Protein AF-A0A417QDW0-F1 (afdb_monomer)

Radius of gyration: 20.15 Å; Cα contacts (8 Å, |Δi|>4): 825; chains: 1; bounding box: 79×40×55 Å

pLDDT: mean 94.18, std 9.41, range [34.94, 98.81]

Secondary structure (DSSP, 8-state):
-----------S--HHHHHHHHHHHHHHHHHHHHH--B-TTT-HHHHHTTGGG-HHHHHHHHHHHTTTTTT---HHHHHHHHHHHHHHHHHHHTT-TT--SPTTTT-GGGHHHHHHHHHHHHHIIIIIS-GGGGGGSTT-----TTHHHHSHHHHHHHHH-S-HHHHHHHHHHHHHHHHHHHHHHIIIIITTTT--THHHHHHHHHHHHHHHHHHHHH-TT----PPPPS-SSPPPPP-TTSHHHHHHHHHHHTTTTTT---HHHHHHHHHHHHHHHHHBTTTSGGGTS-HHHHHHHHHHHHHHHHHHHGGGGGGG----TTGGGGTHHHHHHHHH-SSHHHHHHHHHHHHHHHHHHHHHHHTTPPTT--THHHHHHHHHHHHHHHHHHHHHSTT-

Structure (mmCIF, N/CA/C/O backbone):
data_AF-A0A417QDW0-F1
#
_entry.id   AF-A0A417QDW0-F1
#
loop_
_atom_site.group_PDB
_atom_site.id
_atom_site.type_symbol
_atom_site.label_atom_id
_atom_site.label_alt_id
_atom_site.label_comp_id
_atom_site.label_asym_id
_atom_site.label_entity_id
_atom_site.label_seq_id
_atom_site.pdbx_PDB_ins_code
_atom_site.Cartn_x
_atom_site.Cartn_y
_atom_site.Cartn_z
_atom_site.occupancy
_atom_site.B_iso_or_equiv
_atom_site.auth_seq_id
_atom_site.auth_comp_id
_atom_site.auth_asym_id
_atom_site.auth_atom_id
_atom_site.pdbx_PDB_model_num
ATOM 1 N N . MET A 1 1 ? -54.319 -11.169 7.983 1.00 38.19 1 MET A N 1
ATOM 2 C CA . MET A 1 1 ? -53.697 -10.613 6.762 1.00 38.19 1 MET A CA 1
ATOM 3 C C . MET A 1 1 ? -52.684 -9.578 7.186 1.00 38.19 1 MET A C 1
ATOM 5 O O . MET A 1 1 ? -53.057 -8.610 7.830 1.00 38.19 1 MET A O 1
ATOM 9 N N . GLY A 1 2 ? -51.420 -9.839 6.896 1.00 38.47 2 GLY A N 1
ATOM 10 C CA . GLY A 1 2 ? -50.292 -9.003 7.285 1.00 38.47 2 GLY A CA 1
ATOM 11 C C . GLY A 1 2 ? -49.016 -9.806 7.104 1.00 38.47 2 GLY A C 1
ATOM 12 O O . GLY A 1 2 ? -48.275 -9.998 8.059 1.00 38.47 2 GLY A O 1
ATOM 13 N N . GLU A 1 3 ? -48.839 -10.384 5.912 1.00 34.94 3 GLU A N 1
ATOM 14 C CA . GLU A 1 3 ? -47.559 -10.966 5.521 1.00 34.94 3 GLU A CA 1
ATOM 15 C C . GLU A 1 3 ? -46.519 -9.851 5.582 1.00 34.94 3 GLU A C 1
ATOM 17 O O . GLU A 1 3 ? -46.544 -8.899 4.801 1.00 34.94 3 GLU A O 1
ATOM 22 N N . THR A 1 4 ? -45.617 -9.955 6.552 1.00 37.03 4 THR A N 1
ATOM 23 C CA . THR A 1 4 ? -44.342 -9.258 6.536 1.00 37.03 4 THR A CA 1
ATOM 24 C C . THR A 1 4 ? -43.617 -9.699 5.276 1.00 37.03 4 THR A C 1
ATOM 26 O O . THR A 1 4 ? -43.066 -10.797 5.194 1.00 37.03 4 THR A O 1
ATOM 29 N N . VAL A 1 5 ? -43.661 -8.838 4.263 1.00 36.22 5 VAL A N 1
ATOM 30 C CA . VAL A 1 5 ? -42.836 -8.950 3.068 1.00 36.22 5 VAL A CA 1
ATOM 31 C C . VAL A 1 5 ? -41.387 -8.995 3.547 1.00 36.22 5 VAL A C 1
ATOM 33 O O . VAL A 1 5 ? -40.828 -7.977 3.944 1.00 36.22 5 VAL A O 1
ATOM 36 N N . LYS A 1 6 ? -40.786 -10.192 3.555 1.00 37.75 6 LYS A N 1
ATOM 37 C CA . LYS A 1 6 ? -39.333 -10.352 3.608 1.00 37.75 6 LYS A CA 1
ATOM 38 C C . LYS A 1 6 ? -38.791 -9.672 2.359 1.00 37.75 6 LYS A C 1
ATOM 40 O O . LYS A 1 6 ? -38.773 -10.259 1.277 1.00 37.75 6 LYS A O 1
ATOM 45 N N . THR A 1 7 ? -38.417 -8.406 2.491 1.00 42.12 7 THR A N 1
ATOM 46 C CA . THR A 1 7 ? -37.630 -7.690 1.495 1.00 42.12 7 THR A CA 1
ATOM 47 C C . THR A 1 7 ? -36.427 -8.575 1.195 1.00 42.12 7 THR A C 1
ATOM 49 O O . THR A 1 7 ? -35.714 -8.951 2.121 1.00 42.12 7 THR A O 1
ATOM 52 N N . LYS A 1 8 ? -36.248 -8.985 -0.068 1.00 45.78 8 LYS A N 1
ATOM 53 C CA . LYS A 1 8 ? -35.046 -9.703 -0.518 1.00 45.78 8 LYS A CA 1
ATOM 54 C C . LYS A 1 8 ? -33.832 -9.004 0.093 1.00 45.78 8 LYS A C 1
ATOM 56 O O . LYS A 1 8 ? -33.602 -7.843 -0.246 1.00 45.78 8 LYS A O 1
ATOM 61 N N . GLU A 1 9 ? -33.098 -9.686 0.973 1.00 57.00 9 GLU A N 1
ATOM 62 C CA . GLU A 1 9 ? -31.782 -9.232 1.418 1.00 57.00 9 GLU A CA 1
ATOM 63 C C . GLU A 1 9 ? -30.967 -8.993 0.149 1.00 57.00 9 GLU A C 1
ATOM 65 O O . GLU A 1 9 ? -30.643 -9.925 -0.593 1.00 57.00 9 GLU A O 1
ATOM 70 N N . LYS A 1 10 ? -30.733 -7.722 -0.186 1.00 61.16 10 LYS A N 1
ATOM 71 C CA . LYS A 1 10 ? -29.781 -7.393 -1.237 1.00 61.16 10 LYS A CA 1
ATOM 72 C C . LYS A 1 10 ? -28.448 -7.892 -0.709 1.00 61.16 10 LYS A C 1
ATOM 74 O O . LYS A 1 10 ? -27.982 -7.392 0.290 1.00 61.16 10 LYS A O 1
ATOM 79 N N . MET A 1 11 ? -27.866 -8.907 -1.331 1.00 74.00 11 MET A N 1
ATOM 80 C CA . MET A 1 11 ? -26.540 -9.383 -0.922 1.00 74.00 11 MET A CA 1
ATOM 81 C C . MET A 1 11 ? -25.423 -8.630 -1.654 1.00 74.00 11 MET A C 1
ATOM 83 O O . MET A 1 11 ? -24.296 -8.555 -1.173 1.00 74.00 11 MET A O 1
ATOM 87 N N . THR A 1 12 ? -25.743 -8.061 -2.819 1.00 88.81 12 THR A N 1
ATOM 88 C CA . THR A 1 12 ? -24.793 -7.431 -3.738 1.00 88.81 12 THR A CA 1
ATOM 89 C C . THR A 1 12 ? -24.912 -5.910 -3.727 1.00 88.81 12 THR A C 1
ATOM 91 O O . THR A 1 12 ? -26.004 -5.362 -3.550 1.00 88.81 12 THR A O 1
ATOM 94 N N . GLY A 1 13 ? -23.799 -5.230 -3.988 1.00 92.31 13 GLY A N 1
ATOM 95 C CA . GLY A 1 13 ? -23.718 -3.774 -4.063 1.00 92.31 13 GLY A CA 1
ATOM 96 C C . GLY A 1 13 ? -24.503 -3.161 -5.229 1.00 92.31 13 GLY A C 1
ATOM 97 O O . GLY A 1 13 ? -25.039 -3.844 -6.104 1.00 92.31 13 GLY A O 1
ATOM 98 N N . ALA A 1 14 ? -24.568 -1.830 -5.250 1.00 95.25 14 ALA A N 1
ATOM 99 C CA . ALA A 1 14 ? -25.299 -1.077 -6.263 1.00 95.25 14 ALA A CA 1
ATOM 100 C C . ALA A 1 14 ? -24.682 -1.233 -7.666 1.00 95.25 14 ALA A C 1
ATOM 102 O O . ALA A 1 14 ? -23.583 -0.737 -7.918 1.00 95.25 14 ALA A O 1
ATOM 103 N N . LEU A 1 15 ? -25.423 -1.814 -8.620 1.00 96.75 15 LEU A N 1
ATOM 104 C CA . LEU A 1 15 ? -24.979 -1.926 -10.019 1.00 96.75 15 LEU A CA 1
ATOM 105 C C . LEU A 1 15 ? -24.590 -0.570 -10.651 1.00 96.75 15 LEU A C 1
ATOM 107 O O . LEU A 1 15 ? -23.549 -0.515 -11.304 1.00 96.75 15 LEU A O 1
ATOM 111 N N . PRO A 1 16 ? -25.331 0.542 -10.444 1.00 97.88 16 PRO A N 1
ATOM 112 C CA . PRO A 1 16 ? -24.885 1.841 -10.946 1.00 97.88 16 PRO A CA 1
ATOM 113 C C . PRO A 1 16 ? -23.539 2.279 -10.354 1.00 97.88 16 PRO A C 1
ATOM 115 O O . PRO A 1 16 ? -22.729 2.863 -11.063 1.00 97.88 16 PRO A O 1
ATOM 118 N N . GLY A 1 17 ? -23.277 1.962 -9.079 1.00 98.06 17 GLY A N 1
ATOM 119 C CA . GLY A 1 17 ? -21.997 2.258 -8.429 1.00 98.06 17 GLY A CA 1
ATOM 120 C C . GLY A 1 17 ? -20.854 1.480 -9.070 1.00 98.06 17 GLY A C 1
ATOM 121 O O . GLY A 1 17 ? -19.834 2.071 -9.412 1.00 98.06 17 GLY A O 1
ATOM 122 N N . PHE A 1 18 ? -21.076 0.189 -9.332 1.00 98.38 18 PHE A N 1
ATOM 123 C CA . PHE A 1 18 ? -20.130 -0.654 -10.061 1.00 98.38 18 PHE A CA 1
ATOM 124 C C . PHE A 1 18 ? -19.787 -0.054 -11.430 1.00 98.38 18 PHE A C 1
ATOM 126 O O . PHE A 1 18 ? -18.616 0.186 -11.715 1.00 98.38 18 PHE A O 1
ATOM 133 N N . ILE A 1 19 ? -20.795 0.271 -12.248 1.00 98.56 19 ILE A N 1
ATOM 134 C CA . ILE A 1 19 ? -20.586 0.851 -13.586 1.00 98.56 19 ILE A CA 1
ATOM 135 C C . ILE A 1 19 ? -19.801 2.167 -13.505 1.00 98.56 19 ILE A C 1
ATOM 137 O O . ILE A 1 19 ? -18.845 2.349 -14.258 1.00 98.56 19 ILE A O 1
ATOM 141 N N . ILE A 1 20 ? -20.158 3.064 -12.577 1.00 98.69 20 ILE A N 1
ATOM 142 C CA . ILE A 1 20 ? -19.458 4.343 -12.385 1.00 98.69 20 ILE A CA 1
ATOM 143 C C . ILE A 1 20 ? -17.982 4.110 -12.044 1.00 98.69 20 ILE A C 1
ATOM 145 O O . ILE A 1 20 ? -17.112 4.716 -12.669 1.00 98.69 20 ILE A O 1
ATOM 149 N N . SER A 1 21 ? -17.679 3.212 -11.105 1.00 98.62 21 SER A N 1
ATOM 150 C CA . SER A 1 21 ? -16.300 2.899 -10.720 1.00 98.62 21 SER A CA 1
ATOM 151 C C . SER A 1 21 ? -15.477 2.328 -11.879 1.00 98.62 21 SER A C 1
ATOM 153 O O . SER A 1 21 ? -14.318 2.710 -12.047 1.00 98.62 21 SER A O 1
ATOM 155 N N . ILE A 1 22 ? -16.072 1.475 -12.721 1.00 98.69 22 ILE A N 1
ATOM 156 C CA . ILE A 1 22 ? -15.408 0.955 -13.925 1.00 98.69 22 ILE A CA 1
ATOM 157 C C . ILE A 1 22 ? -15.126 2.081 -14.928 1.00 98.69 22 ILE A C 1
ATOM 159 O O . ILE A 1 22 ? -14.006 2.187 -15.430 1.00 98.69 22 ILE A O 1
ATOM 163 N N . VAL A 1 23 ? -16.104 2.955 -15.187 1.00 98.69 23 VAL A N 1
ATOM 164 C CA . VAL A 1 23 ? -15.933 4.111 -16.085 1.00 98.69 23 VAL A CA 1
ATOM 165 C C . VAL A 1 23 ? -14.819 5.035 -15.590 1.00 98.69 23 VAL A C 1
ATOM 167 O O . VAL A 1 23 ? -13.990 5.462 -16.392 1.00 98.69 23 VAL A O 1
ATOM 170 N N . ILE A 1 24 ? -14.744 5.295 -14.281 1.00 98.75 24 ILE A N 1
ATOM 171 C CA . ILE A 1 24 ? -13.658 6.080 -13.677 1.00 98.75 24 ILE A CA 1
ATOM 172 C C . ILE A 1 24 ? -12.300 5.407 -13.924 1.00 98.75 24 ILE A C 1
ATOM 174 O O . ILE A 1 24 ? -11.365 6.075 -14.364 1.00 98.75 24 ILE A O 1
ATOM 178 N N . GLY A 1 25 ? -12.189 4.092 -13.711 1.00 98.62 25 GLY A N 1
ATOM 179 C CA . GLY A 1 25 ? -10.959 3.342 -13.987 1.00 98.62 25 GLY A CA 1
ATOM 180 C C . GLY A 1 25 ? -10.489 3.477 -15.440 1.00 98.62 25 GLY A C 1
ATOM 181 O O . GLY A 1 25 ? -9.313 3.748 -15.691 1.00 98.62 25 GLY A O 1
ATOM 182 N N . PHE A 1 26 ? -11.406 3.368 -16.407 1.00 98.75 26 PHE A N 1
ATOM 183 C CA . PHE A 1 26 ? -11.089 3.590 -17.823 1.00 98.75 26 PHE A CA 1
ATOM 184 C C . PHE A 1 26 ? -10.740 5.051 -18.133 1.00 98.75 26 PHE A C 1
ATOM 186 O O . PHE A 1 26 ? -9.834 5.303 -18.929 1.00 98.75 26 PHE A O 1
ATOM 193 N N . ALA A 1 27 ? -11.402 6.015 -17.490 1.00 98.62 27 ALA A N 1
ATOM 194 C CA . ALA A 1 27 ? -11.071 7.428 -17.640 1.00 98.62 27 ALA A CA 1
ATOM 195 C C . ALA A 1 27 ? -9.633 7.720 -17.178 1.00 98.62 27 ALA A C 1
ATOM 197 O O . ALA A 1 27 ? -8.894 8.393 -17.896 1.00 98.62 27 ALA A O 1
ATOM 198 N N . PHE A 1 28 ? -9.195 7.150 -16.047 1.00 98.31 28 PHE A N 1
ATOM 199 C CA . PHE A 1 28 ? -7.791 7.214 -15.628 1.00 98.31 28 PHE A CA 1
ATOM 200 C C . PHE A 1 28 ? -6.864 6.528 -16.634 1.00 98.31 28 PHE A C 1
ATOM 202 O O . PHE A 1 28 ? -5.848 7.109 -17.010 1.00 98.31 28 PHE A O 1
ATOM 209 N N . TYR A 1 29 ? -7.212 5.331 -17.112 1.00 98.50 29 TYR A N 1
ATOM 210 C CA . TYR A 1 29 ? -6.388 4.599 -18.076 1.00 98.50 29 TYR A CA 1
ATOM 211 C C . TYR A 1 29 ? -6.079 5.424 -19.333 1.00 98.50 29 TYR A C 1
ATOM 213 O O . TYR A 1 29 ? -4.917 5.584 -19.710 1.00 98.50 29 TYR A O 1
ATOM 221 N N . PHE A 1 30 ? -7.115 5.959 -19.983 1.00 98.31 30 PHE A N 1
ATOM 222 C CA . PHE A 1 30 ? -6.948 6.733 -21.213 1.00 98.31 30 PHE A CA 1
ATOM 223 C C . PHE A 1 30 ? -6.401 8.135 -20.942 1.00 98.31 30 PHE A C 1
ATOM 225 O O . PHE A 1 30 ? -5.519 8.591 -21.669 1.00 98.31 30 PHE A O 1
ATOM 232 N N . GLY A 1 31 ? -6.871 8.797 -19.881 1.00 97.75 31 GLY A N 1
ATOM 233 C CA . GLY A 1 31 ? -6.433 10.142 -19.515 1.00 97.75 31 GLY A CA 1
ATOM 234 C C . GLY A 1 31 ? -4.947 10.197 -19.177 1.00 97.75 31 GLY A C 1
ATOM 235 O O . GLY A 1 31 ? -4.224 11.019 -19.730 1.00 97.75 31 GLY A O 1
ATOM 236 N N . LEU A 1 32 ? -4.454 9.282 -18.338 1.00 96.69 32 LEU A N 1
ATOM 237 C CA . LEU A 1 32 ? -3.037 9.253 -17.962 1.00 96.69 32 LEU A CA 1
ATOM 238 C C . LEU A 1 32 ? -2.130 8.906 -19.147 1.00 96.69 32 LEU A C 1
ATOM 240 O O . LEU A 1 32 ? -1.050 9.477 -19.268 1.00 96.69 32 LEU A O 1
ATOM 244 N N . LYS A 1 33 ? -2.575 8.026 -20.055 1.00 94.94 33 LYS A N 1
ATOM 245 C CA . LYS A 1 33 ? -1.844 7.755 -21.302 1.00 94.94 33 LYS A CA 1
ATOM 246 C C . LYS A 1 33 ? -1.768 8.983 -22.208 1.00 94.94 33 LYS A C 1
ATOM 248 O O . LYS A 1 33 ? -0.722 9.229 -22.796 1.00 94.94 33 LYS A O 1
ATOM 253 N N . ALA A 1 34 ? -2.854 9.748 -22.314 1.00 95.81 34 ALA A N 1
ATOM 254 C CA . ALA A 1 34 ? -2.905 10.943 -23.154 1.00 95.81 34 ALA A CA 1
ATOM 255 C C . ALA A 1 34 ? -2.093 12.117 -22.581 1.00 95.81 34 ALA A C 1
ATOM 257 O O . ALA A 1 34 ? -1.576 12.932 -23.338 1.00 95.81 34 ALA A O 1
ATOM 258 N N . LEU A 1 35 ? -1.989 12.206 -21.253 1.00 93.31 35 LEU A N 1
ATOM 259 C CA . LEU A 1 35 ? -1.350 13.319 -20.547 1.00 93.31 35 LEU A CA 1
ATOM 260 C C . LEU A 1 35 ? 0.126 13.073 -20.193 1.00 93.31 35 LEU A C 1
ATOM 262 O O . LEU A 1 35 ? 0.743 13.936 -19.578 1.00 93.31 35 LEU A O 1
ATOM 266 N N . SER A 1 36 ? 0.682 11.912 -20.542 1.00 93.25 36 SER A N 1
ATOM 267 C CA . SER A 1 36 ? 2.007 11.464 -20.102 1.00 93.25 36 SER A CA 1
ATOM 268 C C . SER A 1 36 ? 3.138 12.420 -20.509 1.00 93.25 36 SER A C 1
ATOM 270 O O . SER A 1 36 ? 3.449 12.556 -21.693 1.00 93.25 36 SER A O 1
ATOM 272 N N . GLY A 1 37 ? 3.798 13.032 -19.524 1.00 94.88 37 GLY A N 1
ATOM 273 C CA . GLY A 1 37 ? 4.999 13.846 -19.726 1.00 94.88 37 GLY A CA 1
ATOM 274 C C . GLY A 1 37 ? 6.289 13.027 -19.759 1.00 94.88 37 GLY A C 1
ATOM 275 O O . GLY A 1 37 ? 6.295 11.847 -19.417 1.00 94.88 37 GLY A O 1
ATOM 276 N N . ASN A 1 38 ? 7.401 13.680 -20.114 1.00 95.19 38 ASN A N 1
ATOM 277 C CA . ASN A 1 38 ? 8.726 13.060 -20.283 1.00 95.19 38 ASN A CA 1
ATOM 278 C C . ASN A 1 38 ? 9.839 13.828 -19.538 1.00 95.19 38 ASN A C 1
ATOM 280 O O . ASN A 1 38 ? 10.947 13.993 -20.051 1.00 95.19 38 ASN A O 1
ATOM 284 N N . ASN A 1 39 ? 9.556 14.371 -18.348 1.00 95.50 39 ASN A N 1
ATOM 285 C CA . ASN A 1 39 ? 10.569 15.096 -17.583 1.00 95.50 39 ASN A CA 1
ATOM 286 C C . ASN A 1 39 ? 11.697 14.157 -17.109 1.00 95.50 39 ASN A C 1
ATOM 288 O O . ASN A 1 39 ? 11.490 13.307 -16.245 1.00 95.50 39 ASN A O 1
ATOM 292 N N . ALA A 1 40 ? 12.909 14.374 -17.626 1.00 92.56 40 ALA A N 1
ATOM 293 C CA . ALA A 1 40 ? 14.082 13.549 -17.334 1.00 92.56 40 ALA A CA 1
ATOM 294 C C . ALA A 1 40 ? 14.548 13.608 -15.867 1.00 92.56 40 ALA A C 1
ATOM 296 O O . ALA A 1 40 ? 15.159 12.659 -15.384 1.00 92.56 40 ALA A O 1
ATOM 297 N N . VAL A 1 41 ? 14.258 14.693 -15.135 1.00 92.25 41 VAL A N 1
ATOM 298 C CA . VAL A 1 41 ? 14.636 14.813 -13.717 1.00 92.25 41 VAL A CA 1
ATOM 299 C C . VAL A 1 41 ? 13.865 13.801 -12.876 1.00 92.25 41 VAL A C 1
ATOM 301 O O . VAL A 1 41 ? 14.456 13.157 -12.012 1.00 92.25 41 VAL A O 1
ATOM 304 N N . PHE A 1 42 ? 12.573 13.638 -13.161 1.00 93.50 42 PHE A N 1
ATOM 305 C CA . PHE A 1 42 ? 11.684 12.731 -12.437 1.00 93.50 42 PHE A CA 1
ATOM 306 C C . PHE A 1 42 ? 11.618 11.321 -13.036 1.00 93.50 42 PHE A C 1
ATOM 308 O O . PHE A 1 42 ? 10.935 10.471 -12.471 1.00 93.50 42 PHE A O 1
ATOM 315 N N . ASP A 1 43 ? 12.312 11.044 -14.141 1.00 95.00 43 ASP A N 1
ATOM 316 C CA . ASP A 1 43 ? 12.425 9.678 -14.662 1.00 95.00 43 ASP A CA 1
ATOM 317 C C . ASP A 1 43 ? 12.952 8.724 -13.578 1.00 95.00 43 ASP A C 1
ATOM 319 O O . ASP A 1 43 ? 13.898 9.055 -12.855 1.00 95.00 43 ASP A O 1
ATOM 323 N N . TYR A 1 44 ? 12.333 7.547 -13.443 1.00 94.81 44 TYR A N 1
ATOM 324 C CA . TYR A 1 44 ? 12.664 6.603 -12.375 1.00 94.81 44 TYR A CA 1
ATOM 325 C C . TYR A 1 44 ? 14.149 6.209 -12.373 1.00 94.81 44 TYR A C 1
ATOM 327 O O . TYR A 1 44 ? 14.772 6.155 -11.311 1.00 94.81 44 TYR A O 1
ATOM 335 N N . ASN A 1 45 ? 14.754 6.009 -13.548 1.00 93.75 45 ASN A N 1
ATOM 336 C CA . ASN A 1 45 ? 16.164 5.627 -13.633 1.00 93.75 45 ASN A CA 1
ATOM 337 C C . ASN A 1 45 ? 17.076 6.768 -13.179 1.00 93.75 45 ASN A C 1
ATOM 339 O O . ASN A 1 45 ? 18.077 6.540 -12.496 1.00 93.75 45 ASN A O 1
ATOM 343 N N . ASN A 1 46 ? 16.711 8.014 -13.494 1.00 94.38 46 ASN A N 1
ATOM 344 C CA . ASN A 1 46 ? 17.427 9.170 -12.971 1.00 94.38 46 ASN A CA 1
ATOM 345 C C . ASN A 1 46 ? 17.234 9.321 -11.453 1.00 94.38 46 ASN A C 1
ATOM 347 O O . ASN A 1 46 ? 18.170 9.723 -10.761 1.00 94.38 46 ASN A O 1
ATOM 351 N N . MET A 1 47 ? 16.062 8.971 -10.916 1.00 92.56 47 MET A N 1
ATOM 352 C CA . MET A 1 47 ? 15.792 9.008 -9.475 1.00 92.56 47 MET A CA 1
ATOM 353 C C . MET A 1 47 ? 16.676 8.048 -8.672 1.00 92.56 47 MET A C 1
ATOM 355 O O . MET A 1 47 ? 17.135 8.423 -7.592 1.00 92.56 47 MET A O 1
ATOM 359 N N . ILE A 1 48 ? 16.947 6.848 -9.191 1.00 94.06 48 ILE A N 1
ATOM 360 C CA . ILE A 1 48 ? 17.806 5.863 -8.509 1.00 94.06 48 ILE A CA 1
ATOM 361 C C . ILE A 1 48 ? 19.299 6.049 -8.823 1.00 94.06 48 ILE A C 1
ATOM 363 O O . ILE A 1 48 ? 20.153 5.735 -7.994 1.00 94.06 48 ILE A O 1
ATOM 367 N N . SER A 1 49 ? 19.643 6.609 -9.985 1.00 92.94 49 SER A N 1
ATOM 368 C CA . SER A 1 49 ? 21.038 6.847 -10.366 1.00 92.94 49 SER A CA 1
ATOM 369 C C . SER A 1 49 ? 21.724 7.837 -9.414 1.00 92.94 49 SER A C 1
ATOM 371 O O . SER A 1 49 ? 21.230 8.943 -9.182 1.00 92.94 49 SER A O 1
ATOM 373 N N . GLY A 1 50 ? 22.866 7.452 -8.834 1.00 91.44 50 GLY A N 1
ATOM 374 C CA . GLY A 1 50 ? 23.617 8.290 -7.887 1.00 91.44 50 GLY A CA 1
ATOM 375 C C . GLY A 1 50 ? 22.848 8.635 -6.604 1.00 91.44 50 GLY A C 1
ATOM 376 O O . GLY A 1 50 ? 23.155 9.630 -5.947 1.00 91.44 50 GLY A O 1
ATOM 377 N N . ILE A 1 51 ? 21.820 7.855 -6.244 1.00 95.44 51 ILE A N 1
ATOM 378 C CA . ILE A 1 51 ? 20.991 8.113 -5.058 1.00 95.44 51 ILE A CA 1
ATOM 379 C C . ILE A 1 51 ? 21.799 8.093 -3.752 1.00 95.44 51 ILE A C 1
ATOM 381 O O . ILE A 1 51 ? 21.485 8.834 -2.819 1.00 95.44 51 ILE A O 1
ATOM 385 N N . LEU A 1 52 ? 22.875 7.303 -3.687 1.00 96.44 52 LEU A N 1
ATOM 386 C CA . LEU A 1 52 ? 23.741 7.208 -2.507 1.00 96.44 52 LEU A CA 1
ATOM 387 C C . LEU A 1 52 ? 24.425 8.536 -2.166 1.00 96.44 52 LEU A C 1
ATOM 389 O O . LEU A 1 52 ? 24.562 8.855 -0.985 1.00 96.44 52 LEU A O 1
ATOM 393 N N . ASP A 1 53 ? 24.735 9.335 -3.187 1.00 95.19 53 ASP A N 1
ATOM 394 C CA . ASP A 1 53 ? 25.448 10.609 -3.065 1.00 95.19 53 ASP A CA 1
ATOM 395 C C . ASP A 1 53 ? 24.503 11.824 -3.076 1.00 95.19 53 ASP A C 1
ATOM 397 O O . ASP A 1 53 ? 24.941 12.973 -3.022 1.00 95.19 53 ASP A O 1
ATOM 401 N N . SER A 1 54 ? 23.185 11.598 -3.146 1.00 96.50 54 SER A N 1
ATOM 402 C CA . SER A 1 54 ? 22.193 12.662 -3.313 1.00 96.50 54 SER A CA 1
ATOM 403 C C . SER A 1 54 ? 21.100 12.614 -2.250 1.00 96.50 54 SER A C 1
ATOM 405 O O . SER A 1 54 ? 20.085 11.934 -2.398 1.00 96.50 54 SER A O 1
ATOM 407 N N . VAL A 1 55 ? 21.256 13.421 -1.195 1.00 96.00 55 VAL A N 1
ATOM 408 C CA . VAL A 1 55 ? 20.232 13.595 -0.147 1.00 96.00 55 VAL A CA 1
ATOM 409 C C . VAL A 1 55 ? 18.847 13.946 -0.724 1.00 96.00 55 VAL A C 1
ATOM 411 O O . VAL A 1 55 ? 17.875 13.318 -0.302 1.00 96.00 55 VAL A O 1
ATOM 414 N N . PRO A 1 56 ? 18.703 14.849 -1.721 1.00 96.44 56 PRO A N 1
ATOM 415 C CA . PRO A 1 56 ? 17.403 15.108 -2.344 1.00 96.44 56 PRO A CA 1
ATOM 416 C C . PRO A 1 56 ? 16.749 13.863 -2.959 1.00 96.44 56 PRO A C 1
ATOM 418 O O . PRO A 1 56 ? 15.544 13.674 -2.799 1.00 96.44 56 PRO A O 1
ATOM 421 N N . LYS A 1 57 ? 17.522 12.981 -3.610 1.00 96.62 57 LYS A N 1
ATOM 422 C CA . LYS A 1 57 ? 16.992 11.727 -4.171 1.00 96.62 57 LYS A CA 1
ATOM 423 C C . LYS A 1 57 ? 16.596 10.735 -3.076 1.00 96.62 57 LYS A C 1
ATOM 425 O O . LYS A 1 57 ? 15.570 10.077 -3.207 1.00 96.62 57 LYS A O 1
ATOM 430 N N . GLN A 1 58 ? 17.336 10.679 -1.966 1.00 97.44 58 GLN A N 1
ATOM 431 C CA . GLN A 1 58 ? 16.969 9.853 -0.803 1.00 97.44 58 GLN A CA 1
ATOM 432 C C . GLN A 1 58 ? 15.671 10.346 -0.140 1.00 97.44 58 GLN A C 1
ATOM 434 O O . GLN A 1 58 ? 14.826 9.540 0.246 1.00 97.44 58 GLN A O 1
ATOM 439 N N . ILE A 1 59 ? 15.471 11.666 -0.056 1.00 97.56 59 ILE A N 1
ATOM 440 C CA . ILE A 1 59 ? 14.213 12.265 0.421 1.00 97.56 59 ILE A CA 1
ATOM 441 C C . ILE A 1 59 ? 13.066 11.966 -0.552 1.00 97.56 59 ILE A C 1
ATOM 443 O O . ILE A 1 59 ? 11.970 11.608 -0.131 1.00 97.56 59 ILE A O 1
ATOM 447 N N . ALA A 1 60 ? 13.300 12.069 -1.858 1.00 96.81 60 ALA A 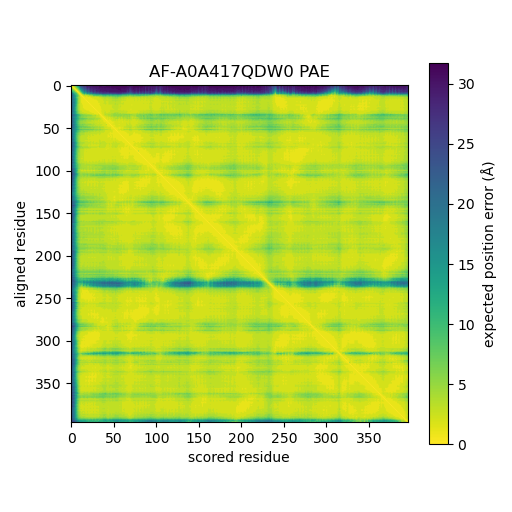N 1
ATOM 448 C CA . ALA A 1 60 ? 12.298 11.706 -2.851 1.00 96.81 60 ALA A CA 1
ATOM 449 C C . ALA A 1 60 ? 11.921 10.215 -2.765 1.00 96.81 60 ALA A C 1
ATOM 451 O O . ALA A 1 60 ? 10.733 9.895 -2.761 1.00 96.81 60 ALA A O 1
ATOM 452 N N . TRP A 1 61 ? 12.901 9.321 -2.589 1.00 97.12 61 TRP A N 1
ATOM 453 C CA . TRP A 1 61 ? 12.667 7.896 -2.336 1.00 97.12 61 TRP A CA 1
ATOM 454 C C . TRP A 1 61 ? 11.790 7.685 -1.100 1.00 97.12 61 TRP A C 1
ATOM 456 O O . TRP A 1 61 ? 10.801 6.958 -1.169 1.00 97.12 61 TRP A O 1
ATOM 466 N N . PHE A 1 62 ? 12.073 8.389 0.002 1.00 98.19 62 PHE A N 1
ATOM 467 C CA . PHE A 1 62 ? 11.231 8.360 1.201 1.00 98.19 62 PHE A CA 1
ATOM 468 C C . PHE A 1 62 ? 9.759 8.681 0.888 1.00 98.19 62 PHE A C 1
ATOM 470 O O . PHE A 1 62 ? 8.869 7.961 1.334 1.00 98.19 62 PHE A O 1
ATOM 477 N N . PHE A 1 63 ? 9.474 9.701 0.073 1.00 98.12 63 PHE A N 1
ATOM 478 C CA . PHE A 1 63 ? 8.092 9.993 -0.328 1.00 98.12 63 PHE A CA 1
ATOM 479 C C . PHE A 1 63 ? 7.510 8.941 -1.278 1.00 98.12 63 PHE A C 1
ATOM 481 O O . PHE A 1 63 ? 6.359 8.547 -1.101 1.00 98.12 63 PHE A O 1
ATOM 488 N N . MET A 1 64 ? 8.285 8.434 -2.242 1.00 97.50 64 MET A N 1
ATOM 489 C CA . MET A 1 64 ? 7.833 7.373 -3.158 1.00 97.50 64 MET A CA 1
ATOM 490 C C . MET A 1 64 ? 7.337 6.137 -2.397 1.00 97.50 64 MET A C 1
ATOM 492 O O . MET A 1 64 ? 6.292 5.583 -2.749 1.00 97.50 64 MET A O 1
ATOM 496 N N . ASN A 1 65 ? 8.018 5.777 -1.302 1.00 97.75 65 ASN A N 1
ATOM 497 C CA . ASN A 1 65 ? 7.686 4.628 -0.455 1.00 97.75 65 ASN A CA 1
ATOM 498 C C . ASN A 1 65 ? 6.254 4.681 0.103 1.00 97.75 65 ASN A C 1
ATOM 500 O O . ASN A 1 65 ? 5.634 3.639 0.295 1.00 97.75 65 ASN A O 1
ATOM 504 N N . PHE A 1 66 ? 5.660 5.863 0.291 1.00 98.19 66 PHE A N 1
ATOM 505 C CA . PHE A 1 66 ? 4.276 5.960 0.769 1.00 98.19 66 PHE A CA 1
ATOM 506 C C . PHE A 1 66 ? 3.234 5.402 -0.210 1.00 98.19 66 PHE A C 1
ATOM 508 O O . PHE A 1 66 ? 2.107 5.135 0.205 1.00 98.19 66 PHE A O 1
ATOM 515 N N . THR A 1 67 ? 3.593 5.197 -1.481 1.00 97.19 67 THR A N 1
ATOM 516 C CA . THR A 1 67 ? 2.673 4.713 -2.531 1.00 97.19 67 THR A CA 1
ATOM 517 C C . THR A 1 67 ? 3.168 3.484 -3.277 1.00 97.19 67 THR A C 1
ATOM 519 O O . THR A 1 67 ? 2.627 3.103 -4.316 1.00 97.19 67 THR A O 1
ATOM 522 N N . GLU A 1 68 ? 4.193 2.825 -2.748 1.00 95.31 68 GLU A N 1
ATOM 523 C CA . GLU A 1 68 ? 4.701 1.584 -3.325 1.00 95.31 68 GLU A CA 1
ATOM 524 C C . GLU A 1 68 ? 3.762 0.397 -3.121 1.00 95.31 68 GLU A C 1
ATOM 526 O O . GLU A 1 68 ? 3.680 -0.460 -3.993 1.00 95.31 68 GLU A O 1
ATOM 531 N N . ALA A 1 69 ? 2.965 0.383 -2.049 1.00 94.12 69 ALA A N 1
ATOM 532 C CA . ALA A 1 69 ? 1.922 -0.630 -1.874 1.00 94.12 69 ALA A CA 1
ATOM 533 C C . ALA A 1 69 ? 0.857 -0.573 -2.988 1.00 94.12 69 ALA A C 1
ATOM 535 O O . ALA A 1 69 ? 0.287 -1.590 -3.367 1.00 94.12 69 ALA A O 1
ATOM 536 N N . GLN A 1 70 ? 0.621 0.612 -3.554 1.00 95.44 70 GLN A N 1
ATOM 537 C CA . GLN A 1 70 ? -0.233 0.830 -4.723 1.00 95.44 70 GLN A CA 1
ATOM 538 C C . GLN A 1 70 ? 0.515 0.637 -6.046 1.00 95.44 70 GLN A C 1
ATOM 540 O O . GLN A 1 70 ? -0.089 0.810 -7.101 1.00 95.44 70 GLN A O 1
ATOM 545 N N . PHE A 1 71 ? 1.803 0.276 -6.002 1.00 95.75 71 PHE A N 1
ATOM 546 C CA . PHE A 1 71 ? 2.696 0.134 -7.153 1.00 95.75 71 PHE A CA 1
ATOM 547 C C . PHE A 1 71 ? 2.917 1.437 -7.928 1.00 95.75 71 PHE A C 1
ATOM 549 O O . PHE A 1 71 ? 3.324 1.422 -9.090 1.00 95.75 71 PHE A O 1
ATOM 556 N N . TYR A 1 72 ? 2.662 2.587 -7.300 1.00 95.38 72 TYR A N 1
ATOM 557 C CA . TYR A 1 72 ? 2.894 3.874 -7.945 1.00 95.38 72 TYR A CA 1
ATOM 558 C C . TYR A 1 72 ? 4.341 4.306 -7.810 1.00 95.38 72 TYR A C 1
ATOM 560 O O . TYR A 1 72 ? 4.863 4.845 -8.775 1.00 95.38 72 TYR A O 1
ATOM 568 N N . ALA A 1 73 ? 4.976 4.086 -6.652 1.00 93.94 73 ALA A N 1
ATOM 569 C CA . ALA A 1 73 ? 6.345 4.533 -6.375 1.00 93.94 73 ALA A CA 1
ATOM 570 C C . ALA A 1 73 ? 6.577 5.992 -6.825 1.00 93.94 73 ALA A C 1
ATOM 572 O O . ALA A 1 73 ? 7.531 6.291 -7.533 1.00 93.94 73 ALA A O 1
ATOM 573 N N . SER A 1 74 ? 5.656 6.897 -6.478 1.00 95.50 74 SER A N 1
ATOM 574 C CA . SER A 1 74 ? 5.641 8.270 -6.993 1.00 95.50 74 SER A CA 1
ATOM 575 C C . SER A 1 74 ? 5.803 9.280 -5.866 1.00 95.50 74 SER A C 1
ATOM 577 O O . SER A 1 74 ? 5.089 9.216 -4.867 1.00 95.50 74 SER A O 1
ATOM 579 N N . VAL A 1 75 ? 6.698 10.257 -6.044 1.00 97.12 75 VAL A N 1
ATOM 580 C CA . VAL A 1 75 ? 6.899 11.365 -5.095 1.00 97.12 75 VAL A CA 1
ATOM 581 C C . VAL A 1 75 ? 5.603 12.157 -4.925 1.00 97.12 75 VAL A C 1
ATOM 583 O O . VAL A 1 75 ? 5.186 12.438 -3.805 1.00 97.12 75 VAL A O 1
ATOM 586 N N . PHE A 1 76 ? 4.935 12.484 -6.033 1.00 97.69 76 PHE A N 1
ATOM 587 C CA . PHE A 1 76 ? 3.711 13.286 -6.031 1.00 97.69 76 PHE A CA 1
ATOM 588 C C . PHE A 1 76 ? 2.548 12.551 -5.368 1.00 97.69 76 PHE A C 1
ATOM 590 O O . PHE A 1 76 ? 1.849 13.131 -4.539 1.00 97.69 76 PHE A O 1
ATOM 597 N N . ALA A 1 77 ? 2.366 11.266 -5.683 1.00 98.00 77 ALA A N 1
ATOM 598 C CA . ALA A 1 77 ? 1.353 10.443 -5.029 1.00 98.00 77 ALA A CA 1
ATOM 599 C C . ALA A 1 77 ? 1.676 10.235 -3.535 1.00 98.00 77 ALA A C 1
ATOM 601 O O . ALA A 1 77 ? 0.773 10.298 -2.704 1.00 98.00 77 ALA A O 1
ATOM 602 N N . GLY A 1 78 ? 2.956 10.058 -3.188 1.00 98.19 78 GLY A N 1
ATOM 603 C CA . GLY A 1 78 ? 3.470 9.953 -1.818 1.00 98.19 78 GLY A CA 1
ATOM 604 C C . GLY A 1 78 ? 3.195 11.177 -0.956 1.00 98.19 78 GLY A C 1
ATOM 605 O O . GLY A 1 78 ? 2.670 11.066 0.150 1.00 98.19 78 GLY A O 1
ATOM 606 N N . ILE A 1 79 ? 3.480 12.366 -1.480 1.00 98.56 79 ILE A N 1
ATOM 607 C CA . ILE A 1 79 ? 3.114 13.624 -0.822 1.00 98.56 79 ILE A CA 1
ATOM 608 C C . ILE A 1 79 ? 1.586 13.743 -0.741 1.00 98.56 79 ILE A C 1
ATOM 610 O O . ILE A 1 79 ? 1.049 14.091 0.312 1.00 98.56 79 ILE A O 1
ATOM 614 N N . GLY A 1 80 ? 0.888 13.408 -1.829 1.00 98.50 80 GLY A N 1
ATOM 615 C CA . GLY A 1 80 ? -0.569 13.433 -1.914 1.00 98.50 80 GLY A CA 1
ATOM 616 C C . GLY A 1 80 ? -1.234 12.621 -0.806 1.00 98.50 80 GLY A C 1
ATOM 617 O O . GLY A 1 80 ? -2.064 13.161 -0.082 1.00 98.50 80 GLY A O 1
ATOM 618 N N . ILE A 1 81 ? -0.846 11.362 -0.604 1.00 98.44 81 ILE A N 1
ATOM 619 C CA . ILE A 1 81 ? -1.473 10.507 0.414 1.00 98.44 81 ILE A CA 1
ATOM 620 C C . ILE A 1 81 ? -1.203 10.982 1.846 1.00 98.44 81 ILE A C 1
ATOM 622 O O . ILE A 1 81 ? -2.107 10.917 2.678 1.00 98.44 81 ILE A O 1
ATOM 626 N N . ILE A 1 82 ? -0.014 11.524 2.135 1.00 98.62 82 ILE A N 1
ATOM 627 C CA . ILE A 1 82 ? 0.292 12.098 3.456 1.00 98.62 82 ILE A CA 1
ATOM 628 C C . ILE A 1 82 ? -0.595 13.322 3.710 1.00 98.62 82 ILE A C 1
ATOM 630 O O . ILE A 1 82 ? -1.268 13.400 4.740 1.00 98.62 82 ILE A O 1
ATOM 634 N N . LEU A 1 83 ? -0.634 14.265 2.762 1.00 98.62 83 LEU A N 1
ATOM 635 C CA . LEU A 1 83 ? -1.468 15.465 2.873 1.00 98.62 83 LEU A CA 1
ATOM 636 C C . LEU A 1 83 ? -2.954 15.107 2.949 1.00 98.62 83 LEU A C 1
ATOM 638 O O . LEU A 1 83 ? -3.673 15.644 3.787 1.00 98.62 83 LEU A O 1
ATOM 642 N N . GLY A 1 84 ? -3.401 14.169 2.119 1.00 98.38 84 GLY A N 1
ATOM 643 C CA . GLY A 1 84 ? -4.771 13.675 2.095 1.00 98.38 84 GLY A CA 1
ATOM 644 C C . GLY A 1 84 ? -5.182 13.023 3.410 1.00 98.38 84 GLY A C 1
ATOM 645 O O . GLY A 1 84 ? -6.263 13.314 3.914 1.00 98.38 84 GLY A O 1
ATOM 646 N N . GLY A 1 85 ? -4.306 12.211 4.009 1.00 98.19 85 GLY A N 1
ATOM 647 C CA . GLY A 1 85 ? -4.523 11.639 5.337 1.00 98.19 85 GLY A CA 1
ATOM 648 C C . GLY A 1 85 ? -4.649 12.715 6.420 1.00 98.19 85 GLY A C 1
ATOM 649 O O . GLY A 1 85 ? -5.583 12.674 7.220 1.00 98.19 85 GLY A O 1
ATOM 650 N N . ILE A 1 86 ? -3.770 13.727 6.407 1.00 98.62 86 ILE A N 1
ATOM 651 C CA . ILE A 1 86 ? -3.833 14.859 7.349 1.00 98.62 86 ILE A CA 1
ATOM 652 C C . ILE A 1 86 ? -5.144 15.638 7.178 1.00 98.62 86 ILE A C 1
ATOM 654 O O . ILE A 1 86 ? -5.798 15.970 8.167 1.00 98.62 86 ILE A O 1
ATOM 658 N N . VAL A 1 87 ? -5.550 15.917 5.937 1.00 98.56 87 VAL A N 1
ATOM 659 C CA . VAL A 1 87 ? -6.810 16.610 5.637 1.00 98.56 87 VAL A CA 1
ATOM 660 C C . VAL A 1 87 ? -8.005 15.789 6.122 1.00 98.56 87 VAL A C 1
ATOM 662 O O . VAL A 1 87 ? -8.855 16.329 6.831 1.00 98.56 87 VAL A O 1
ATOM 665 N N . ALA A 1 88 ? -8.050 14.492 5.810 1.00 97.81 88 ALA A N 1
ATOM 666 C CA . ALA A 1 88 ? -9.103 13.584 6.259 1.00 97.81 88 ALA A CA 1
ATOM 667 C C . ALA A 1 88 ? -9.199 13.537 7.792 1.00 97.81 88 ALA A C 1
ATOM 669 O O . ALA A 1 88 ? -10.285 13.688 8.352 1.00 97.81 88 ALA A O 1
ATOM 670 N N . TRP A 1 89 ? -8.059 13.433 8.478 1.00 97.69 89 TRP A N 1
ATOM 671 C CA . TRP A 1 89 ? -7.985 13.476 9.936 1.00 97.69 89 TRP A CA 1
ATOM 672 C C . TRP A 1 89 ? -8.528 14.788 10.513 1.00 97.69 89 TRP A C 1
ATOM 674 O O . TRP A 1 89 ? -9.387 14.761 11.395 1.00 97.69 89 TRP A O 1
ATOM 684 N N . ILE A 1 90 ? -8.091 15.943 10.001 1.00 97.50 90 ILE A N 1
ATOM 685 C CA . ILE A 1 90 ? -8.575 17.251 10.470 1.00 97.50 90 ILE A CA 1
ATOM 686 C C . ILE A 1 90 ? -10.089 17.373 10.270 1.00 97.50 90 ILE A C 1
ATOM 688 O O . ILE A 1 90 ? -10.790 17.862 11.158 1.00 97.50 90 ILE A O 1
ATOM 692 N N . LEU A 1 91 ? -10.601 16.936 9.117 1.00 96.56 91 LEU A N 1
ATOM 693 C CA . LEU A 1 91 ? -12.034 16.947 8.831 1.00 96.56 91 LEU A CA 1
ATOM 694 C C . LEU A 1 91 ? -12.803 16.028 9.787 1.00 96.56 91 LEU A C 1
ATOM 696 O O . LEU A 1 91 ? -13.856 16.434 10.283 1.00 96.56 91 LEU A O 1
ATOM 700 N N . ALA A 1 92 ? -12.267 14.844 10.089 1.00 94.38 92 ALA A N 1
ATOM 701 C CA . ALA A 1 92 ? -12.870 13.894 11.016 1.00 94.38 92 ALA A CA 1
ATOM 702 C C . ALA A 1 92 ? -12.927 14.446 12.448 1.00 94.38 92 ALA A C 1
ATOM 704 O O . ALA A 1 92 ? -14.004 14.475 13.040 1.00 94.38 92 ALA A O 1
ATOM 705 N N . ILE A 1 93 ? -11.815 14.972 12.979 1.00 94.19 93 ILE A N 1
ATOM 706 C CA . ILE A 1 93 ? -11.764 15.561 14.332 1.00 94.19 93 ILE A CA 1
ATOM 707 C C . ILE A 1 93 ? -12.690 16.779 14.463 1.00 94.19 93 ILE A C 1
ATOM 709 O O . ILE A 1 93 ? -13.239 17.030 15.533 1.00 94.19 93 ILE A O 1
ATOM 713 N N . LYS A 1 94 ? -12.912 17.522 13.373 1.00 93.81 94 LYS A N 1
ATOM 714 C CA . LYS A 1 94 ? -13.861 18.646 13.327 1.00 93.81 94 LYS A CA 1
ATOM 715 C C . LYS A 1 94 ? -15.315 18.229 13.080 1.00 93.81 94 LYS A C 1
ATOM 717 O O . LYS A 1 94 ? -16.157 19.108 12.920 1.00 93.81 94 LYS A O 1
ATOM 722 N N . ASN A 1 95 ? -15.617 16.929 13.015 1.00 91.19 95 ASN A N 1
ATOM 723 C CA . ASN A 1 95 ? -16.946 16.401 12.688 1.00 91.19 95 ASN A CA 1
ATOM 724 C C . ASN A 1 95 ? -17.523 16.984 11.385 1.00 91.19 95 ASN A C 1
ATOM 726 O O . ASN A 1 95 ? -18.718 17.253 11.266 1.00 91.19 95 ASN A O 1
ATOM 730 N N . SER A 1 96 ? -16.659 17.206 10.393 1.00 92.94 96 SER A N 1
ATOM 731 C CA . SER A 1 96 ? -17.065 17.734 9.096 1.00 92.94 96 SER A CA 1
ATOM 732 C C . SER A 1 96 ? -17.824 16.684 8.288 1.00 92.94 96 SER A C 1
ATOM 734 O O . SER A 1 96 ? -17.378 15.546 8.159 1.00 92.94 96 SER A O 1
ATOM 736 N N . LYS A 1 97 ? -18.903 17.100 7.616 1.00 90.81 97 LYS A N 1
ATOM 737 C CA . LYS A 1 97 ? -19.634 16.264 6.646 1.00 90.81 97 LYS A CA 1
ATOM 738 C C . LYS A 1 97 ? -18.799 15.840 5.427 1.00 90.81 97 LYS A C 1
ATOM 740 O O . LYS A 1 97 ? -19.225 14.982 4.666 1.00 90.81 97 LYS A O 1
ATOM 745 N N . TYR A 1 98 ? -17.634 16.460 5.228 1.00 93.69 98 TYR A N 1
ATOM 746 C CA . TYR A 1 98 ? -16.700 16.145 4.143 1.00 93.69 98 TYR A CA 1
ATOM 747 C C . TYR A 1 98 ? -15.558 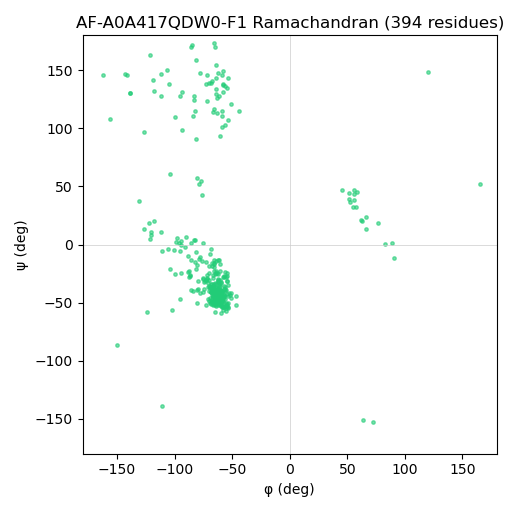15.220 4.578 1.00 93.69 98 TYR A C 1
ATOM 749 O O . TYR A 1 98 ? -14.639 15.009 3.797 1.00 93.69 98 TYR A O 1
ATOM 757 N N . ALA A 1 99 ? -15.571 14.700 5.811 1.00 91.44 99 ALA A N 1
ATOM 758 C CA . ALA A 1 99 ? -14.498 13.840 6.316 1.00 91.44 99 ALA A CA 1
ATOM 759 C C . ALA A 1 99 ? -14.365 12.515 5.549 1.00 91.44 99 ALA A C 1
ATOM 761 O O . ALA A 1 99 ? -13.286 11.932 5.538 1.00 91.44 99 ALA A O 1
ATOM 762 N N . GLY A 1 100 ? -15.436 12.073 4.887 1.00 93.50 100 GLY A N 1
ATOM 763 C CA . GLY A 1 100 ? -15.511 10.747 4.292 1.00 93.50 100 GLY A CA 1
ATOM 764 C C . GLY A 1 100 ? -15.658 9.657 5.354 1.00 93.50 100 GLY A C 1
ATOM 765 O O . GLY A 1 100 ? -16.201 9.921 6.431 1.00 93.50 100 GLY A O 1
ATOM 766 N N . PHE A 1 101 ? -15.197 8.441 5.059 1.00 94.25 101 PHE A N 1
ATOM 767 C CA . PHE A 1 101 ? -15.065 7.391 6.074 1.00 94.25 101 PHE A CA 1
ATOM 768 C C . PHE A 1 101 ? -14.036 7.785 7.138 1.00 94.25 101 PHE A C 1
ATOM 770 O O . PHE A 1 101 ? -13.028 8.410 6.837 1.00 94.25 101 PHE A O 1
ATOM 777 N N . ASP A 1 102 ? -14.261 7.436 8.399 1.00 92.75 102 ASP A N 1
ATOM 778 C CA . ASP A 1 102 ? -13.299 7.768 9.451 1.00 92.75 102 ASP A CA 1
ATOM 779 C C . ASP A 1 102 ? -11.960 7.045 9.226 1.00 92.75 102 ASP A C 1
ATOM 781 O O . ASP A 1 102 ? -11.917 5.826 9.040 1.00 92.75 102 ASP A O 1
ATOM 785 N N . VAL A 1 103 ? -10.861 7.806 9.275 1.00 94.25 103 VAL A N 1
ATOM 786 C CA . VAL A 1 103 ? -9.513 7.248 9.124 1.00 94.25 103 VAL A CA 1
ATOM 787 C C . VAL A 1 103 ? -9.186 6.283 10.262 1.00 94.25 103 VAL A C 1
ATOM 789 O O . VAL A 1 103 ? -9.715 6.406 11.369 1.00 94.25 103 VAL A O 1
ATOM 792 N N . CYS A 1 104 ? -8.283 5.332 10.008 1.00 94.62 104 CYS A N 1
ATOM 793 C CA . CYS A 1 104 ? -7.874 4.334 11.001 1.00 94.62 104 CYS A CA 1
ATOM 794 C C . CYS A 1 104 ? -9.057 3.495 11.513 1.00 94.62 104 CYS A C 1
ATOM 796 O O . CYS A 1 104 ? -9.207 3.286 12.717 1.00 94.62 104 CYS A O 1
ATOM 798 N N . TYR A 1 105 ? -9.902 3.033 10.584 1.00 87.38 105 TYR A N 1
ATOM 799 C CA . TYR A 1 105 ? -11.016 2.108 10.835 1.00 87.38 105 TYR A CA 1
ATOM 800 C C . TYR A 1 105 ? -12.002 2.614 11.898 1.00 87.38 105 TYR A C 1
ATOM 802 O O . TYR A 1 105 ? -12.350 1.900 12.837 1.00 87.38 105 TYR A O 1
ATOM 810 N N . GLY A 1 106 ? -12.416 3.880 11.792 1.00 87.94 106 GLY A N 1
ATOM 811 C CA . GLY A 1 106 ? -13.324 4.496 12.769 1.00 87.94 106 GLY A CA 1
ATOM 812 C C . GLY A 1 106 ? -12.629 5.203 13.934 1.00 87.94 106 GLY A C 1
ATOM 813 O O . GLY A 1 106 ? -13.272 5.962 14.658 1.00 87.94 106 GLY A O 1
ATOM 814 N N . SER A 1 107 ? -11.319 5.013 14.107 1.00 91.31 107 SER A N 1
ATOM 815 C CA . SER A 1 107 ? -10.544 5.572 15.221 1.00 91.31 107 SER A CA 1
ATOM 816 C C . SER A 1 107 ? -9.690 6.764 14.790 1.00 91.31 107 SER A C 1
ATOM 818 O O . SER A 1 107 ? -8.466 6.752 14.937 1.00 91.31 107 SER A O 1
ATOM 820 N N . SER A 1 108 ? -10.327 7.830 14.296 1.00 93.75 108 SER A N 1
ATOM 821 C CA . SER A 1 108 ? -9.640 8.981 13.688 1.00 93.75 108 SER A CA 1
ATOM 822 C C . SER A 1 108 ? -8.568 9.630 14.581 1.00 93.75 108 SER A C 1
ATOM 824 O O . SER A 1 108 ? -7.584 10.172 14.082 1.00 93.75 108 SER A O 1
ATOM 826 N N . THR A 1 109 ? -8.679 9.538 15.910 1.00 94.94 109 THR A N 1
ATOM 827 C CA . THR A 1 109 ? -7.651 10.026 16.853 1.00 94.94 109 THR A CA 1
ATOM 828 C C . THR A 1 109 ? -6.317 9.276 16.782 1.00 94.94 109 THR A C 1
ATOM 830 O O . THR A 1 109 ? -5.318 9.776 17.298 1.00 94.94 109 THR A O 1
ATOM 833 N N . LEU A 1 110 ? -6.280 8.084 16.179 1.00 96.88 110 LEU A N 1
ATOM 834 C CA . LEU A 1 110 ? -5.058 7.298 15.992 1.00 96.88 110 LEU A CA 1
ATOM 835 C C . LEU A 1 110 ? -4.237 7.731 14.785 1.00 96.88 110 LEU A C 1
ATOM 837 O O . LEU A 1 110 ? -3.060 7.380 14.723 1.00 96.88 110 LEU A O 1
ATOM 841 N N . PHE A 1 111 ? -4.804 8.513 13.863 1.00 97.88 111 PHE A N 1
ATOM 842 C CA . PHE A 1 111 ? -4.108 8.903 12.640 1.00 97.88 111 PHE A CA 1
ATOM 843 C C . PHE A 1 111 ? -2.706 9.494 12.885 1.00 97.88 111 PHE A C 1
ATOM 845 O O . PHE A 1 111 ? -1.764 9.026 12.245 1.00 97.88 111 PHE A O 1
ATOM 852 N N . PRO A 1 112 ? -2.491 10.421 13.845 1.00 98.06 112 PRO A N 1
ATOM 853 C CA . PRO A 1 112 ? -1.147 10.928 14.128 1.00 98.06 112 PRO A CA 1
ATOM 854 C C . PRO A 1 112 ? -0.152 9.845 14.563 1.00 98.06 112 PRO A C 1
ATOM 856 O O . PRO A 1 112 ? 1.027 9.942 14.243 1.00 98.06 112 PRO A O 1
ATOM 859 N N . TRP A 1 113 ? -0.610 8.806 15.267 1.00 98.38 113 TRP A N 1
ATOM 860 C CA . TRP A 1 113 ? 0.228 7.702 15.748 1.00 98.38 113 TRP A CA 1
ATOM 861 C C . TRP A 1 113 ? 0.549 6.708 14.639 1.00 98.38 113 TRP A C 1
ATOM 863 O O . TRP A 1 113 ? 1.700 6.292 14.498 1.00 98.38 113 TRP A O 1
ATOM 873 N N . VAL A 1 114 ? -0.446 6.392 13.807 1.00 98.56 114 VAL A N 1
ATOM 874 C CA . VAL A 1 114 ? -0.260 5.618 12.575 1.00 98.56 114 VAL A CA 1
ATOM 875 C C . VAL A 1 114 ? 0.762 6.323 11.683 1.00 98.56 114 VAL A C 1
ATOM 877 O O . VAL A 1 114 ? 1.797 5.731 11.377 1.00 98.56 114 VAL A O 1
ATOM 880 N N . LEU A 1 115 ? 0.559 7.607 11.370 1.00 98.75 115 LEU A N 1
ATOM 881 C CA . LEU A 1 115 ? 1.488 8.385 10.548 1.00 98.75 115 LEU A CA 1
ATOM 882 C C . LEU A 1 115 ? 2.881 8.493 11.186 1.00 98.75 115 LEU A C 1
ATOM 884 O O . LEU A 1 115 ? 3.882 8.305 10.497 1.00 98.75 115 LEU A O 1
ATOM 888 N N . ALA A 1 116 ? 2.975 8.736 12.497 1.00 98.75 116 ALA A N 1
ATOM 889 C CA . ALA A 1 116 ? 4.261 8.778 13.192 1.00 98.75 116 ALA A CA 1
ATOM 890 C C . ALA A 1 116 ? 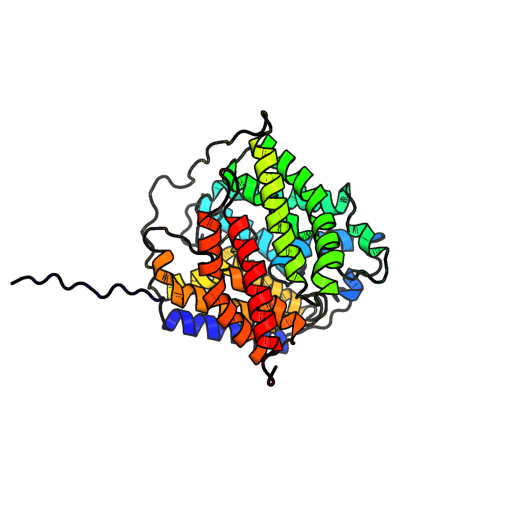5.020 7.448 13.068 1.00 98.75 116 ALA A C 1
ATOM 892 O O . ALA A 1 116 ? 6.213 7.458 12.774 1.00 98.75 116 ALA A O 1
ATOM 893 N N . SER A 1 117 ? 4.344 6.305 13.228 1.00 98.75 117 SER A N 1
ATOM 894 C CA . SER A 1 117 ? 4.982 4.989 13.081 1.00 98.75 117 SER A CA 1
ATOM 895 C C . SER A 1 117 ? 5.485 4.742 11.656 1.00 98.75 117 SER A C 1
ATOM 897 O O . SER A 1 117 ? 6.581 4.211 11.471 1.00 98.75 117 SER A O 1
ATOM 899 N N . GLN A 1 118 ? 4.737 5.193 10.644 1.00 98.62 118 GLN A N 1
ATOM 900 C CA . GLN A 1 118 ?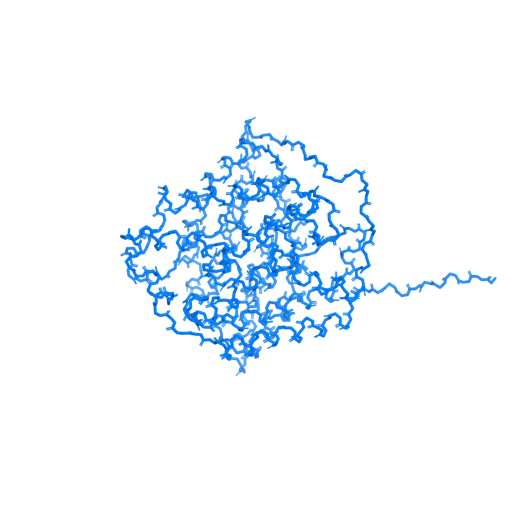 5.121 5.104 9.235 1.00 98.62 118 GLN A CA 1
ATOM 901 C C . GLN A 1 118 ? 6.374 5.943 8.961 1.00 98.62 118 GLN A C 1
ATOM 903 O O . GLN A 1 118 ? 7.354 5.429 8.424 1.00 98.62 118 GLN A O 1
ATOM 908 N N . LEU A 1 119 ? 6.374 7.208 9.396 1.00 98.69 119 LEU A N 1
ATOM 909 C CA . LEU A 1 119 ? 7.492 8.135 9.206 1.00 98.69 119 LEU A CA 1
ATOM 910 C C . LEU A 1 119 ? 8.757 7.680 9.948 1.00 98.69 119 LEU A C 1
ATOM 912 O O . LEU A 1 119 ? 9.839 7.679 9.362 1.00 98.69 119 LEU A O 1
ATOM 916 N N . ILE A 1 120 ? 8.634 7.277 11.219 1.00 98.81 120 ILE A N 1
ATOM 917 C CA . ILE A 1 120 ? 9.775 6.846 12.040 1.00 98.81 120 ILE A CA 1
ATOM 918 C C . ILE A 1 120 ? 10.355 5.547 11.486 1.00 98.81 120 ILE A C 1
ATOM 920 O O . ILE A 1 120 ? 11.556 5.479 11.244 1.00 98.81 120 ILE A O 1
ATOM 924 N N . SER A 1 121 ? 9.530 4.523 11.259 1.00 98.62 121 SER A N 1
ATOM 925 C CA . SER A 1 121 ? 10.021 3.219 10.794 1.00 98.62 121 SER A CA 1
ATOM 926 C C . SER A 1 121 ? 10.690 3.299 9.421 1.00 98.62 121 SER A C 1
ATOM 928 O O . SER A 1 121 ? 11.773 2.742 9.236 1.00 98.62 121 SER A O 1
ATOM 930 N N . LEU A 1 122 ? 10.099 4.046 8.483 1.00 98.69 122 LEU A N 1
ATOM 931 C CA . LEU A 1 122 ? 10.684 4.271 7.164 1.00 98.69 122 LEU A CA 1
ATOM 932 C C . LEU A 1 122 ? 11.962 5.115 7.255 1.00 98.69 122 LEU A C 1
ATOM 934 O O . LEU A 1 122 ? 12.957 4.814 6.595 1.00 98.69 122 LEU A O 1
ATOM 938 N N . GLY A 1 123 ? 11.958 6.150 8.100 1.00 98.56 123 GLY A N 1
ATOM 939 C CA . GLY A 1 123 ? 13.126 6.995 8.331 1.00 98.56 123 GLY A CA 1
ATOM 940 C C . GLY A 1 123 ? 14.299 6.201 8.903 1.00 98.56 123 GLY A C 1
ATOM 941 O O . GLY A 1 123 ? 15.427 6.345 8.433 1.00 98.56 123 GLY A O 1
ATOM 942 N N . LEU A 1 124 ? 14.030 5.300 9.852 1.00 98.62 124 LEU A N 1
ATOM 943 C CA . LEU A 1 124 ? 15.025 4.368 10.378 1.00 98.62 124 LEU A CA 1
ATOM 944 C C . LEU A 1 124 ? 15.553 3.442 9.277 1.00 98.62 124 LEU A C 1
ATOM 946 O O . LEU A 1 124 ? 16.767 3.332 9.118 1.00 98.62 124 LEU A O 1
ATOM 950 N N . ALA A 1 125 ? 14.673 2.833 8.478 1.00 98.25 125 ALA A N 1
ATOM 951 C CA . ALA A 1 125 ? 15.065 1.935 7.390 1.00 98.25 125 ALA A CA 1
ATOM 952 C C . ALA A 1 125 ? 15.985 2.616 6.355 1.00 98.25 125 ALA A C 1
ATOM 954 O O . ALA A 1 125 ? 17.015 2.056 5.967 1.00 98.25 125 ALA A O 1
ATOM 955 N N . ILE A 1 126 ? 15.645 3.835 5.925 1.00 97.94 126 ILE A N 1
ATOM 956 C CA . ILE A 1 126 ? 16.386 4.552 4.878 1.00 97.94 126 ILE A CA 1
ATOM 957 C C . ILE A 1 126 ? 17.645 5.226 5.435 1.00 97.94 126 ILE A C 1
ATOM 959 O O . ILE A 1 126 ? 18.727 5.067 4.868 1.00 97.94 126 ILE A O 1
ATOM 963 N N . PHE A 1 127 ? 17.525 5.985 6.526 1.00 98.00 127 PHE A N 1
ATOM 964 C CA . PHE A 1 127 ? 18.574 6.914 6.957 1.00 98.00 127 PHE A CA 1
ATOM 965 C C . PHE A 1 127 ? 19.461 6.376 8.081 1.00 98.00 127 PHE A C 1
ATOM 967 O O . PHE A 1 127 ? 20.613 6.795 8.169 1.00 98.00 127 PHE A O 1
ATOM 974 N N . VAL A 1 128 ? 18.972 5.439 8.902 1.00 98.00 128 VAL A N 1
ATOM 975 C CA . VAL A 1 128 ? 19.737 4.885 10.036 1.00 98.00 128 VAL A CA 1
ATOM 976 C C . VAL A 1 128 ? 20.309 3.512 9.703 1.00 98.00 128 VAL A C 1
ATOM 978 O O . VAL A 1 128 ? 21.520 3.326 9.743 1.00 98.00 128 VAL A O 1
ATOM 981 N N . PHE A 1 129 ? 19.460 2.563 9.310 1.00 98.00 129 PHE A N 1
ATOM 982 C CA . PHE A 1 129 ? 19.885 1.222 8.894 1.00 98.00 129 PHE A CA 1
ATOM 983 C C . PHE A 1 129 ? 20.450 1.192 7.473 1.00 98.00 129 PHE A C 1
ATOM 985 O O . PHE A 1 129 ? 21.066 0.207 7.077 1.00 98.00 129 PHE A O 1
ATOM 992 N N . ARG A 1 130 ? 20.288 2.293 6.725 1.00 97.06 130 ARG A N 1
ATOM 993 C CA . ARG A 1 130 ? 20.918 2.519 5.420 1.00 97.06 130 ARG A CA 1
ATOM 994 C C . ARG A 1 130 ? 20.609 1.420 4.402 1.00 97.06 130 ARG A C 1
ATOM 996 O O . ARG A 1 130 ? 21.460 1.114 3.571 1.00 97.06 130 ARG A O 1
ATOM 1003 N N . TYR A 1 131 ? 19.382 0.886 4.376 1.00 96.44 131 TYR A N 1
ATOM 1004 C CA . TYR A 1 131 ? 18.999 -0.092 3.342 1.00 96.44 131 TYR A CA 1
ATOM 1005 C C . TYR A 1 131 ? 19.097 0.466 1.928 1.00 96.44 131 TYR A C 1
ATOM 1007 O O . TYR A 1 131 ? 19.316 -0.292 0.992 1.00 96.44 131 TYR A O 1
ATOM 1015 N N . ILE A 1 132 ? 19.041 1.790 1.779 1.00 95.19 132 ILE A N 1
ATOM 1016 C CA . ILE A 1 132 ? 19.304 2.474 0.514 1.00 95.19 132 ILE A CA 1
ATOM 1017 C C . ILE A 1 132 ? 20.687 2.149 -0.075 1.00 95.19 132 ILE A C 1
ATOM 1019 O O . ILE A 1 132 ? 20.848 2.209 -1.287 1.00 95.19 132 ILE A O 1
ATOM 1023 N N . ASN A 1 133 ? 21.662 1.724 0.742 1.00 95.81 133 ASN A N 1
ATOM 1024 C CA . ASN A 1 133 ? 22.968 1.251 0.276 1.00 95.81 133 ASN A CA 1
ATOM 1025 C C . ASN A 1 133 ? 22.875 0.007 -0.628 1.00 95.81 133 ASN A C 1
ATOM 1027 O O . ASN A 1 133 ? 23.851 -0.303 -1.303 1.00 95.81 133 ASN A O 1
ATOM 1031 N N . GLY A 1 134 ? 21.727 -0.679 -0.694 1.00 93.81 134 GLY A N 1
ATOM 1032 C CA . GLY A 1 134 ? 21.498 -1.749 -1.669 1.00 93.81 134 GLY A CA 1
ATOM 1033 C C . GLY A 1 134 ? 21.681 -1.295 -3.123 1.00 93.81 134 GLY A C 1
ATOM 1034 O O . GLY A 1 134 ? 22.124 -2.088 -3.942 1.00 93.81 134 GLY A O 1
ATOM 1035 N N . PHE A 1 135 ? 21.465 -0.008 -3.424 1.00 94.88 135 PHE A N 1
ATOM 1036 C CA . PHE A 1 135 ? 21.736 0.576 -4.746 1.00 94.88 135 PHE A CA 1
ATOM 1037 C C . PHE A 1 135 ? 23.231 0.669 -5.103 1.00 94.88 135 PHE A C 1
ATOM 1039 O O . PHE A 1 135 ? 23.565 1.093 -6.206 1.00 94.88 135 PHE A O 1
ATOM 1046 N N . ALA A 1 136 ? 24.144 0.301 -4.196 1.00 94.06 136 ALA A N 1
ATOM 1047 C CA . ALA A 1 136 ? 25.562 0.161 -4.532 1.00 94.06 136 ALA A CA 1
ATOM 1048 C C . ALA A 1 136 ? 25.801 -1.001 -5.511 1.00 94.06 136 ALA A C 1
ATOM 1050 O O . ALA A 1 136 ? 26.764 -0.975 -6.276 1.00 94.06 136 ALA A O 1
ATOM 1051 N N . ASP A 1 137 ? 24.922 -2.006 -5.502 1.00 92.12 137 ASP A N 1
ATOM 1052 C CA . ASP A 1 137 ? 24.882 -3.028 -6.536 1.00 92.12 137 ASP A CA 1
ATOM 1053 C C . ASP A 1 137 ? 24.094 -2.497 -7.741 1.00 92.12 137 ASP A C 1
ATOM 1055 O O . ASP A 1 137 ? 22.889 -2.266 -7.665 1.00 92.12 137 ASP A O 1
ATOM 1059 N N . SER A 1 138 ? 24.777 -2.331 -8.875 1.00 85.81 138 SER A N 1
ATOM 1060 C CA . SER A 1 138 ? 24.179 -1.827 -10.120 1.00 85.81 138 SER A CA 1
ATOM 1061 C C . SER A 1 138 ? 23.041 -2.692 -10.680 1.00 85.81 138 SER A C 1
ATOM 1063 O O . SER A 1 138 ? 22.288 -2.220 -11.531 1.00 85.81 138 SER A O 1
ATOM 1065 N N . SER A 1 139 ? 22.913 -3.947 -10.235 1.00 87.88 139 SER A N 1
ATOM 1066 C CA . SER A 1 139 ? 21.803 -4.829 -10.614 1.00 87.88 139 SER A CA 1
ATOM 1067 C C . SER A 1 139 ? 20.523 -4.560 -9.812 1.00 87.88 139 SER A C 1
ATOM 1069 O O . SER A 1 139 ? 19.433 -4.951 -10.237 1.00 87.88 139 SER A O 1
ATOM 1071 N N . VAL A 1 140 ? 20.631 -3.866 -8.675 1.00 89.88 140 VAL A N 1
ATOM 1072 C CA . VAL A 1 140 ? 19.499 -3.518 -7.817 1.00 89.88 140 VAL A CA 1
ATOM 1073 C C . VAL A 1 140 ? 18.843 -2.249 -8.341 1.00 89.88 140 VAL A C 1
ATOM 1075 O O . VAL A 1 140 ? 19.370 -1.146 -8.230 1.00 89.88 140 VAL A O 1
ATOM 1078 N N . THR A 1 141 ? 17.638 -2.398 -8.880 1.00 89.50 141 THR A N 1
ATOM 1079 C CA . THR A 1 141 ? 16.822 -1.275 -9.366 1.00 89.50 141 THR A CA 1
ATOM 1080 C C . THR A 1 141 ? 15.734 -0.865 -8.380 1.00 89.50 141 THR A C 1
ATOM 1082 O O . THR A 1 141 ? 15.015 0.108 -8.617 1.00 89.50 141 THR A O 1
ATOM 1085 N N . TRP A 1 142 ? 15.592 -1.599 -7.274 1.00 91.56 142 TRP A N 1
ATOM 1086 C CA . TRP A 1 142 ? 14.485 -1.444 -6.345 1.00 91.56 142 TRP A CA 1
ATOM 1087 C C . TRP A 1 142 ? 14.768 -2.072 -4.969 1.00 91.56 142 TRP A C 1
ATOM 1089 O O . TRP A 1 142 ? 15.429 -3.106 -4.881 1.00 91.56 142 TRP A O 1
ATOM 1099 N N . ILE A 1 143 ? 14.243 -1.468 -3.894 1.00 92.94 143 ILE A N 1
ATOM 1100 C CA . ILE A 1 143 ? 14.410 -1.936 -2.508 1.00 92.94 143 ILE A CA 1
ATOM 1101 C C . ILE A 1 143 ? 13.084 -1.803 -1.751 1.00 92.94 143 ILE A C 1
ATOM 1103 O O . ILE A 1 143 ? 12.487 -0.732 -1.710 1.00 92.94 143 ILE A O 1
ATOM 1107 N N . ALA A 1 144 ? 12.658 -2.871 -1.074 1.00 93.56 144 ALA A N 1
ATOM 1108 C CA . ALA A 1 144 ? 11.360 -2.973 -0.400 1.00 93.56 144 ALA A CA 1
ATOM 1109 C C . ALA A 1 144 ? 11.254 -2.211 0.944 1.00 93.56 144 ALA A C 1
ATOM 1111 O O . ALA A 1 144 ? 10.707 -2.732 1.921 1.00 93.56 144 ALA A O 1
ATOM 1112 N N . THR A 1 145 ? 11.779 -0.986 1.042 1.00 95.06 145 THR A N 1
ATOM 1113 C CA . THR A 1 145 ? 11.734 -0.196 2.290 1.00 95.06 145 THR A CA 1
ATOM 1114 C C . THR A 1 145 ? 10.311 0.204 2.697 1.00 95.06 145 THR A C 1
ATOM 1116 O O . THR A 1 145 ? 10.041 0.395 3.880 1.00 95.06 145 THR A O 1
ATOM 1119 N N . PHE A 1 146 ? 9.375 0.238 1.747 1.00 96.88 146 PHE A N 1
ATOM 1120 C CA . PHE A 1 146 ? 8.009 0.719 1.951 1.00 96.88 146 PHE A CA 1
ATOM 1121 C C . PHE A 1 146 ? 7.174 -0.175 2.867 1.00 96.88 146 PHE A C 1
ATOM 1123 O O . PHE A 1 146 ? 6.150 0.254 3.396 1.00 96.88 146 PHE A O 1
ATOM 1130 N N . ILE A 1 147 ? 7.602 -1.425 3.061 1.00 97.31 147 ILE A N 1
ATOM 1131 C CA . ILE A 1 147 ? 6.893 -2.423 3.863 1.00 97.31 147 ILE A CA 1
ATOM 1132 C C . ILE A 1 147 ? 6.606 -1.901 5.272 1.00 97.31 147 ILE A C 1
ATOM 1134 O O . ILE A 1 147 ? 5.582 -2.236 5.860 1.00 97.31 147 ILE A O 1
ATOM 1138 N N . THR A 1 148 ? 7.466 -1.044 5.820 1.00 95.81 148 THR A N 1
ATOM 1139 C CA . THR A 1 148 ? 7.262 -0.464 7.151 1.00 95.81 148 THR A CA 1
ATOM 1140 C C . THR A 1 148 ? 6.100 0.537 7.196 1.00 95.81 148 THR A C 1
ATOM 1142 O O . THR A 1 148 ? 5.481 0.694 8.246 1.00 95.81 148 THR A O 1
ATOM 1145 N N . VAL A 1 149 ? 5.750 1.154 6.060 1.00 97.56 149 VAL A N 1
ATOM 1146 C CA . VAL A 1 149 ? 4.636 2.109 5.920 1.00 97.56 149 VAL A CA 1
ATOM 1147 C C . VAL A 1 149 ? 3.276 1.409 5.928 1.00 97.56 149 VAL A C 1
ATOM 1149 O O . VAL A 1 149 ? 2.291 1.973 6.396 1.00 97.56 149 VAL A O 1
ATOM 1152 N N . VAL A 1 150 ? 3.204 0.182 5.417 1.00 96.56 150 VAL A N 1
ATOM 1153 C CA . VAL A 1 150 ? 1.939 -0.562 5.239 1.00 96.56 150 VAL A CA 1
ATOM 1154 C C . VAL A 1 150 ? 1.905 -1.893 6.001 1.00 96.56 150 VAL A C 1
ATOM 1156 O O . VAL A 1 150 ? 0.998 -2.703 5.836 1.00 96.56 150 VAL A O 1
ATOM 1159 N N . GLY A 1 151 ? 2.909 -2.130 6.843 1.00 95.38 151 GLY A N 1
ATOM 1160 C CA . GLY A 1 151 ? 3.105 -3.376 7.574 1.00 95.38 151 GLY A CA 1
ATOM 1161 C C . GLY A 1 151 ? 2.872 -3.236 9.075 1.00 95.38 151 GLY A C 1
ATOM 1162 O O . GLY A 1 151 ? 1.934 -2.590 9.538 1.00 95.38 151 GLY A O 1
ATOM 1163 N N . ALA A 1 152 ? 3.741 -3.880 9.852 1.00 95.94 152 ALA A N 1
ATOM 1164 C CA . ALA A 1 152 ? 3.565 -4.019 11.292 1.00 95.94 152 ALA A CA 1
ATOM 1165 C C . ALA A 1 152 ? 3.542 -2.700 12.096 1.00 95.94 152 ALA A C 1
ATOM 1167 O O . ALA A 1 152 ? 2.700 -2.607 12.988 1.00 95.94 152 ALA A O 1
ATOM 1168 N N . PRO A 1 153 ? 4.401 -1.687 11.837 1.00 98.00 153 PRO A N 1
ATOM 1169 C CA . PRO A 1 153 ? 4.451 -0.486 12.680 1.00 98.00 153 PRO A CA 1
ATOM 1170 C C . PRO A 1 153 ? 3.099 0.238 12.848 1.00 98.00 153 PRO A C 1
ATOM 1172 O O . PRO A 1 153 ? 2.637 0.360 13.986 1.00 98.00 153 PRO A O 1
ATOM 1175 N N . PRO A 1 154 ? 2.389 0.636 11.774 1.00 98.06 154 PRO A N 1
ATOM 1176 C CA . PRO A 1 154 ? 1.053 1.225 11.909 1.00 98.06 154 PRO A CA 1
ATOM 1177 C C . PRO A 1 154 ? 0.006 0.246 12.451 1.00 98.06 154 PRO A C 1
ATOM 1179 O O . PRO A 1 154 ? -0.860 0.651 13.225 1.00 98.06 154 PRO A O 1
ATOM 1182 N N . ALA A 1 155 ? 0.097 -1.045 12.122 1.00 97.62 155 ALA A N 1
ATOM 1183 C CA . ALA A 1 155 ? -0.821 -2.059 12.640 1.00 97.62 155 ALA A CA 1
ATOM 1184 C C . ALA A 1 155 ? -0.746 -2.190 14.172 1.00 97.62 155 ALA A C 1
ATOM 1186 O O . ALA A 1 155 ? -1.770 -2.316 14.844 1.00 97.62 155 ALA A O 1
ATOM 1187 N N . VAL A 1 156 ? 0.459 -2.096 14.744 1.00 98.19 156 VAL A N 1
ATOM 1188 C CA . VAL A 1 156 ? 0.660 -2.076 16.199 1.00 98.19 156 VAL A CA 1
ATOM 1189 C C . VAL A 1 156 ? 0.013 -0.838 16.825 1.00 98.19 156 VAL A C 1
ATOM 1191 O O . VAL A 1 156 ? -0.528 -0.938 17.923 1.00 98.19 156 VAL A O 1
ATOM 1194 N N . MET A 1 157 ? -0.016 0.309 16.141 1.00 98.19 157 MET A N 1
ATOM 1195 C CA . MET A 1 157 ? -0.705 1.506 16.650 1.00 98.19 157 MET A CA 1
ATOM 1196 C C . MET A 1 157 ? -2.216 1.351 16.732 1.00 98.19 157 MET A C 1
ATOM 1198 O O . MET A 1 157 ? -2.838 1.913 17.632 1.00 98.19 157 MET A O 1
ATOM 1202 N N . LEU A 1 158 ? -2.799 0.524 15.873 1.00 97.00 158 LEU A N 1
ATOM 1203 C CA . LEU A 1 158 ? -4.214 0.178 15.963 1.00 97.00 158 LEU A CA 1
ATOM 1204 C C . LEU A 1 158 ? -4.514 -0.809 17.099 1.00 97.00 158 LEU A C 1
ATOM 1206 O O . LEU A 1 158 ? -5.594 -0.756 17.675 1.00 97.00 158 LEU A O 1
ATOM 1210 N N . LEU A 1 159 ? -3.558 -1.670 17.465 1.00 96.75 159 LEU A N 1
ATOM 1211 C CA . LEU A 1 159 ? -3.703 -2.605 18.589 1.00 96.75 159 LEU A CA 1
ATOM 1212 C C . LEU A 1 159 ? -3.439 -1.954 19.956 1.00 96.75 159 LEU A C 1
ATOM 1214 O O . LEU A 1 159 ? -4.111 -2.265 20.936 1.00 96.75 159 LEU A O 1
ATOM 1218 N N . TYR A 1 160 ? -2.440 -1.074 20.036 1.00 97.62 160 TYR A N 1
ATOM 1219 C CA . TYR A 1 160 ? -1.946 -0.510 21.297 1.00 97.62 160 TYR A CA 1
ATOM 1220 C C . TYR A 1 160 ? -2.370 0.940 21.527 1.00 97.62 160 TYR A C 1
ATOM 1222 O O . TYR A 1 160 ? -2.069 1.500 22.583 1.00 97.62 160 TYR A O 1
ATOM 1230 N N . GLY A 1 161 ? -3.053 1.558 20.567 1.00 96.69 161 GLY A N 1
ATOM 1231 C CA . GLY A 1 161 ? -3.481 2.945 20.650 1.00 96.69 161 GLY A CA 1
ATOM 1232 C C . GLY A 1 161 ? -2.305 3.934 20.718 1.00 96.69 161 GLY A C 1
ATOM 1233 O O . GLY A 1 161 ? -1.223 3.650 20.194 1.00 96.69 161 GLY A O 1
ATOM 1234 N N . PRO A 1 162 ? -2.479 5.104 21.365 1.00 97.06 162 PRO A N 1
ATOM 1235 C CA . PRO A 1 162 ? -1.473 6.167 21.434 1.00 97.06 162 PRO A CA 1
ATOM 1236 C C . PRO A 1 162 ? -0.338 5.867 22.438 1.00 97.06 162 PRO A C 1
ATOM 1238 O O . PRO A 1 162 ? -0.075 6.626 23.372 1.00 97.06 162 PRO A O 1
ATOM 1241 N N . SER A 1 163 ? 0.316 4.715 22.280 1.00 98.00 163 SER A N 1
ATOM 1242 C CA . SER A 1 163 ? 1.343 4.190 23.183 1.00 98.00 163 SER A CA 1
ATOM 1243 C C . SER A 1 163 ? 2.748 4.465 22.642 1.00 98.00 163 SER A C 1
ATOM 1245 O O . SER A 1 163 ? 3.186 3.846 21.672 1.00 98.00 163 SER A O 1
ATOM 1247 N N . VAL A 1 164 ? 3.495 5.365 23.294 1.00 98.25 164 VAL A N 1
ATOM 1248 C CA . VAL A 1 164 ? 4.893 5.682 22.927 1.00 98.25 164 VAL A CA 1
ATOM 1249 C C . VAL A 1 164 ? 5.804 4.445 22.952 1.00 98.25 164 VAL A C 1
ATOM 1251 O O . VAL A 1 164 ? 6.552 4.253 21.990 1.00 98.25 164 VAL A O 1
ATOM 1254 N N . PRO A 1 165 ? 5.752 3.563 23.975 1.00 98.44 165 PRO A N 1
ATOM 1255 C CA . PRO A 1 165 ? 6.573 2.355 23.968 1.00 98.44 165 PRO A CA 1
ATOM 1256 C C . PRO A 1 165 ? 6.275 1.438 22.777 1.00 98.44 165 PRO A C 1
ATOM 1258 O O . PRO A 1 165 ? 7.205 0.898 22.177 1.00 98.44 165 PRO A O 1
ATOM 1261 N N . ALA A 1 166 ? 5.000 1.295 22.396 1.00 98.44 166 ALA A N 1
ATOM 1262 C CA . ALA A 1 166 ? 4.604 0.512 21.228 1.00 98.44 166 ALA A CA 1
ATOM 1263 C C . ALA A 1 166 ? 5.063 1.170 19.915 1.00 98.44 166 ALA A C 1
ATOM 1265 O O . ALA A 1 166 ? 5.579 0.476 19.038 1.00 98.44 166 ALA A O 1
ATOM 1266 N N . LEU A 1 167 ? 4.952 2.500 19.805 1.00 98.69 167 LEU A N 1
ATOM 1267 C CA . LEU A 1 167 ? 5.385 3.279 18.642 1.00 98.69 167 LEU A CA 1
ATOM 1268 C C . LEU A 1 167 ? 6.874 3.061 18.364 1.00 98.69 167 LEU A C 1
ATOM 1270 O O . LEU A 1 167 ? 7.249 2.684 17.255 1.00 98.69 167 LEU A O 1
ATOM 1274 N N . LEU A 1 168 ? 7.718 3.266 19.378 1.00 98.62 168 LEU A N 1
ATOM 1275 C CA . LEU A 1 168 ? 9.168 3.146 19.231 1.00 98.62 168 LEU A CA 1
ATOM 1276 C C . LEU A 1 168 ? 9.584 1.696 18.976 1.00 98.62 168 LEU A C 1
ATOM 1278 O O . LEU A 1 168 ? 10.339 1.432 18.044 1.00 98.62 168 LEU A O 1
ATOM 1282 N N . THR A 1 169 ? 9.053 0.752 19.757 1.00 98.50 169 THR A N 1
ATOM 1283 C CA . THR A 1 169 ? 9.403 -0.671 19.634 1.00 98.50 169 THR A CA 1
ATOM 1284 C C . THR A 1 169 ? 9.052 -1.210 18.248 1.00 98.50 169 THR A C 1
ATOM 1286 O O . THR A 1 169 ? 9.909 -1.770 17.566 1.00 98.50 169 THR A O 1
ATOM 1289 N N . SER A 1 170 ? 7.810 -1.008 17.800 1.00 98.31 170 SER A N 1
ATOM 1290 C CA . SER A 1 170 ? 7.362 -1.506 16.496 1.00 98.31 170 SER A CA 1
ATOM 1291 C C . SER A 1 170 ? 8.078 -0.820 15.335 1.00 98.31 170 SER A C 1
ATOM 1293 O O . SER A 1 170 ? 8.436 -1.492 14.369 1.00 98.31 170 SER A O 1
ATOM 1295 N N . SER A 1 171 ? 8.360 0.484 15.442 1.00 98.62 171 SER A N 1
ATOM 1296 C CA . SER A 1 171 ? 9.062 1.223 14.390 1.00 98.62 171 SER A CA 1
ATOM 1297 C C . SER A 1 171 ? 10.520 0.798 14.246 1.00 98.62 171 SER A C 1
ATOM 1299 O O . SER A 1 171 ? 10.991 0.655 13.121 1.00 98.62 171 SER A O 1
ATOM 1301 N N . ILE A 1 172 ? 11.223 0.560 15.360 1.00 98.69 172 ILE A N 1
ATOM 1302 C CA . ILE A 1 172 ? 12.616 0.091 15.345 1.00 98.69 172 ILE A CA 1
ATOM 1303 C C . ILE A 1 172 ? 12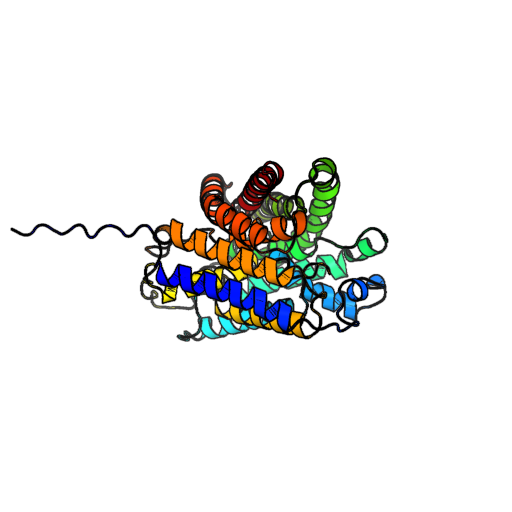.692 -1.320 14.766 1.00 98.69 172 ILE A C 1
ATOM 1305 O O . ILE A 1 172 ? 13.449 -1.549 13.825 1.00 98.69 172 ILE A O 1
ATOM 1309 N N . ILE A 1 173 ? 11.892 -2.255 15.289 1.00 98.38 173 ILE A N 1
ATOM 1310 C CA . ILE A 1 173 ? 11.938 -3.650 14.837 1.00 98.38 173 ILE A CA 1
ATOM 1311 C C . ILE A 1 173 ? 11.476 -3.743 13.382 1.00 98.38 173 ILE A C 1
ATOM 1313 O O . ILE A 1 173 ? 12.173 -4.336 12.565 1.00 98.38 173 ILE A O 1
ATOM 1317 N N . GLY A 1 174 ? 10.343 -3.124 13.035 1.00 97.75 174 GLY A N 1
ATOM 1318 C CA . GLY A 1 174 ? 9.834 -3.107 11.663 1.00 97.75 174 GLY A CA 1
ATOM 1319 C C . GLY A 1 174 ? 10.823 -2.463 10.692 1.00 97.75 174 GLY A C 1
ATOM 1320 O O . GLY A 1 174 ? 11.111 -3.043 9.647 1.00 97.75 174 GLY A O 1
ATOM 1321 N N . GLY A 1 175 ? 11.403 -1.321 11.073 1.00 97.81 175 GLY A N 1
ATOM 1322 C CA . GLY A 1 175 ? 12.481 -0.665 10.333 1.00 97.81 175 GLY A CA 1
ATOM 1323 C C . GLY A 1 175 ? 13.654 -1.598 10.049 1.00 97.81 175 GLY A C 1
ATOM 1324 O O . GLY A 1 175 ? 14.163 -1.592 8.937 1.00 97.81 175 GLY A O 1
ATOM 1325 N N . LEU A 1 176 ? 14.040 -2.421 11.026 1.00 98.31 176 LEU A N 1
ATOM 1326 C CA . LEU A 1 176 ? 15.206 -3.303 10.970 1.00 98.31 176 LEU A CA 1
ATOM 1327 C C . LEU A 1 176 ? 14.972 -4.603 10.184 1.00 98.31 176 LEU A C 1
ATOM 1329 O O . LEU A 1 176 ? 15.879 -5.092 9.520 1.00 98.31 176 LEU A O 1
ATOM 1333 N N . ILE A 1 177 ? 13.794 -5.225 10.279 1.00 98.00 177 ILE A N 1
ATOM 1334 C CA . ILE A 1 177 ? 13.623 -6.602 9.772 1.00 98.00 177 ILE A CA 1
ATOM 1335 C C . ILE A 1 177 ? 12.872 -6.683 8.443 1.00 98.00 177 ILE A C 1
ATOM 1337 O O . ILE A 1 177 ? 13.019 -7.677 7.731 1.00 98.00 177 ILE A O 1
ATOM 1341 N N . CYS A 1 178 ? 12.084 -5.667 8.078 1.00 97.38 178 CYS A N 1
ATOM 1342 C CA . CYS A 1 178 ? 11.220 -5.735 6.898 1.00 97.38 178 CYS A CA 1
ATOM 1343 C C . CYS A 1 178 ? 12.010 -5.833 5.586 1.00 97.38 178 CYS A C 1
ATOM 1345 O O . CYS A 1 178 ? 11.851 -6.810 4.859 1.00 97.38 178 CYS A O 1
ATOM 1347 N N . ALA A 1 179 ? 12.889 -4.872 5.286 1.00 95.44 179 ALA A N 1
ATOM 1348 C CA . ALA A 1 179 ? 13.616 -4.875 4.014 1.00 95.44 179 ALA A CA 1
ATOM 1349 C C . ALA A 1 179 ? 14.534 -6.110 3.840 1.00 95.44 179 ALA A C 1
ATOM 1351 O O . ALA A 1 179 ? 14.449 -6.748 2.788 1.00 95.44 179 ALA A O 1
ATOM 1352 N N . PRO A 1 180 ? 15.334 -6.535 4.843 1.00 95.75 180 PRO A N 1
ATOM 1353 C CA . PRO A 1 180 ? 16.140 -7.755 4.730 1.00 95.75 180 PRO A CA 1
ATOM 1354 C C . PRO A 1 180 ? 15.310 -9.015 4.489 1.00 95.75 180 PRO A C 1
ATOM 1356 O O . PRO A 1 180 ? 15.691 -9.854 3.675 1.00 95.75 180 PRO A O 1
ATOM 1359 N N . THR A 1 181 ? 14.161 -9.139 5.161 1.00 97.62 181 THR A N 1
ATOM 1360 C CA . THR A 1 181 ? 13.271 -10.291 4.973 1.00 97.62 181 THR A CA 1
ATOM 1361 C C . THR A 1 181 ? 12.712 -10.314 3.551 1.00 97.62 181 THR A C 1
ATOM 1363 O O . THR A 1 181 ? 12.720 -11.367 2.920 1.00 97.62 181 THR A O 1
ATOM 1366 N N . ALA A 1 182 ? 12.316 -9.161 3.001 1.00 96.69 182 ALA A N 1
ATOM 1367 C CA . ALA A 1 182 ? 11.832 -9.070 1.623 1.00 96.69 182 ALA A CA 1
ATOM 1368 C C . ALA A 1 182 ? 12.901 -9.434 0.594 1.00 96.69 182 ALA A C 1
ATOM 1370 O O . ALA A 1 182 ? 12.612 -10.187 -0.334 1.00 96.69 182 ALA A O 1
ATOM 1371 N N . ILE A 1 183 ? 14.137 -8.970 0.786 1.00 94.38 183 ILE A N 1
ATOM 1372 C CA . ILE A 1 183 ? 15.269 -9.338 -0.073 1.00 94.38 183 ILE A CA 1
ATOM 1373 C C . ILE A 1 183 ? 15.510 -10.850 -0.009 1.00 94.38 183 ILE A C 1
ATOM 1375 O O . ILE A 1 183 ? 15.651 -11.502 -1.044 1.00 94.38 183 ILE A O 1
ATOM 1379 N N . TRP A 1 184 ? 15.511 -11.424 1.197 1.00 96.19 184 TRP A N 1
ATOM 1380 C CA . TRP A 1 184 ? 15.706 -12.859 1.376 1.00 96.19 184 TRP A CA 1
ATOM 1381 C C . TRP A 1 184 ? 14.596 -13.681 0.707 1.00 96.19 184 TRP A C 1
ATOM 1383 O O . TRP A 1 184 ? 14.909 -14.579 -0.071 1.00 96.19 184 TRP A O 1
ATOM 1393 N N . ILE A 1 185 ? 13.315 -13.353 0.925 1.00 97.31 185 ILE A N 1
ATOM 1394 C CA . ILE A 1 185 ? 12.190 -14.046 0.268 1.00 97.31 185 ILE A CA 1
ATOM 1395 C C . ILE A 1 185 ? 12.249 -13.861 -1.253 1.00 97.31 185 ILE A C 1
ATOM 1397 O O . ILE A 1 185 ? 12.008 -14.812 -2.000 1.00 97.31 185 ILE A O 1
ATOM 1401 N N . GLY A 1 186 ? 12.588 -12.656 -1.714 1.00 95.31 186 GLY A N 1
ATOM 1402 C CA . GLY A 1 186 ? 12.776 -12.343 -3.127 1.00 95.31 186 GLY A CA 1
ATOM 1403 C C . GLY A 1 186 ? 13.768 -13.300 -3.784 1.00 95.31 186 GLY A C 1
ATOM 1404 O O . GLY A 1 186 ? 13.428 -13.997 -4.739 1.00 95.31 186 GLY A O 1
ATOM 1405 N N . ASN A 1 187 ? 14.962 -13.402 -3.207 1.00 94.00 187 ASN A N 1
ATOM 1406 C CA . ASN A 1 187 ? 16.053 -14.204 -3.756 1.00 94.00 187 ASN A CA 1
ATOM 1407 C C . ASN A 1 187 ? 15.860 -15.713 -3.557 1.00 94.00 187 ASN A C 1
ATOM 1409 O O . ASN A 1 187 ? 16.200 -16.491 -4.445 1.00 94.00 187 ASN A O 1
ATOM 1413 N N . ALA A 1 188 ? 15.332 -16.139 -2.408 1.00 95.81 188 ALA A N 1
ATOM 1414 C CA . ALA A 1 188 ? 15.231 -17.555 -2.053 1.00 95.81 188 ALA A CA 1
ATOM 1415 C C . ALA A 1 188 ? 13.953 -18.232 -2.573 1.00 95.81 188 ALA A C 1
ATOM 1417 O O . ALA A 1 188 ? 13.949 -19.447 -2.766 1.00 95.81 188 ALA A O 1
ATOM 1418 N N . ILE A 1 189 ? 12.869 -17.475 -2.783 1.00 95.69 189 ILE A N 1
ATOM 1419 C CA . ILE A 1 189 ? 11.549 -18.030 -3.120 1.00 95.69 189 ILE A CA 1
ATOM 1420 C C . ILE A 1 189 ? 11.017 -17.439 -4.422 1.00 95.69 189 ILE A C 1
ATOM 1422 O O . ILE A 1 189 ? 10.754 -18.179 -5.365 1.00 95.69 189 ILE A O 1
ATOM 1426 N N . VAL A 1 190 ? 10.864 -16.118 -4.513 1.00 95.06 190 VAL A N 1
ATOM 1427 C CA . VAL A 1 190 ? 10.148 -15.502 -5.644 1.00 95.06 190 VAL A CA 1
ATOM 1428 C C . VAL A 1 190 ? 10.907 -15.656 -6.958 1.00 95.06 190 VAL A C 1
ATOM 1430 O O . VAL A 1 190 ? 10.325 -16.134 -7.931 1.00 95.06 190 VAL A O 1
ATOM 1433 N N . THR A 1 191 ? 12.198 -15.324 -6.984 1.00 93.38 191 THR A N 1
ATOM 1434 C CA . THR A 1 191 ? 13.023 -15.417 -8.196 1.00 93.38 191 THR A CA 1
ATOM 1435 C C . THR A 1 191 ? 13.168 -16.862 -8.697 1.00 93.38 191 THR A C 1
ATOM 1437 O O . THR A 1 191 ? 12.877 -17.093 -9.874 1.00 93.38 191 THR A O 1
ATOM 1440 N N . PRO A 1 192 ? 13.526 -17.868 -7.864 1.00 95.00 192 PRO A N 1
ATOM 1441 C CA . PRO A 1 192 ? 13.650 -19.252 -8.332 1.00 95.00 192 PRO A CA 1
ATOM 1442 C C . PRO A 1 192 ? 12.340 -19.840 -8.869 1.00 95.00 192 PRO A C 1
ATOM 1444 O O . PRO A 1 192 ? 12.361 -20.628 -9.812 1.00 95.00 192 PRO A O 1
ATOM 1447 N N . TRP A 1 193 ? 11.200 -19.431 -8.305 1.00 92.75 193 TRP A N 1
ATOM 1448 C CA . TRP A 1 193 ? 9.873 -19.915 -8.699 1.00 92.75 193 TRP A CA 1
ATOM 1449 C C . TRP A 1 193 ? 9.178 -19.024 -9.736 1.00 92.75 193 TRP A C 1
ATOM 1451 O O . TRP A 1 193 ? 8.042 -19.309 -10.113 1.00 92.75 193 TRP A O 1
ATOM 1461 N N . LYS A 1 194 ? 9.849 -17.964 -10.212 1.00 91.44 194 LYS A N 1
ATOM 1462 C CA . LYS A 1 194 ? 9.319 -16.988 -11.181 1.00 91.44 194 LYS A CA 1
ATOM 1463 C C . LYS A 1 194 ? 7.958 -16.415 -10.766 1.00 91.44 194 LYS A C 1
ATOM 1465 O O . LYS A 1 194 ? 7.072 -16.239 -11.598 1.00 91.44 194 LYS A O 1
ATOM 1470 N N . LEU A 1 195 ? 7.782 -16.157 -9.473 1.00 92.94 195 LEU A N 1
ATOM 1471 C CA . LEU A 1 195 ? 6.549 -15.585 -8.937 1.00 92.94 195 LEU A CA 1
ATOM 1472 C C . LEU A 1 195 ? 6.529 -14.056 -9.133 1.00 92.94 195 LEU A C 1
ATOM 1474 O O . LEU A 1 195 ? 7.591 -13.440 -9.255 1.00 92.94 195 LEU A O 1
ATOM 1478 N N . PRO A 1 196 ? 5.348 -13.410 -9.110 1.00 93.69 196 PRO A N 1
ATOM 1479 C CA . PRO A 1 196 ? 5.265 -11.952 -9.116 1.00 93.69 196 PRO A CA 1
ATOM 1480 C C . PRO A 1 196 ? 6.016 -11.329 -7.930 1.00 93.69 196 PRO A C 1
ATOM 1482 O O . PRO A 1 196 ? 5.867 -11.779 -6.793 1.00 93.69 196 PRO A O 1
ATOM 1485 N N . GLY A 1 197 ? 6.755 -10.238 -8.162 1.00 91.62 197 GLY A N 1
ATOM 1486 C CA . GLY A 1 197 ? 7.606 -9.595 -7.145 1.00 91.62 197 GLY A CA 1
ATOM 1487 C C . GLY A 1 197 ? 6.886 -9.234 -5.837 1.00 91.62 197 GLY A C 1
ATOM 1488 O O . GLY A 1 197 ? 7.446 -9.395 -4.754 1.00 91.62 197 GLY A O 1
ATOM 1489 N N . VAL A 1 198 ? 5.608 -8.836 -5.911 1.00 94.06 198 VAL A N 1
ATOM 1490 C CA . VAL A 1 198 ? 4.807 -8.502 -4.719 1.00 94.06 198 VAL A CA 1
ATOM 1491 C C . VAL A 1 198 ? 4.703 -9.660 -3.729 1.00 94.06 198 VAL A C 1
ATOM 1493 O O . VAL A 1 198 ? 4.592 -9.409 -2.533 1.00 94.06 198 VAL A O 1
ATOM 1496 N N . VAL A 1 199 ? 4.785 -10.914 -4.191 1.00 96.25 199 VAL A N 1
ATOM 1497 C CA . VAL A 1 199 ? 4.709 -12.107 -3.336 1.00 96.25 199 VAL A CA 1
ATOM 1498 C C . VAL A 1 199 ? 5.773 -12.051 -2.242 1.00 96.25 199 VAL A C 1
ATOM 1500 O O . VAL A 1 199 ? 5.475 -12.405 -1.101 1.00 96.25 199 VAL A O 1
ATOM 1503 N N . ALA A 1 200 ? 6.970 -11.532 -2.537 1.00 96.75 200 ALA A N 1
ATOM 1504 C CA . ALA A 1 200 ? 8.006 -11.335 -1.526 1.00 96.75 200 ALA A CA 1
ATOM 1505 C C . ALA A 1 200 ? 7.576 -10.302 -0.480 1.00 96.75 200 ALA A C 1
ATOM 1507 O O . ALA A 1 200 ? 7.743 -10.519 0.722 1.00 96.75 200 ALA A O 1
ATOM 1508 N N . ASN A 1 201 ? 6.961 -9.209 -0.927 1.00 96.31 201 ASN A N 1
ATOM 1509 C CA . ASN A 1 201 ? 6.593 -8.074 -0.084 1.00 96.31 201 ASN A CA 1
ATOM 1510 C C . ASN A 1 201 ? 5.466 -8.431 0.876 1.00 96.31 201 ASN A C 1
ATOM 1512 O O . ASN A 1 201 ? 5.593 -8.226 2.081 1.00 96.31 201 ASN A O 1
ATOM 1516 N N . VAL A 1 202 ? 4.379 -9.007 0.363 1.00 97.25 202 VAL A N 1
ATOM 1517 C CA . VAL A 1 202 ? 3.213 -9.342 1.189 1.00 97.25 202 VAL A CA 1
ATOM 1518 C C . VAL A 1 202 ? 3.468 -10.559 2.083 1.00 97.25 202 VAL A C 1
ATOM 1520 O O . VAL A 1 202 ? 3.024 -10.570 3.230 1.00 97.25 202 VAL A O 1
ATOM 1523 N N . SER A 1 203 ? 4.297 -11.518 1.649 1.00 97.94 203 SER A N 1
ATOM 1524 C CA . SER A 1 203 ? 4.769 -12.598 2.533 1.00 97.94 203 SER A CA 1
ATOM 1525 C C . SER A 1 203 ? 5.666 -12.063 3.647 1.00 97.94 203 SER A C 1
ATOM 1527 O O . SER A 1 203 ? 5.541 -12.481 4.797 1.00 97.94 203 SER A O 1
ATOM 1529 N N . THR A 1 204 ? 6.522 -11.087 3.336 1.00 97.94 204 THR A N 1
ATOM 1530 C CA . THR A 1 204 ? 7.313 -10.389 4.352 1.00 97.94 204 THR A CA 1
ATOM 1531 C C . THR A 1 204 ? 6.415 -9.678 5.349 1.00 97.94 204 THR A C 1
ATOM 1533 O O . THR A 1 204 ? 6.603 -9.865 6.544 1.00 97.94 204 THR A O 1
ATOM 1536 N N . MET A 1 205 ? 5.416 -8.918 4.886 1.00 98.06 205 MET A N 1
ATOM 1537 C CA . MET A 1 205 ? 4.452 -8.246 5.767 1.00 98.06 205 MET A CA 1
ATOM 1538 C C . MET A 1 205 ? 3.728 -9.233 6.687 1.00 98.06 205 MET A C 1
ATOM 1540 O O . MET A 1 205 ? 3.508 -8.912 7.853 1.00 98.06 205 MET A O 1
ATOM 1544 N N . ALA A 1 206 ? 3.382 -10.429 6.198 1.00 97.94 206 ALA A N 1
ATOM 1545 C CA . ALA A 1 206 ? 2.763 -11.465 7.023 1.00 97.94 206 ALA A C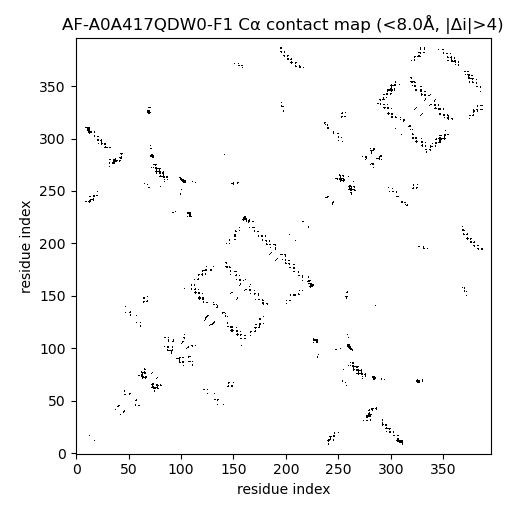A 1
ATOM 1546 C C . ALA A 1 206 ? 3.717 -11.935 8.133 1.00 97.94 206 ALA A C 1
ATOM 1548 O O . ALA A 1 206 ? 3.371 -11.908 9.315 1.00 97.94 206 ALA A O 1
ATOM 1549 N N . ILE A 1 207 ? 4.939 -12.321 7.753 1.00 98.06 207 ILE A N 1
ATOM 1550 C CA . ILE A 1 207 ? 5.947 -12.879 8.664 1.00 98.06 207 ILE A CA 1
ATOM 1551 C C . ILE A 1 207 ? 6.386 -11.834 9.692 1.00 98.06 207 ILE A C 1
ATOM 1553 O O . ILE A 1 207 ? 6.331 -12.080 10.899 1.00 98.06 207 ILE A O 1
ATOM 1557 N N . THR A 1 208 ? 6.788 -10.648 9.238 1.00 98.06 208 THR A N 1
ATOM 1558 C CA . THR A 1 208 ? 7.244 -9.581 10.134 1.00 98.06 208 THR A CA 1
ATOM 1559 C C . THR A 1 208 ? 6.088 -8.998 10.937 1.00 98.06 208 THR A C 1
ATOM 1561 O O . THR A 1 208 ? 6.291 -8.634 12.092 1.00 98.06 208 THR A O 1
ATOM 1564 N N . GLY A 1 209 ? 4.869 -8.988 10.390 1.00 97.81 209 GLY A N 1
ATOM 1565 C CA . GLY A 1 209 ? 3.641 -8.655 11.110 1.00 97.81 209 GLY A CA 1
ATOM 1566 C C . GLY A 1 209 ? 3.439 -9.526 12.344 1.00 97.81 209 GLY A C 1
ATOM 1567 O O . GLY A 1 209 ? 3.259 -8.992 13.439 1.00 97.81 209 GLY A O 1
ATOM 1568 N N . ILE A 1 210 ? 3.548 -10.849 12.192 1.00 98.19 210 ILE A N 1
ATOM 1569 C CA . ILE A 1 210 ? 3.470 -11.794 13.315 1.00 98.19 210 ILE A CA 1
ATOM 1570 C C . ILE A 1 210 ? 4.602 -11.532 14.311 1.00 98.19 210 ILE A C 1
ATOM 1572 O O . ILE A 1 210 ? 4.334 -11.358 15.498 1.00 98.19 210 ILE A O 1
ATOM 1576 N N . ILE A 1 211 ? 5.852 -11.459 13.841 1.00 98.12 211 ILE A N 1
ATOM 1577 C CA . ILE A 1 211 ? 7.025 -11.278 14.711 1.00 98.12 211 ILE A CA 1
ATOM 1578 C C . ILE A 1 211 ? 6.897 -9.998 15.542 1.00 98.12 211 ILE A C 1
ATOM 1580 O O . ILE A 1 211 ? 6.994 -10.046 16.766 1.00 98.12 211 ILE A O 1
ATOM 1584 N N . VAL A 1 212 ? 6.650 -8.856 14.900 1.00 98.25 212 VAL A N 1
ATOM 1585 C CA . VAL A 1 212 ? 6.587 -7.553 15.574 1.00 98.25 212 VAL A CA 1
ATOM 1586 C C . VAL A 1 212 ? 5.413 -7.499 16.550 1.00 98.25 212 VAL A C 1
ATOM 1588 O O . VAL A 1 212 ? 5.605 -7.069 17.686 1.00 98.25 212 VAL A O 1
ATOM 1591 N N . CYS A 1 213 ? 4.225 -7.974 16.156 1.00 98.12 213 CYS A N 1
ATOM 1592 C CA . CYS A 1 213 ? 3.068 -8.007 17.056 1.00 98.12 213 CYS A CA 1
ATOM 1593 C C . CYS A 1 213 ? 3.343 -8.881 18.288 1.00 98.12 213 CYS A C 1
ATOM 1595 O O . CYS A 1 213 ? 3.085 -8.458 19.413 1.00 98.12 213 CYS A O 1
ATOM 1597 N N . MET A 1 214 ? 3.929 -10.068 18.100 1.00 97.94 214 MET A N 1
ATOM 1598 C CA . MET A 1 214 ? 4.241 -10.981 19.203 1.00 97.94 214 MET A CA 1
ATOM 1599 C C . MET A 1 214 ? 5.338 -10.438 20.121 1.00 97.94 214 MET A C 1
ATOM 1601 O O . MET A 1 214 ? 5.228 -10.565 21.340 1.00 97.94 214 MET A O 1
ATOM 1605 N N . VAL A 1 215 ? 6.362 -9.776 19.575 1.00 97.81 215 VAL A N 1
ATOM 1606 C CA . VAL A 1 215 ? 7.372 -9.093 20.394 1.00 97.81 215 VAL A CA 1
ATOM 1607 C C . VAL A 1 215 ? 6.718 -7.980 21.217 1.00 97.81 215 VAL A C 1
ATOM 1609 O O . VAL A 1 215 ? 6.895 -7.943 22.433 1.00 97.81 215 VAL A O 1
ATOM 1612 N N . CYS A 1 216 ? 5.892 -7.127 20.605 1.00 97.75 216 CYS A N 1
ATOM 1613 C CA . CYS A 1 216 ? 5.136 -6.104 21.334 1.00 97.75 216 CYS A CA 1
ATOM 1614 C C . CYS A 1 216 ? 4.198 -6.699 22.400 1.00 97.75 216 CYS A C 1
ATOM 1616 O O . CYS A 1 216 ? 4.006 -6.075 23.441 1.00 97.75 216 CYS A O 1
ATOM 1618 N N . LYS A 1 217 ? 3.647 -7.900 22.185 1.00 97.00 217 LYS A N 1
ATOM 1619 C CA . LYS A 1 217 ? 2.802 -8.607 23.165 1.00 97.00 217 LYS A CA 1
ATOM 1620 C C . LYS A 1 217 ? 3.579 -9.067 24.398 1.00 97.00 217 LYS A C 1
ATOM 1622 O O . LYS A 1 217 ? 3.034 -9.040 25.496 1.00 97.00 217 LYS A O 1
ATOM 1627 N N . ILE A 1 218 ? 4.829 -9.496 24.225 1.00 96.94 218 ILE A N 1
ATOM 1628 C CA . ILE A 1 218 ? 5.635 -10.106 25.297 1.00 96.94 218 ILE A CA 1
ATOM 1629 C C . ILE A 1 218 ? 6.397 -9.052 26.117 1.00 96.94 218 ILE A C 1
ATOM 1631 O O . ILE A 1 218 ? 6.679 -9.269 27.296 1.00 96.94 218 ILE A O 1
ATOM 1635 N N . LEU A 1 219 ? 6.741 -7.908 25.521 1.00 97.81 219 LEU A N 1
ATOM 1636 C CA . LEU A 1 219 ? 7.552 -6.892 26.191 1.00 97.81 219 LEU A CA 1
ATOM 1637 C C . LEU A 1 219 ? 6.769 -6.150 27.296 1.00 97.81 219 LEU A C 1
ATOM 1639 O O . LEU A 1 219 ? 5.769 -5.492 27.009 1.00 97.81 219 LEU A O 1
ATOM 1643 N N . PRO A 1 220 ? 7.247 -6.144 28.557 1.00 96.56 220 PRO A N 1
ATOM 1644 C CA . PRO A 1 220 ? 6.459 -5.685 29.709 1.00 96.56 220 PRO A CA 1
ATOM 1645 C C . PRO A 1 220 ? 6.206 -4.168 29.749 1.00 96.56 220 PRO A C 1
ATOM 1647 O O . PRO A 1 220 ? 5.302 -3.702 30.449 1.00 96.56 220 PRO A O 1
ATOM 1650 N N . TRP A 1 221 ? 6.997 -3.382 29.014 1.00 97.19 221 TRP A N 1
ATOM 1651 C CA . TRP A 1 221 ? 6.824 -1.932 28.883 1.00 97.19 221 TRP A CA 1
ATOM 1652 C C . TRP A 1 221 ? 5.883 -1.534 27.741 1.00 97.19 221 TRP A C 1
ATOM 1654 O O . TRP A 1 221 ? 5.504 -0.366 27.648 1.00 97.19 221 TRP A O 1
ATOM 1664 N N . VAL A 1 222 ? 5.495 -2.474 26.874 1.00 97.75 222 VAL A N 1
ATOM 1665 C CA . VAL A 1 222 ? 4.587 -2.219 25.753 1.00 97.75 222 VAL A CA 1
ATOM 1666 C C . VAL A 1 222 ? 3.164 -2.527 26.203 1.00 97.75 222 VAL A C 1
ATOM 1668 O O . VAL A 1 222 ? 2.734 -3.675 26.250 1.00 97.75 222 VAL A O 1
ATOM 1671 N N . LYS A 1 223 ? 2.427 -1.477 26.575 1.00 96.44 223 LYS A N 1
ATOM 1672 C CA . LYS A 1 223 ? 1.056 -1.592 27.087 1.00 96.44 223 LYS A CA 1
ATOM 1673 C C . LYS A 1 223 ? 0.067 -0.849 26.192 1.00 96.44 223 LYS A C 1
ATOM 1675 O O . LYS A 1 223 ? 0.417 0.227 25.689 1.00 96.44 223 LYS A O 1
ATOM 1680 N N . PRO A 1 224 ? -1.138 -1.407 25.977 1.00 95.94 224 PRO A N 1
ATOM 1681 C CA . PRO A 1 224 ? -2.175 -0.730 25.219 1.00 95.94 224 PRO A CA 1
ATOM 1682 C C . PRO A 1 224 ? -2.661 0.500 25.986 1.00 95.94 224 PRO A C 1
ATOM 1684 O O . PRO A 1 224 ? -2.807 0.476 27.210 1.00 95.94 224 PRO A O 1
ATOM 1687 N N . VAL A 1 225 ? -2.910 1.579 25.253 1.00 96.94 225 VAL A N 1
ATOM 1688 C CA . VAL A 1 225 ? -3.497 2.815 25.761 1.00 96.94 225 VAL A CA 1
ATOM 1689 C C . VAL A 1 225 ? -4.890 2.957 25.145 1.00 96.94 225 VAL A C 1
ATOM 1691 O O . VAL A 1 225 ? -5.010 2.884 23.921 1.00 96.94 225 VAL A O 1
ATOM 1694 N N . PRO A 1 226 ? -5.947 3.162 25.953 1.00 93.88 226 PRO A N 1
ATOM 1695 C CA . PRO A 1 226 ? -7.298 3.323 25.435 1.00 93.88 226 PRO A CA 1
ATOM 1696 C C . PRO A 1 226 ? -7.400 4.462 24.421 1.00 93.88 226 PRO A C 1
ATOM 1698 O O . PRO A 1 226 ? -6.881 5.563 24.630 1.00 93.88 226 PRO A O 1
ATOM 1701 N N . VAL A 1 227 ? -8.109 4.195 23.331 1.00 92.19 227 VAL A N 1
ATOM 1702 C CA . VAL A 1 227 ? -8.380 5.177 22.284 1.00 92.19 227 VAL A CA 1
ATOM 1703 C C . VAL A 1 227 ? -9.581 6.010 22.703 1.00 92.19 227 VAL A C 1
ATOM 1705 O O . VAL A 1 227 ? -10.624 5.469 23.065 1.00 92.19 227 VAL A O 1
ATOM 1708 N N . LYS A 1 228 ? -9.438 7.335 22.671 1.00 87.50 228 LYS A N 1
ATOM 1709 C CA . LYS A 1 228 ? -10.553 8.242 22.950 1.00 87.50 228 LYS A CA 1
ATOM 1710 C C . LYS A 1 228 ? -11.382 8.413 21.676 1.00 87.50 228 LYS A C 1
ATOM 1712 O O . LYS A 1 228 ? -10.808 8.840 20.677 1.00 87.50 228 LYS A O 1
ATOM 1717 N N . PRO A 1 229 ? -12.696 8.145 21.693 1.00 85.75 229 PRO A N 1
ATOM 1718 C CA . PRO A 1 229 ? -13.556 8.481 20.565 1.00 85.75 229 PRO A CA 1
ATOM 1719 C C . PRO A 1 229 ? -13.490 9.987 20.270 1.00 85.75 229 PRO A C 1
ATOM 1721 O O . PRO A 1 229 ? -13.518 10.797 21.198 1.00 85.75 229 PRO A O 1
ATOM 1724 N N . HIS A 1 230 ? -13.411 10.380 18.994 1.00 85.25 230 HIS A N 1
ATOM 1725 C CA . HIS A 1 230 ? -13.547 11.793 18.598 1.00 85.25 230 HIS A CA 1
ATOM 1726 C C . HIS A 1 230 ? -15.007 12.240 18.513 1.00 85.25 230 HIS A C 1
ATOM 1728 O O . HIS A 1 230 ? -15.284 13.436 18.588 1.00 85.25 230 HIS A O 1
ATOM 1734 N N . ARG A 1 231 ? -15.936 11.290 18.360 1.00 82.44 231 ARG A N 1
ATOM 1735 C CA . ARG A 1 231 ? -17.382 11.523 18.353 1.00 82.44 231 ARG A CA 1
ATOM 1736 C C . ARG A 1 231 ? -18.008 11.067 19.661 1.00 82.44 231 ARG A C 1
ATOM 1738 O O . ARG A 1 231 ? -17.682 10.003 20.178 1.00 82.44 231 ARG A O 1
ATOM 1745 N N . THR A 1 232 ? -18.931 11.877 20.164 1.00 72.56 232 THR A N 1
ATOM 1746 C CA . THR A 1 232 ? -19.781 11.558 21.317 1.00 72.56 232 THR A CA 1
ATOM 1747 C C . THR A 1 232 ? -21.054 10.815 20.919 1.00 72.56 232 THR A C 1
ATOM 1749 O O . THR A 1 232 ? -21.622 10.112 21.747 1.00 72.56 232 THR A O 1
ATOM 1752 N N . GLU A 1 233 ? -21.489 10.945 19.663 1.00 76.44 233 GLU A N 1
ATOM 1753 C CA . GLU A 1 233 ? -22.689 10.299 19.125 1.00 76.44 233 GLU A CA 1
ATOM 1754 C C . GLU A 1 233 ? -22.323 9.235 18.088 1.00 76.44 233 GLU A C 1
ATOM 1756 O O . GLU A 1 233 ? -21.348 9.377 17.341 1.00 76.44 233 GLU A O 1
ATOM 1761 N N . ALA A 1 234 ? -23.120 8.165 18.039 1.00 71.94 234 ALA A N 1
ATOM 1762 C CA . ALA A 1 234 ? -22.990 7.144 17.011 1.00 71.94 234 ALA A CA 1
ATOM 1763 C C . ALA A 1 234 ? -23.290 7.756 15.636 1.00 71.94 234 ALA A C 1
ATOM 1765 O O . ALA A 1 234 ? -24.273 8.480 15.468 1.00 71.94 234 ALA A O 1
ATOM 1766 N N . ALA A 1 235 ? -22.440 7.467 14.649 1.00 73.12 235 ALA A N 1
ATOM 1767 C CA . ALA A 1 235 ? -22.700 7.884 13.280 1.00 73.12 235 ALA A CA 1
ATOM 1768 C C . ALA A 1 235 ? -23.997 7.226 12.766 1.00 73.12 235 ALA A C 1
ATOM 1770 O O . ALA A 1 235 ? -24.295 6.090 13.154 1.00 73.12 235 ALA A O 1
ATOM 1771 N N . PRO A 1 236 ? -24.764 7.904 11.894 1.00 75.50 236 PRO A N 1
ATOM 1772 C CA . PRO A 1 236 ? -25.882 7.275 11.204 1.00 75.50 236 PRO A CA 1
ATOM 1773 C C . PRO A 1 236 ? -25.423 6.006 10.483 1.00 75.50 236 PRO A C 1
ATOM 1775 O O . PRO A 1 236 ? -24.318 5.971 9.941 1.00 75.50 236 PRO A O 1
ATOM 1778 N N . ALA A 1 237 ? -26.273 4.978 10.462 1.00 80.81 237 ALA A N 1
ATOM 1779 C CA . ALA A 1 237 ? -25.991 3.773 9.695 1.00 80.81 237 ALA A CA 1
ATOM 1780 C C . ALA A 1 237 ? -25.878 4.124 8.204 1.00 80.81 237 ALA A C 1
ATOM 1782 O O . ALA A 1 237 ? -26.767 4.770 7.642 1.00 80.81 237 ALA A O 1
ATOM 1783 N N . ASP A 1 238 ? -24.782 3.705 7.578 1.00 86.31 238 ASP A N 1
ATOM 1784 C CA . ASP A 1 238 ? -24.582 3.879 6.146 1.00 86.31 238 ASP A CA 1
ATOM 1785 C C . ASP A 1 238 ? -25.535 2.974 5.350 1.00 86.31 238 ASP A C 1
ATOM 1787 O O . ASP A 1 238 ? -25.709 1.798 5.666 1.00 86.31 238 ASP A O 1
ATOM 1791 N N . ASP A 1 239 ? -26.105 3.502 4.262 1.00 91.62 239 ASP A N 1
ATOM 1792 C CA . ASP A 1 239 ? -26.768 2.676 3.248 1.00 91.62 239 ASP A CA 1
ATOM 1793 C C . ASP A 1 239 ? -25.711 2.085 2.306 1.00 91.62 239 ASP A C 1
ATOM 1795 O O . ASP A 1 239 ? -25.351 2.687 1.281 1.00 91.62 239 ASP A O 1
ATOM 1799 N N . VAL A 1 240 ? -25.223 0.892 2.659 1.00 93.12 240 VAL A N 1
ATOM 1800 C CA . VAL A 1 240 ? -24.187 0.167 1.904 1.00 93.12 240 VAL A CA 1
ATOM 1801 C C . VAL A 1 240 ? -24.651 -0.283 0.513 1.00 93.12 240 VAL A C 1
ATOM 1803 O O . VAL A 1 240 ? -23.838 -0.630 -0.347 1.00 93.12 240 VAL A O 1
ATOM 1806 N N . TYR A 1 241 ? -25.959 -0.235 0.246 1.00 94.50 241 TYR A N 1
ATOM 1807 C CA . TYR A 1 241 ? -26.551 -0.565 -1.051 1.00 94.50 241 TYR A CA 1
ATOM 1808 C C . TYR A 1 241 ? -26.796 0.669 -1.922 1.00 94.50 241 TYR A C 1
ATOM 1810 O O . TYR A 1 241 ? -27.302 0.536 -3.044 1.00 94.50 241 TYR A O 1
ATOM 1818 N N . SER A 1 242 ? -26.430 1.860 -1.443 1.00 95.69 242 SER A N 1
ATOM 1819 C CA . SER A 1 242 ? -26.506 3.089 -2.223 1.00 95.69 242 SER A CA 1
ATOM 1820 C C . SER A 1 242 ? -25.348 3.206 -3.220 1.00 95.69 242 SER A C 1
ATOM 1822 O O . SER A 1 242 ? -24.210 2.802 -2.975 1.00 95.69 242 SER A O 1
ATOM 1824 N N . THR A 1 243 ? -25.622 3.835 -4.364 1.00 97.19 243 THR A N 1
ATOM 1825 C CA . THR A 1 243 ? -24.599 4.151 -5.373 1.00 97.19 243 THR A CA 1
ATOM 1826 C C . THR A 1 243 ? -23.493 5.048 -4.816 1.00 97.19 243 THR A C 1
ATOM 1828 O O . THR A 1 243 ? -22.325 4.850 -5.137 1.00 97.19 243 THR A O 1
ATOM 1831 N N . SER A 1 244 ? -23.852 6.021 -3.973 1.00 96.19 244 SER A N 1
ATOM 1832 C CA . SER A 1 244 ? -22.896 6.965 -3.385 1.00 96.19 244 SER A CA 1
ATOM 1833 C C . SER A 1 244 ? -21.915 6.261 -2.450 1.00 96.19 244 SER A C 1
ATOM 1835 O O . SER A 1 244 ? -20.702 6.414 -2.603 1.00 96.19 244 SER A O 1
ATOM 1837 N N . TRP A 1 245 ? -22.426 5.439 -1.527 1.00 96.31 245 TRP A N 1
ATOM 1838 C CA . TRP A 1 245 ? -21.585 4.671 -0.613 1.00 96.31 245 TRP A CA 1
ATOM 1839 C C . TRP A 1 245 ? -20.652 3.729 -1.373 1.00 96.31 245 TRP A C 1
ATOM 1841 O O . TRP A 1 245 ? -19.453 3.722 -1.106 1.00 96.31 245 TRP A O 1
ATOM 1851 N N . PHE A 1 246 ? -21.172 3.024 -2.385 1.00 97.88 246 PHE A N 1
ATOM 1852 C CA . PHE A 1 246 ? -20.383 2.117 -3.218 1.00 97.88 246 PHE A CA 1
ATOM 1853 C C . PHE A 1 246 ? -19.158 2.815 -3.816 1.00 97.88 246 PHE A C 1
ATOM 1855 O O . PHE A 1 246 ? -18.029 2.350 -3.662 1.00 97.88 246 PHE A O 1
ATOM 1862 N N . VAL A 1 247 ? -19.372 3.947 -4.498 1.00 98.31 247 VAL A N 1
ATOM 1863 C CA . VAL A 1 247 ? -18.286 4.667 -5.176 1.00 98.31 247 VAL A CA 1
ATOM 1864 C C . VAL A 1 247 ? -17.277 5.179 -4.150 1.00 98.31 247 VAL A C 1
ATOM 1866 O O . VAL A 1 247 ? -16.076 4.991 -4.336 1.00 98.31 247 VAL A O 1
ATOM 1869 N N 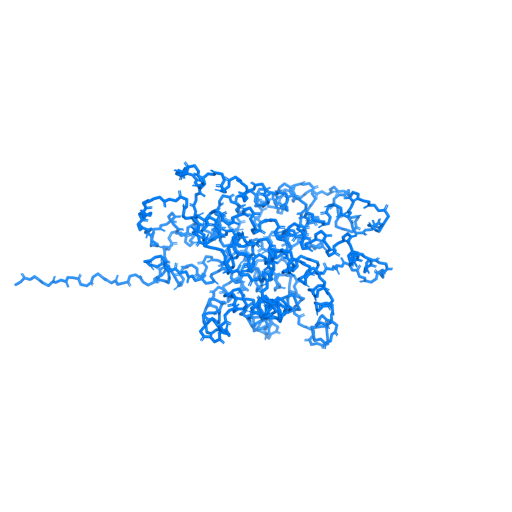. ARG A 1 248 ? -17.744 5.754 -3.034 1.00 97.69 248 ARG A N 1
ATOM 1870 C CA . ARG A 1 248 ? -16.874 6.205 -1.934 1.00 97.69 248 ARG A CA 1
ATOM 1871 C C . ARG A 1 248 ? -16.042 5.058 -1.363 1.00 97.69 248 ARG A C 1
ATOM 1873 O O . ARG A 1 248 ? -14.855 5.245 -1.122 1.00 97.69 248 ARG A O 1
ATOM 1880 N N . ARG A 1 249 ? -16.627 3.869 -1.197 1.00 97.44 249 ARG A N 1
ATOM 1881 C CA . ARG A 1 249 ? -15.930 2.683 -0.682 1.00 97.44 249 ARG A CA 1
ATOM 1882 C C . ARG A 1 249 ? -14.843 2.198 -1.639 1.00 97.44 249 ARG A C 1
ATOM 1884 O O . ARG A 1 249 ? -13.730 1.932 -1.197 1.00 97.44 249 ARG A O 1
ATOM 1891 N N . VAL A 1 250 ? -15.122 2.183 -2.944 1.00 98.56 250 VAL A N 1
ATOM 1892 C CA . VAL A 1 250 ? -14.106 1.889 -3.969 1.00 98.56 250 VAL A CA 1
ATOM 1893 C C . VAL A 1 250 ? -12.949 2.887 -3.909 1.00 98.56 250 VAL A C 1
ATOM 1895 O O . VAL A 1 250 ? -11.795 2.482 -4.002 1.00 98.56 250 VAL A O 1
ATOM 1898 N N . PHE A 1 251 ? -13.222 4.181 -3.715 1.00 98.50 251 PHE A N 1
ATOM 1899 C CA . PHE A 1 251 ? -12.148 5.152 -3.497 1.00 98.50 251 PHE A CA 1
ATOM 1900 C C . PHE A 1 251 ? -11.396 4.877 -2.193 1.00 98.50 251 PHE A C 1
ATOM 1902 O O . PHE A 1 251 ? -10.170 4.888 -2.205 1.00 98.50 251 PHE A O 1
ATOM 1909 N N . ALA A 1 252 ? -12.085 4.604 -1.087 1.00 97.88 252 ALA A N 1
ATOM 1910 C CA . ALA A 1 252 ? -11.457 4.323 0.203 1.00 97.88 252 ALA A CA 1
ATOM 1911 C C . ALA A 1 252 ? -10.473 3.139 0.148 1.00 97.88 252 ALA A C 1
ATOM 1913 O O . ALA A 1 252 ? -9.404 3.228 0.754 1.00 97.88 252 ALA A O 1
ATOM 1914 N N . ASP A 1 253 ? -10.758 2.106 -0.658 1.00 97.88 253 ASP A N 1
ATOM 1915 C CA . ASP A 1 253 ? -9.870 0.947 -0.858 1.00 97.88 253 ASP A CA 1
ATOM 1916 C C . ASP A 1 253 ? -8.445 1.333 -1.310 1.00 97.88 253 ASP A C 1
ATOM 1918 O O . ASP A 1 253 ? -7.481 0.643 -0.974 1.00 97.88 253 ASP A O 1
ATOM 1922 N N . PHE A 1 254 ? -8.263 2.467 -1.999 1.00 98.31 254 PHE A N 1
ATOM 1923 C CA . PHE A 1 254 ? -6.936 2.931 -2.430 1.00 98.31 254 PHE A CA 1
ATOM 1924 C C . PHE A 1 254 ? -6.001 3.319 -1.280 1.00 98.31 254 PHE A C 1
ATOM 1926 O O . PHE A 1 254 ? -4.790 3.368 -1.494 1.00 98.31 254 PHE A O 1
ATOM 1933 N N . THR A 1 255 ? -6.521 3.589 -0.081 1.00 98.12 255 THR A N 1
ATOM 1934 C CA . THR A 1 255 ? -5.721 4.016 1.082 1.00 98.12 255 THR A CA 1
ATOM 1935 C C . THR A 1 255 ? -5.844 3.078 2.284 1.00 98.12 255 THR A C 1
ATOM 1937 O O . THR A 1 255 ? -5.361 3.380 3.377 1.00 98.12 255 THR A O 1
ATOM 1940 N N . GLU A 1 256 ? -6.455 1.907 2.098 1.00 96.75 256 GLU A N 1
ATOM 1941 C CA . GLU A 1 256 ? -6.568 0.866 3.130 1.00 96.75 256 GLU A CA 1
ATOM 1942 C C . GLU A 1 256 ? -5.206 0.276 3.518 1.00 96.75 256 GLU A C 1
ATOM 1944 O O . GLU A 1 256 ? -4.955 0.033 4.693 1.00 96.75 256 GLU A O 1
ATOM 1949 N N . ALA A 1 257 ? -4.277 0.113 2.568 1.00 95.12 257 ALA A N 1
ATOM 1950 C CA . ALA A 1 257 ? -2.943 -0.417 2.872 1.00 95.12 257 ALA A CA 1
ATOM 1951 C C . ALA A 1 257 ? -2.144 0.484 3.832 1.00 95.12 257 ALA A C 1
ATOM 1953 O O . ALA A 1 257 ? -1.369 -0.009 4.645 1.00 95.12 257 ALA A O 1
ATOM 1954 N N . GLN A 1 258 ? -2.364 1.799 3.781 1.00 96.88 258 GLN A N 1
ATOM 1955 C CA . GLN A 1 258 ? -1.790 2.772 4.714 1.00 96.88 258 GLN A CA 1
ATOM 1956 C C . GLN A 1 258 ? -2.579 2.876 6.021 1.00 96.88 258 GLN A C 1
ATOM 1958 O O . GLN A 1 258 ? -2.215 3.689 6.869 1.00 96.88 258 GLN A O 1
ATOM 1963 N N . PHE A 1 259 ? -3.611 2.049 6.210 1.00 97.12 259 PHE A N 1
ATOM 1964 C CA . PHE A 1 259 ? -4.521 2.065 7.356 1.00 97.12 259 PHE A CA 1
ATOM 1965 C C . PHE A 1 259 ? -5.381 3.334 7.436 1.00 97.12 259 PHE A C 1
ATOM 1967 O O . PHE A 1 259 ? -5.825 3.722 8.519 1.00 97.12 259 PHE A O 1
ATOM 1974 N N . TYR A 1 260 ? -5.598 4.018 6.307 1.00 97.44 260 TYR A N 1
ATOM 1975 C CA . TYR A 1 260 ? -6.421 5.229 6.269 1.00 97.44 260 TYR A CA 1
ATOM 1976 C C . TYR A 1 260 ? -7.852 4.890 5.869 1.00 97.44 260 TYR A C 1
ATOM 1978 O O . TYR A 1 260 ? -8.761 5.340 6.551 1.00 97.44 260 TYR A O 1
ATOM 1986 N N . GLY A 1 261 ? -8.054 4.086 4.819 1.00 96.38 261 GLY A N 1
ATOM 1987 C CA . GLY A 1 261 ? -9.387 3.621 4.417 1.00 96.38 261 GLY A CA 1
ATOM 1988 C C . GLY A 1 261 ? -10.372 4.760 4.152 1.00 96.38 261 GLY A C 1
ATOM 1989 O O . GLY A 1 261 ? -11.509 4.725 4.616 1.00 96.38 261 GLY A O 1
ATOM 1990 N N . ASN A 1 262 ? -9.915 5.805 3.457 1.00 97.81 262 ASN A N 1
ATOM 1991 C CA . ASN A 1 262 ? -10.629 7.073 3.349 1.00 97.81 262 ASN A CA 1
ATOM 1992 C C . ASN A 1 262 ? -10.565 7.644 1.926 1.00 97.81 262 ASN A C 1
ATOM 1994 O O . ASN A 1 262 ? -9.496 7.788 1.331 1.00 97.81 262 ASN A O 1
ATOM 1998 N N . GLU A 1 263 ? -11.721 8.025 1.392 1.00 98.06 263 GLU A N 1
ATOM 1999 C CA . GLU A 1 263 ? -11.868 8.514 0.023 1.00 98.06 263 GLU A CA 1
ATOM 2000 C C . GLU A 1 263 ? -11.281 9.915 -0.211 1.00 98.06 263 GLU A C 1
ATOM 2002 O O . GLU A 1 263 ? -10.863 10.216 -1.329 1.00 98.06 263 GLU A O 1
ATOM 2007 N N . VAL A 1 264 ? -11.190 10.765 0.818 1.00 98.25 264 VAL A N 1
ATOM 2008 C CA . VAL A 1 264 ? -10.518 12.073 0.724 1.00 98.25 264 VAL A CA 1
ATOM 2009 C C . VAL A 1 264 ? -9.014 11.867 0.576 1.00 98.25 264 VAL A C 1
ATOM 2011 O O . VAL A 1 264 ? -8.398 12.449 -0.316 1.00 98.25 264 VAL A O 1
ATOM 2014 N N . ALA A 1 265 ? -8.421 10.987 1.384 1.00 98.38 265 ALA A N 1
ATOM 2015 C CA . ALA A 1 265 ? -7.018 10.616 1.253 1.00 98.38 265 ALA A CA 1
ATOM 2016 C C . ALA A 1 265 ? -6.730 10.012 -0.132 1.00 98.38 265 ALA A C 1
ATOM 2018 O O . ALA A 1 265 ? -5.738 10.371 -0.773 1.00 98.38 265 ALA A O 1
ATOM 2019 N N . SER A 1 266 ? -7.637 9.172 -0.637 1.00 98.50 266 SER A N 1
ATOM 2020 C CA . SER A 1 266 ? -7.541 8.600 -1.982 1.00 98.50 266 SER A CA 1
ATOM 2021 C C . SER A 1 266 ? -7.634 9.650 -3.089 1.00 98.50 266 SER A C 1
ATOM 2023 O O . SER A 1 266 ? -6.920 9.545 -4.084 1.00 98.50 266 SER A O 1
ATOM 2025 N N . ALA A 1 267 ? -8.459 10.688 -2.927 1.00 98.50 267 ALA A N 1
ATOM 2026 C CA . ALA A 1 267 ? -8.543 11.778 -3.897 1.00 98.50 267 ALA A CA 1
ATOM 2027 C C . ALA A 1 267 ? -7.202 12.519 -4.034 1.00 98.50 267 ALA A C 1
ATOM 2029 O O . ALA A 1 267 ? -6.749 12.761 -5.153 1.00 98.50 267 ALA A O 1
ATOM 2030 N N . PHE A 1 268 ? -6.528 12.821 -2.920 1.00 98.69 268 PHE A N 1
ATOM 2031 C CA . PHE A 1 268 ? -5.202 13.449 -2.951 1.00 98.69 268 PHE A CA 1
ATOM 2032 C C . PHE A 1 268 ? -4.126 12.510 -3.510 1.00 98.69 268 PHE A C 1
ATOM 2034 O O . PHE A 1 268 ? -3.283 12.948 -4.294 1.00 98.69 268 PHE A O 1
ATOM 2041 N N . LEU A 1 269 ? -4.166 11.225 -3.145 1.00 98.69 269 LEU A N 1
ATOM 2042 C CA . LEU A 1 269 ? -3.288 10.195 -3.704 1.00 98.69 269 LEU A CA 1
ATOM 2043 C C . LEU A 1 269 ? -3.399 10.144 -5.237 1.00 98.69 269 LEU A C 1
ATOM 2045 O O . LEU A 1 269 ? -2.388 10.219 -5.935 1.00 98.69 269 LEU A O 1
ATOM 2049 N N . LEU A 1 270 ? -4.623 10.031 -5.760 1.00 98.44 270 LEU A N 1
ATOM 2050 C CA . LEU A 1 270 ? -4.883 9.926 -7.197 1.00 98.44 270 LEU A CA 1
ATOM 2051 C C . LEU A 1 270 ? -4.582 11.237 -7.928 1.00 98.44 270 LEU A C 1
ATOM 2053 O O . LEU A 1 270 ? -4.034 11.199 -9.026 1.00 98.44 270 LEU A O 1
ATOM 2057 N N . ALA A 1 271 ? -4.854 12.394 -7.318 1.00 98.50 271 ALA A N 1
ATOM 2058 C CA . ALA A 1 271 ? -4.422 13.683 -7.856 1.00 98.50 271 ALA A CA 1
ATOM 2059 C C . ALA A 1 271 ? -2.889 13.757 -7.961 1.00 98.50 271 ALA A C 1
ATOM 2061 O O . ALA A 1 271 ? -2.361 14.171 -8.992 1.00 98.50 271 ALA A O 1
ATOM 2062 N N . GLY A 1 272 ? -2.169 13.285 -6.941 1.00 98.12 272 GLY A N 1
ATOM 2063 C CA . GLY A 1 272 ? -0.714 13.154 -6.979 1.00 98.12 272 GLY A CA 1
ATOM 2064 C C . GLY A 1 272 ? -0.236 12.208 -8.083 1.00 98.12 272 GLY A C 1
ATOM 2065 O O . GLY A 1 272 ? 0.710 12.537 -8.792 1.00 98.12 272 GLY A O 1
ATOM 2066 N N . ALA A 1 273 ? -0.915 11.078 -8.299 1.00 97.31 273 ALA A N 1
ATOM 2067 C CA . ALA A 1 273 ? -0.607 10.164 -9.402 1.00 97.31 273 ALA A CA 1
ATOM 2068 C C . ALA A 1 273 ? -0.834 10.811 -10.784 1.00 97.31 273 ALA A C 1
ATOM 2070 O O . ALA A 1 273 ? -0.002 10.650 -11.676 1.00 97.31 273 ALA A O 1
ATOM 2071 N N . VAL A 1 274 ? -1.909 11.593 -10.950 1.00 97.88 274 VAL A N 1
ATOM 2072 C CA . VAL A 1 274 ? -2.185 12.366 -12.177 1.00 97.88 274 VAL A CA 1
ATOM 2073 C C . VAL A 1 274 ? -1.098 13.406 -12.426 1.00 97.88 274 VAL A C 1
ATOM 2075 O O . VAL A 1 274 ? -0.558 13.467 -13.528 1.00 97.88 274 VAL A O 1
ATOM 2078 N N . ILE A 1 275 ? -0.733 14.189 -11.406 1.00 97.31 275 ILE A N 1
ATOM 2079 C CA . ILE A 1 275 ? 0.359 15.169 -11.500 1.00 97.31 275 ILE A CA 1
ATOM 2080 C C . ILE A 1 275 ? 1.664 14.461 -11.871 1.00 97.31 275 ILE A C 1
ATOM 2082 O O . ILE A 1 275 ? 2.365 14.905 -12.776 1.00 97.31 275 ILE A O 1
ATOM 2086 N N . GLY A 1 276 ? 1.963 13.336 -11.218 1.00 95.81 276 GLY A N 1
ATOM 2087 C CA . GLY A 1 276 ? 3.137 12.524 -11.513 1.00 95.81 276 GLY A CA 1
ATOM 2088 C C . GLY A 1 276 ? 3.190 12.087 -12.974 1.00 95.81 276 GLY A C 1
ATOM 2089 O O . GLY A 1 276 ? 4.216 12.288 -13.613 1.00 95.81 276 GLY A O 1
ATOM 2090 N N . ALA A 1 277 ? 2.084 11.579 -13.523 1.00 94.94 277 ALA A N 1
ATOM 2091 C CA . ALA A 1 277 ? 2.009 11.183 -14.927 1.00 94.94 277 ALA A CA 1
ATOM 2092 C C . ALA A 1 277 ? 2.174 12.371 -15.893 1.00 94.94 277 ALA A C 1
ATOM 2094 O O . ALA A 1 277 ? 2.885 12.244 -16.887 1.00 94.94 277 ALA A O 1
ATOM 2095 N N . ILE A 1 278 ? 1.574 13.529 -15.586 1.00 96.88 278 ILE A N 1
ATOM 2096 C CA . ILE A 1 278 ? 1.728 14.762 -16.382 1.00 96.88 278 ILE A CA 1
ATOM 2097 C C . ILE A 1 278 ? 3.182 15.238 -16.393 1.00 96.88 278 ILE A C 1
ATOM 2099 O O . ILE A 1 278 ? 3.679 15.701 -17.416 1.00 96.88 278 ILE A O 1
ATOM 2103 N N . VAL A 1 279 ? 3.875 15.143 -15.259 1.00 96.69 279 VAL A N 1
ATOM 2104 C CA . VAL A 1 279 ? 5.281 15.545 -15.153 1.00 96.69 279 VAL A CA 1
ATOM 2105 C C . VAL A 1 279 ? 6.179 14.536 -15.871 1.00 96.69 279 VAL A C 1
ATOM 2107 O O . VAL A 1 279 ? 7.000 14.916 -16.708 1.00 96.69 279 VAL A O 1
ATOM 2110 N N . CYS A 1 280 ? 6.039 13.252 -15.550 1.00 96.00 280 CYS A N 1
ATOM 2111 C CA . CYS A 1 280 ? 6.819 12.168 -16.130 1.00 96.00 280 CYS A CA 1
ATOM 2112 C C . CYS A 1 280 ? 6.059 10.836 -16.017 1.00 96.00 280 CYS A C 1
ATOM 2114 O O . CYS A 1 280 ? 5.972 10.247 -14.938 1.00 96.00 280 CYS A O 1
ATOM 2116 N N . GLY A 1 281 ? 5.544 10.319 -17.135 1.00 92.56 281 GLY A N 1
ATOM 2117 C CA . GLY A 1 281 ? 4.817 9.044 -17.168 1.00 92.56 281 GLY A CA 1
ATOM 2118 C C . GLY A 1 281 ? 5.661 7.834 -16.765 1.00 92.56 281 GLY A C 1
ATOM 2119 O O . GLY A 1 281 ? 5.124 6.859 -16.241 1.00 92.56 281 GLY A O 1
ATOM 2120 N N . ASN A 1 282 ? 6.984 7.935 -16.923 1.00 93.31 282 ASN A N 1
ATOM 2121 C CA . ASN A 1 282 ? 7.956 6.928 -16.493 1.00 93.31 282 ASN A CA 1
ATOM 2122 C C . ASN A 1 282 ? 8.454 7.150 -15.055 1.00 93.31 282 ASN A C 1
ATOM 2124 O O . ASN A 1 282 ? 9.372 6.471 -14.607 1.00 93.31 282 ASN A O 1
ATOM 2128 N N . HIS A 1 283 ? 7.898 8.102 -14.305 1.00 92.44 283 HIS A N 1
ATOM 2129 C CA . HIS A 1 283 ? 8.273 8.269 -12.903 1.00 92.44 283 HIS A CA 1
ATOM 2130 C C . HIS A 1 283 ? 7.734 7.123 -12.043 1.00 92.44 283 HIS A C 1
ATOM 2132 O O . HIS A 1 283 ? 8.449 6.560 -11.216 1.00 92.44 283 HIS A O 1
ATOM 2138 N N . GLY A 1 284 ? 6.453 6.796 -12.231 1.00 90.31 284 GLY A N 1
ATOM 2139 C CA . GLY A 1 284 ? 5.772 5.793 -11.428 1.00 90.31 284 GLY A CA 1
ATOM 2140 C C . GLY A 1 284 ? 5.946 4.365 -11.942 1.00 90.31 284 GLY A C 1
ATOM 2141 O O . GLY A 1 284 ? 6.429 4.132 -13.050 1.00 90.31 284 GLY A O 1
ATOM 2142 N N . ALA A 1 285 ? 5.517 3.401 -11.127 1.00 93.38 285 ALA A N 1
ATOM 2143 C CA . ALA A 1 285 ? 5.579 1.970 -11.421 1.00 93.38 285 ALA A CA 1
ATOM 2144 C C . ALA A 1 285 ? 6.981 1.512 -11.856 1.00 93.38 285 ALA A C 1
ATOM 2146 O O . ALA A 1 285 ? 7.130 0.772 -12.829 1.00 93.38 285 ALA A O 1
ATOM 2147 N N . TYR A 1 286 ? 8.011 1.986 -11.149 1.00 92.12 286 TYR A N 1
ATOM 2148 C CA . TYR A 1 286 ? 9.406 1.589 -11.361 1.00 92.12 286 TYR A CA 1
ATOM 2149 C C . TYR A 1 286 ? 9.921 1.847 -12.787 1.00 92.12 286 TYR A C 1
ATOM 2151 O O . TYR A 1 286 ? 10.707 1.069 -13.320 1.00 92.12 286 TYR A O 1
ATOM 2159 N N . GLY A 1 287 ? 9.433 2.902 -13.448 1.00 91.88 287 GLY A N 1
ATOM 2160 C CA . GLY A 1 287 ? 9.836 3.223 -14.821 1.00 91.88 287 GLY A CA 1
ATOM 2161 C C . GLY A 1 287 ? 9.106 2.450 -15.916 1.00 91.88 287 GLY A C 1
ATOM 2162 O O . GLY A 1 287 ? 9.373 2.673 -17.091 1.00 91.88 287 GLY A O 1
ATOM 2163 N N . SER A 1 288 ? 8.167 1.568 -15.568 1.00 92.62 288 SER A N 1
ATOM 2164 C CA . SER A 1 288 ? 7.475 0.710 -16.545 1.00 92.62 288 SER A CA 1
ATOM 2165 C C . SER A 1 288 ? 6.405 1.422 -17.382 1.00 92.62 288 SER A C 1
ATOM 2167 O O . SER A 1 288 ? 5.890 0.843 -18.337 1.00 92.62 288 SER A O 1
ATOM 2169 N N . GLY A 1 289 ? 5.989 2.632 -16.990 1.00 91.69 289 GLY A N 1
ATOM 2170 C CA . GLY A 1 289 ? 4.835 3.314 -17.589 1.00 91.69 289 GLY A CA 1
ATOM 2171 C C . GLY A 1 289 ? 3.493 2.609 -17.323 1.00 91.69 289 GLY A C 1
ATOM 2172 O O . GLY A 1 289 ? 2.484 2.929 -17.954 1.00 91.69 289 GLY A O 1
ATOM 2173 N N . ALA A 1 290 ? 3.446 1.647 -16.391 1.00 96.62 290 ALA A N 1
ATOM 2174 C CA . ALA A 1 290 ? 2.272 0.805 -16.152 1.00 96.62 290 ALA A CA 1
ATOM 2175 C C . ALA A 1 290 ? 1.185 1.447 -15.271 1.00 96.62 290 ALA A C 1
ATOM 2177 O O . ALA A 1 290 ? 0.097 0.879 -15.152 1.00 96.62 290 ALA A O 1
ATOM 2178 N N . VAL A 1 291 ? 1.432 2.629 -14.688 1.00 97.19 291 VAL A N 1
ATOM 2179 C CA . VAL A 1 291 ? 0.498 3.330 -13.780 1.00 97.19 291 VAL A CA 1
ATOM 2180 C C . VAL A 1 291 ? -0.948 3.385 -14.311 1.00 97.19 291 VAL A C 1
ATOM 2182 O O . VAL A 1 291 ? -1.855 3.068 -13.540 1.00 97.19 291 VAL A O 1
ATOM 2185 N N . PRO A 1 292 ? -1.220 3.690 -15.599 1.00 97.94 292 PRO A N 1
ATOM 2186 C CA . PRO A 1 292 ? -2.594 3.716 -16.103 1.00 97.94 292 PRO A CA 1
ATOM 2187 C C . PRO A 1 292 ? -3.296 2.350 -16.024 1.00 97.94 292 PRO A C 1
ATOM 2189 O O . PRO A 1 292 ? -4.460 2.269 -15.635 1.00 97.94 292 PRO A O 1
ATOM 2192 N N . ALA A 1 293 ? -2.591 1.268 -16.374 1.00 98.31 293 ALA A N 1
ATOM 2193 C CA . ALA A 1 293 ? -3.120 -0.098 -16.322 1.00 98.31 293 ALA A CA 1
ATOM 2194 C C . ALA A 1 293 ? -3.281 -0.591 -14.875 1.00 98.31 293 ALA A C 1
ATOM 2196 O O . ALA A 1 293 ? -4.267 -1.257 -14.559 1.00 98.31 293 ALA A O 1
ATOM 2197 N N . ILE A 1 294 ? -2.352 -0.209 -13.994 1.00 98.50 294 ILE A N 1
ATOM 2198 C CA . ILE A 1 294 ? -2.422 -0.474 -12.554 1.00 98.50 294 ILE A CA 1
ATOM 2199 C C . ILE A 1 294 ? -3.695 0.154 -11.975 1.00 98.50 294 ILE A C 1
ATOM 2201 O O . ILE A 1 294 ? -4.516 -0.576 -11.421 1.00 98.50 294 ILE A O 1
ATOM 2205 N N . ILE A 1 295 ? -3.925 1.455 -12.192 1.00 98.56 295 ILE A N 1
ATOM 2206 C CA . ILE A 1 295 ? -5.120 2.157 -11.688 1.00 98.56 295 ILE A CA 1
ATOM 2207 C C . ILE A 1 295 ? -6.409 1.537 -12.235 1.00 98.56 295 ILE A C 1
ATOM 2209 O O . ILE A 1 295 ? -7.360 1.329 -11.480 1.00 98.56 295 ILE A O 1
ATOM 2213 N N . LEU A 1 296 ? -6.445 1.171 -13.521 1.00 98.81 296 LEU A N 1
ATOM 2214 C CA . LEU A 1 296 ? -7.589 0.452 -14.087 1.00 98.81 296 LEU A CA 1
ATOM 2215 C C . LEU A 1 296 ? -7.855 -0.862 -13.338 1.00 98.81 296 LEU A C 1
ATOM 2217 O O . LEU A 1 296 ? -8.986 -1.104 -12.916 1.00 98.81 296 LEU A O 1
ATOM 2221 N N . SER A 1 297 ? -6.824 -1.688 -13.135 1.00 98.69 297 SER A N 1
ATOM 2222 C CA . SER A 1 297 ? -6.957 -2.970 -12.428 1.00 98.69 297 SER A CA 1
ATOM 2223 C C . SER A 1 297 ? -7.435 -2.799 -10.984 1.00 98.69 297 SER A C 1
ATOM 2225 O O . SER A 1 297 ? -8.222 -3.604 -10.488 1.00 98.69 297 SER A O 1
ATOM 2227 N N . GLN A 1 298 ? -7.012 -1.715 -10.331 1.00 98.69 298 GLN A N 1
ATOM 2228 C CA . GLN A 1 298 ? -7.385 -1.364 -8.966 1.00 98.69 298 GLN A CA 1
ATOM 2229 C C . GLN A 1 298 ? -8.864 -0.992 -8.865 1.00 98.69 298 GLN A C 1
ATOM 2231 O O . GLN A 1 298 ? -9.573 -1.551 -8.030 1.00 98.69 298 GLN A O 1
ATOM 2236 N N . PHE A 1 299 ? -9.356 -0.125 -9.757 1.00 98.81 299 PHE A N 1
ATOM 2237 C CA . PHE A 1 299 ? -10.783 0.204 -9.819 1.00 98.81 299 PHE A CA 1
ATOM 2238 C C . PHE A 1 299 ? -11.637 -1.026 -10.130 1.00 98.81 299 PHE A C 1
ATOM 2240 O O . PHE A 1 299 ? -12.655 -1.234 -9.473 1.00 98.81 299 PHE A O 1
ATOM 2247 N N . VAL A 1 300 ? -11.216 -1.861 -11.085 1.00 98.81 300 VAL A N 1
ATOM 2248 C CA . VAL A 1 300 ? -11.924 -3.105 -11.426 1.00 98.81 300 VAL A CA 1
ATOM 2249 C C . VAL A 1 300 ? -11.966 -4.054 -10.227 1.00 98.81 300 VAL A C 1
ATOM 2251 O O . VAL A 1 300 ? -13.030 -4.587 -9.907 1.00 98.81 300 VAL A O 1
ATOM 2254 N N . GLY A 1 301 ? -10.837 -4.252 -9.545 1.00 98.62 301 GLY A N 1
ATOM 2255 C CA . GLY A 1 301 ? -10.739 -5.156 -8.403 1.00 98.62 301 GLY A CA 1
ATOM 2256 C C . GLY A 1 301 ? -11.542 -4.698 -7.193 1.00 98.62 301 GLY A C 1
ATOM 2257 O O . GLY A 1 301 ? -12.343 -5.479 -6.675 1.00 98.62 301 GLY A O 1
ATOM 2258 N N . ALA A 1 302 ? -11.400 -3.432 -6.797 1.00 98.31 302 ALA A N 1
ATOM 2259 C CA . ALA A 1 302 ? -12.190 -2.844 -5.718 1.00 98.31 302 ALA A CA 1
ATOM 2260 C C . ALA A 1 302 ? -13.689 -2.886 -6.040 1.00 98.31 302 ALA A C 1
ATOM 2262 O O . ALA A 1 302 ? -14.476 -3.384 -5.239 1.00 98.31 302 ALA A O 1
ATOM 2263 N N . ALA A 1 303 ? -14.099 -2.446 -7.237 1.00 98.62 303 ALA A N 1
ATOM 2264 C CA . ALA A 1 303 ? -15.507 -2.464 -7.631 1.00 98.62 303 ALA A CA 1
ATOM 2265 C C . ALA A 1 303 ? -16.079 -3.888 -7.637 1.00 98.62 303 ALA A C 1
ATOM 2267 O O . ALA A 1 303 ? -17.191 -4.098 -7.158 1.00 98.62 303 ALA A O 1
ATOM 2268 N N . THR A 1 304 ? -15.321 -4.876 -8.120 1.00 98.62 304 THR A N 1
ATOM 2269 C CA . THR A 1 304 ? -15.742 -6.286 -8.097 1.00 98.62 304 THR A CA 1
ATOM 2270 C C . THR A 1 304 ? -15.926 -6.782 -6.664 1.00 98.62 304 THR A C 1
ATOM 2272 O O . THR A 1 304 ? -16.974 -7.345 -6.346 1.00 98.62 304 THR A O 1
ATOM 2275 N N . GLY A 1 305 ? -14.960 -6.522 -5.778 1.00 97.81 305 GLY A N 1
ATOM 2276 C CA . GLY A 1 305 ? -15.053 -6.901 -4.368 1.00 97.81 305 GLY A CA 1
ATOM 2277 C C . GLY A 1 305 ? -16.235 -6.236 -3.657 1.00 97.81 305 GLY A C 1
ATOM 2278 O O . GLY A 1 305 ? -17.050 -6.921 -3.041 1.00 97.81 305 GLY A O 1
ATOM 2279 N N . VAL A 1 306 ? -16.383 -4.915 -3.783 1.00 97.88 306 VAL A N 1
ATOM 2280 C CA . VAL A 1 306 ? -17.491 -4.164 -3.166 1.00 97.88 306 VAL A CA 1
ATOM 2281 C C . VAL A 1 306 ? -18.843 -4.624 -3.720 1.00 97.88 306 VAL A C 1
ATOM 2283 O O . VAL A 1 306 ? -19.804 -4.759 -2.968 1.00 97.88 306 VAL A O 1
ATOM 2286 N N . PHE A 1 307 ? -18.938 -4.932 -5.015 1.00 97.94 307 PHE A N 1
ATOM 2287 C CA . PHE A 1 307 ? -20.180 -5.421 -5.617 1.00 97.94 307 PHE A CA 1
ATOM 2288 C C . PHE A 1 307 ? -20.592 -6.797 -5.106 1.00 97.94 307 PHE A C 1
ATOM 2290 O O . PHE A 1 307 ? -21.765 -6.997 -4.790 1.00 97.94 307 PHE A O 1
ATOM 2297 N N . LEU A 1 308 ? -19.653 -7.730 -4.988 1.00 97.31 308 LEU A N 1
ATOM 2298 C CA . LEU A 1 308 ? -19.956 -9.084 -4.528 1.00 97.31 308 LEU A CA 1
ATOM 2299 C C . LEU A 1 308 ? -20.204 -9.153 -3.019 1.00 97.31 308 LEU A C 1
ATOM 2301 O O . LEU A 1 308 ? -20.971 -10.003 -2.571 1.00 97.31 308 LEU A O 1
ATOM 2305 N N . TYR A 1 309 ? -19.572 -8.265 -2.248 1.00 96.38 309 TYR A N 1
ATOM 2306 C CA . TYR A 1 309 ? -19.498 -8.384 -0.792 1.00 96.38 309 TYR A CA 1
ATOM 2307 C C . TYR A 1 309 ? -20.064 -7.182 -0.027 1.00 96.38 309 TYR A C 1
ATOM 2309 O O . TYR A 1 309 ? -19.778 -7.044 1.158 1.00 96.38 309 TYR A O 1
ATOM 2317 N N . ALA A 1 310 ? -20.888 -6.332 -0.652 1.00 94.69 310 ALA A N 1
ATOM 2318 C CA . ALA A 1 310 ? -21.477 -5.152 -0.001 1.00 94.69 310 ALA A CA 1
ATOM 2319 C C . ALA A 1 310 ? -22.157 -5.473 1.341 1.00 94.69 310 ALA A C 1
ATOM 2321 O O . ALA A 1 310 ? -21.922 -4.770 2.319 1.00 94.69 310 ALA A O 1
ATOM 2322 N N . GLY A 1 311 ? -22.904 -6.580 1.431 1.00 92.94 311 GLY A N 1
ATOM 2323 C CA . GLY A 1 311 ? -23.570 -6.974 2.679 1.00 92.94 311 GLY A CA 1
ATOM 2324 C C . GLY A 1 311 ? -22.625 -7.311 3.839 1.00 92.94 311 GLY A C 1
ATOM 2325 O O . GLY A 1 311 ? -23.052 -7.353 4.986 1.00 92.94 311 GLY A O 1
ATOM 2326 N N . LYS A 1 312 ? -21.320 -7.502 3.595 1.00 93.44 312 LYS A N 1
ATOM 2327 C CA . LYS A 1 312 ? -20.318 -7.654 4.668 1.00 93.44 312 LYS A CA 1
ATOM 2328 C C . LYS A 1 312 ? -20.016 -6.339 5.394 1.00 93.44 312 LYS A C 1
ATOM 2330 O O . LYS A 1 312 ? -19.414 -6.379 6.464 1.00 93.44 312 LYS A O 1
ATOM 2335 N N . PHE A 1 313 ? -20.418 -5.205 4.824 1.00 92.31 313 PHE A N 1
ATOM 2336 C CA . PHE A 1 313 ? -20.276 -3.882 5.429 1.00 92.31 313 PHE A CA 1
ATOM 2337 C C . PHE A 1 313 ? -21.533 -3.426 6.185 1.00 92.31 313 PHE A C 1
ATOM 2339 O O . PHE A 1 313 ? -21.502 -2.386 6.842 1.00 92.31 313 PHE A O 1
ATOM 2346 N N . ASP A 1 314 ? -22.631 -4.191 6.125 1.00 89.19 314 ASP A N 1
ATOM 2347 C CA . ASP A 1 314 ? -23.837 -3.889 6.898 1.00 89.19 314 ASP A CA 1
ATOM 2348 C C . ASP A 1 314 ? -23.538 -3.831 8.400 1.00 89.19 314 ASP A C 1
ATOM 2350 O O . ASP A 1 314 ? -22.666 -4.533 8.917 1.00 89.19 314 ASP A O 1
ATOM 2354 N N . ASN A 1 315 ? -24.299 -3.000 9.116 1.00 81.62 315 ASN A N 1
ATOM 2355 C CA . ASN A 1 315 ? -24.207 -2.840 10.572 1.00 81.62 315 ASN A CA 1
ATOM 2356 C C . ASN A 1 315 ? -22.795 -2.477 11.076 1.00 81.62 315 ASN A C 1
ATOM 2358 O O . ASN A 1 315 ? -22.402 -2.876 12.172 1.00 81.62 315 ASN A O 1
ATOM 2362 N N . GLY A 1 316 ? -22.030 -1.724 10.278 1.00 74.25 316 GLY A N 1
ATOM 2363 C CA . GLY A 1 316 ? -20.662 -1.326 10.624 1.00 74.25 316 GLY A CA 1
ATOM 2364 C C . GLY A 1 316 ? -19.631 -2.442 10.445 1.00 74.25 316 GLY A C 1
ATOM 2365 O O . GLY A 1 316 ? -18.544 -2.365 11.018 1.00 74.25 316 GLY A O 1
ATOM 2366 N N . GLY A 1 317 ? -19.968 -3.482 9.678 1.00 85.62 317 GLY A N 1
ATOM 2367 C CA . GLY A 1 317 ? -19.030 -4.520 9.275 1.00 85.62 317 GLY A CA 1
ATOM 2368 C C . GLY A 1 317 ? -17.912 -3.991 8.372 1.00 85.62 317 GLY A C 1
ATOM 2369 O O . GLY A 1 317 ? -17.934 -2.862 7.880 1.00 85.62 317 GLY A O 1
ATOM 2370 N N . TRP A 1 318 ? -16.913 -4.834 8.133 1.00 90.12 318 TRP A N 1
ATOM 2371 C CA . TRP A 1 318 ? -15.781 -4.515 7.269 1.00 90.12 318 TRP A CA 1
ATOM 2372 C C . TRP A 1 318 ? -15.353 -5.751 6.479 1.00 90.12 318 TRP A C 1
ATOM 2374 O O . TRP A 1 318 ? -15.430 -6.881 6.971 1.00 90.12 318 TRP A O 1
ATOM 2384 N N . TYR A 1 319 ? -14.879 -5.537 5.251 1.00 94.50 319 TYR A N 1
ATOM 2385 C CA . TYR A 1 319 ? -14.379 -6.599 4.388 1.00 94.50 319 TYR A CA 1
ATOM 2386 C C . TYR A 1 319 ? -13.154 -6.154 3.593 1.00 94.50 319 TYR A C 1
ATOM 2388 O O . TYR A 1 319 ? -13.057 -5.004 3.171 1.00 94.50 319 TYR A O 1
ATOM 2396 N N . ALA A 1 320 ? -12.228 -7.081 3.340 1.00 95.06 320 ALA A N 1
ATOM 2397 C CA . ALA A 1 320 ? -10.937 -6.793 2.716 1.00 95.06 320 ALA A CA 1
ATOM 2398 C C . ALA A 1 320 ? -11.026 -6.631 1.180 1.00 95.06 320 ALA A C 1
ATOM 2400 O O . ALA A 1 320 ? -10.289 -7.275 0.431 1.00 95.06 320 ALA A O 1
ATOM 2401 N N . THR A 1 321 ? -11.926 -5.773 0.688 1.00 96.69 321 THR A N 1
ATOM 2402 C CA . THR A 1 321 ? -12.128 -5.515 -0.755 1.00 96.69 321 THR A CA 1
ATOM 2403 C C . THR A 1 321 ? -10.945 -4.809 -1.419 1.00 96.69 321 THR A C 1
ATOM 2405 O O . THR A 1 321 ? -10.796 -4.880 -2.636 1.00 96.69 321 THR A O 1
ATOM 2408 N N . TYR A 1 322 ? -10.045 -4.226 -0.623 1.00 96.69 322 TYR A N 1
ATOM 2409 C CA . TYR A 1 322 ? -8.812 -3.596 -1.091 1.00 96.69 322 TYR A CA 1
ATOM 2410 C C . TYR A 1 322 ? -7.680 -4.579 -1.431 1.00 96.69 322 TYR A C 1
ATOM 2412 O O . TYR A 1 322 ? -6.698 -4.181 -2.052 1.00 96.69 322 TYR A O 1
ATOM 2420 N N . VAL A 1 323 ? -7.781 -5.862 -1.056 1.00 96.19 323 VAL A N 1
ATOM 2421 C CA . VAL A 1 323 ? -6.766 -6.886 -1.380 1.00 96.19 323 VAL A CA 1
ATOM 2422 C C . VAL A 1 323 ? -6.325 -6.844 -2.854 1.00 96.19 323 VAL A C 1
ATOM 2424 O O . VAL A 1 323 ? -5.120 -6.724 -3.091 1.00 96.19 323 VAL A O 1
ATOM 2427 N N . PRO A 1 324 ? -7.226 -6.873 -3.859 1.00 94.06 324 PRO A N 1
ATOM 2428 C CA . PRO A 1 324 ? -6.831 -6.754 -5.266 1.00 94.06 324 PRO A CA 1
ATOM 2429 C C . PRO A 1 324 ? -6.164 -5.424 -5.636 1.00 94.06 324 PRO A C 1
ATOM 2431 O O . PRO A 1 324 ? -5.388 -5.400 -6.591 1.00 94.06 324 PRO A O 1
ATOM 2434 N N . VAL A 1 325 ? -6.441 -4.339 -4.903 1.00 94.56 325 VAL A N 1
ATOM 2435 C CA . VAL A 1 325 ? -5.935 -2.987 -5.194 1.00 94.56 325 VAL A CA 1
ATOM 2436 C C . VAL A 1 325 ? -4.428 -2.892 -4.962 1.00 94.56 325 VAL A C 1
ATOM 2438 O O . VAL A 1 325 ? -3.722 -2.194 -5.683 1.00 94.56 325 VAL A O 1
ATOM 2441 N N . VAL A 1 326 ? -3.908 -3.616 -3.977 1.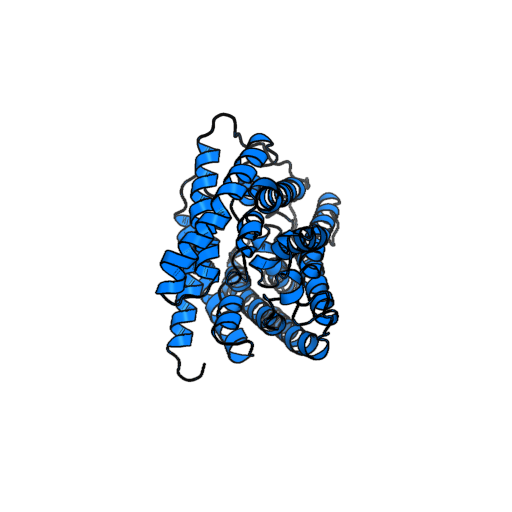00 92.88 326 VAL A N 1
ATOM 2442 C CA . VAL A 1 326 ? -2.495 -3.530 -3.568 1.00 92.88 326 VAL A CA 1
ATOM 2443 C C . VAL A 1 326 ? -1.746 -4.847 -3.757 1.00 92.88 326 VAL A C 1
ATOM 2445 O O . VAL A 1 326 ? -0.703 -5.074 -3.150 1.00 92.88 326 VAL A O 1
ATOM 2448 N N . SER A 1 327 ? -2.268 -5.743 -4.601 1.00 95.94 327 SER A N 1
ATOM 2449 C CA . SER A 1 327 ? -1.590 -7.003 -4.915 1.00 95.94 327 SER A CA 1
ATOM 2450 C C . SER A 1 327 ? -1.887 -7.517 -6.324 1.00 95.94 327 SER A C 1
ATOM 2452 O O . SER A 1 327 ? -1.147 -7.208 -7.253 1.00 95.94 327 SER A O 1
ATOM 2454 N N . VAL A 1 328 ? -2.974 -8.272 -6.491 1.00 96.75 328 VAL A N 1
ATOM 2455 C CA . VAL A 1 328 ? -3.269 -9.107 -7.662 1.00 96.75 328 VAL A CA 1
ATOM 2456 C C . VAL A 1 328 ? -3.241 -8.322 -8.972 1.00 96.75 328 VAL A C 1
ATOM 2458 O O . VAL A 1 328 ? -2.485 -8.675 -9.875 1.00 96.75 328 VAL A O 1
ATOM 2461 N N . GLY A 1 329 ? -4.056 -7.266 -9.077 1.00 95.69 329 GLY A N 1
ATOM 2462 C CA . GLY A 1 329 ? -4.190 -6.474 -10.302 1.00 95.69 329 GLY A CA 1
ATOM 2463 C C . GLY A 1 329 ? -2.862 -5.845 -10.730 1.00 95.69 329 GLY A C 1
ATOM 2464 O O . GLY A 1 329 ? -2.359 -6.175 -11.808 1.00 95.69 329 GLY A O 1
ATOM 2465 N N . PRO A 1 330 ? -2.241 -5.013 -9.873 1.00 97.06 330 PRO A N 1
ATOM 2466 C CA . PRO A 1 330 ? -0.976 -4.367 -10.200 1.00 97.06 330 PRO A CA 1
ATOM 2467 C C . PRO A 1 330 ? 0.164 -5.348 -10.500 1.00 97.06 330 PRO A C 1
ATOM 2469 O O . PRO A 1 330 ? 0.926 -5.139 -11.443 1.00 97.06 330 PRO A O 1
ATOM 2472 N N . ALA A 1 331 ? 0.271 -6.441 -9.738 1.00 96.62 331 ALA A N 1
ATOM 2473 C CA . ALA A 1 331 ? 1.331 -7.426 -9.929 1.00 96.62 331 ALA A CA 1
ATOM 2474 C C . ALA A 1 331 ? 1.206 -8.156 -11.268 1.00 96.62 331 ALA A C 1
ATOM 2476 O O . ALA A 1 331 ? 2.204 -8.330 -11.966 1.00 96.62 331 ALA A O 1
ATOM 2477 N N . CYS A 1 332 ? -0.014 -8.538 -11.656 1.00 97.12 332 CYS A N 1
ATOM 2478 C CA . CYS A 1 332 ? -0.244 -9.166 -12.953 1.00 97.12 332 CYS A CA 1
ATOM 2479 C C . CYS A 1 332 ? -0.001 -8.179 -14.099 1.00 97.12 332 CYS A C 1
ATOM 2481 O O . CYS A 1 332 ? 0.590 -8.557 -15.103 1.00 97.12 332 CYS A O 1
ATOM 2483 N N . VAL A 1 333 ? -0.384 -6.910 -13.938 1.00 97.62 333 VAL A N 1
ATOM 2484 C CA . VAL A 1 333 ? -0.094 -5.852 -14.918 1.00 97.62 333 VAL A CA 1
ATOM 2485 C C . VAL A 1 333 ? 1.412 -5.683 -15.140 1.00 97.62 333 VAL A C 1
ATOM 2487 O O . VAL A 1 333 ? 1.853 -5.576 -16.283 1.00 97.62 333 VAL A O 1
ATOM 2490 N N . LEU A 1 334 ? 2.214 -5.692 -14.075 1.00 95.69 334 LEU A N 1
ATOM 2491 C CA . LEU A 1 334 ? 3.670 -5.585 -14.199 1.00 95.69 334 LEU A CA 1
ATOM 2492 C C . LEU A 1 334 ? 4.316 -6.846 -14.789 1.00 95.69 334 LEU A C 1
ATOM 2494 O O . LEU A 1 334 ? 5.310 -6.734 -15.498 1.00 95.69 334 LEU A O 1
ATOM 2498 N N . MET A 1 335 ? 3.766 -8.030 -14.508 1.00 94.81 335 MET A N 1
ATOM 2499 C CA . MET A 1 335 ? 4.350 -9.303 -14.943 1.00 94.81 335 MET A CA 1
ATOM 2500 C C . MET A 1 335 ? 3.929 -9.730 -16.358 1.00 94.81 335 MET A C 1
ATOM 2502 O O . MET A 1 335 ? 4.754 -10.256 -17.097 1.00 94.81 335 MET A O 1
ATOM 2506 N N . TYR A 1 336 ? 2.667 -9.507 -16.734 1.00 95.12 336 TYR A N 1
ATOM 2507 C CA . TYR A 1 336 ? 2.069 -9.968 -17.999 1.00 95.12 336 TYR A CA 1
ATOM 2508 C C . TYR A 1 336 ? 1.752 -8.824 -18.975 1.00 95.12 336 TYR A C 1
ATOM 2510 O O . TYR A 1 336 ? 1.373 -9.064 -20.117 1.00 95.12 336 TYR A O 1
ATOM 2518 N N . GLY A 1 337 ? 1.929 -7.568 -18.555 1.00 95.00 337 GLY A N 1
ATOM 2519 C CA . GLY A 1 337 ? 1.896 -6.404 -19.437 1.00 95.00 337 GLY A CA 1
ATOM 2520 C C . GLY A 1 337 ? 0.817 -5.370 -19.106 1.00 95.00 337 GLY A C 1
ATOM 2521 O O . GLY A 1 337 ? -0.290 -5.669 -18.657 1.00 95.00 337 GLY A O 1
ATOM 2522 N N . ALA A 1 338 ? 1.141 -4.107 -19.403 1.00 96.31 338 ALA A N 1
ATOM 2523 C CA . ALA A 1 338 ? 0.316 -2.929 -19.130 1.00 96.31 338 ALA A CA 1
ATOM 2524 C C . ALA A 1 338 ? -0.808 -2.704 -20.160 1.00 96.31 338 ALA A C 1
ATOM 2526 O O . ALA A 1 338 ? -0.918 -1.648 -20.798 1.00 96.31 338 ALA A O 1
ATOM 2527 N N . ASN A 1 339 ? -1.672 -3.705 -20.317 1.00 96.00 339 ASN A N 1
ATOM 2528 C CA . ASN A 1 339 ? -2.797 -3.692 -21.249 1.00 96.00 339 ASN A CA 1
ATOM 2529 C C . ASN A 1 339 ? -4.150 -3.888 -20.535 1.00 96.00 339 ASN A C 1
ATOM 2531 O O . ASN A 1 339 ? -4.221 -4.288 -19.374 1.00 96.00 339 ASN A O 1
ATOM 2535 N N . ILE A 1 340 ? -5.235 -3.537 -21.234 1.00 97.94 340 ILE A N 1
ATOM 2536 C CA . ILE A 1 340 ? -6.603 -3.616 -20.698 1.00 97.94 340 ILE A CA 1
ATOM 2537 C C . ILE A 1 340 ? -6.991 -5.062 -20.341 1.00 97.94 340 ILE A C 1
ATOM 2539 O O . ILE A 1 340 ? -7.496 -5.246 -19.234 1.00 97.94 340 ILE A O 1
ATOM 2543 N N . PRO A 1 341 ? -6.759 -6.082 -21.200 1.00 97.50 341 PRO A N 1
ATOM 2544 C CA . PRO A 1 341 ? -7.109 -7.463 -20.870 1.00 97.50 341 PRO A CA 1
ATOM 2545 C C . PRO A 1 341 ? -6.527 -7.941 -19.538 1.00 97.50 341 PRO A C 1
ATOM 2547 O O . PRO A 1 341 ? -7.282 -8.424 -18.695 1.00 97.50 341 PRO A O 1
ATOM 2550 N N . VAL A 1 342 ? -5.221 -7.754 -19.315 1.00 97.81 342 VAL A N 1
ATOM 2551 C CA . VAL A 1 342 ? -4.555 -8.159 -18.067 1.00 97.81 342 VAL A CA 1
ATOM 2552 C C . VAL A 1 342 ? -5.122 -7.382 -16.879 1.00 97.81 342 VAL A C 1
ATOM 2554 O O . VAL A 1 342 ? -5.486 -7.987 -15.871 1.00 97.81 342 VAL A O 1
ATOM 2557 N N . ALA A 1 343 ? -5.261 -6.057 -17.004 1.00 98.31 343 ALA A N 1
ATOM 2558 C CA . ALA A 1 343 ? -5.770 -5.206 -15.929 1.00 98.31 343 ALA A CA 1
ATOM 2559 C C . ALA A 1 343 ? -7.192 -5.595 -15.491 1.00 98.31 343 ALA A C 1
ATOM 2561 O O . ALA A 1 343 ? -7.465 -5.711 -14.295 1.00 98.31 343 ALA A O 1
ATOM 2562 N N . VAL A 1 344 ? -8.093 -5.824 -16.451 1.00 98.56 344 VAL A N 1
ATOM 2563 C CA . VAL A 1 344 ? -9.483 -6.204 -16.171 1.00 98.56 344 VAL A CA 1
ATOM 2564 C C . VAL A 1 344 ? -9.551 -7.621 -15.610 1.00 98.56 344 VAL A C 1
ATOM 2566 O O . VAL A 1 344 ? -10.187 -7.835 -14.580 1.00 98.56 344 VAL A O 1
ATOM 2569 N N . PHE A 1 345 ? -8.882 -8.585 -16.245 1.00 98.19 345 PHE A N 1
ATOM 2570 C CA . PHE A 1 345 ? -8.947 -9.989 -15.839 1.00 98.19 345 PHE A CA 1
ATOM 2571 C C . PHE A 1 345 ? -8.374 -10.209 -14.435 1.00 98.19 345 PHE A C 1
ATOM 2573 O O . PHE A 1 345 ? -9.034 -10.805 -13.580 1.00 98.19 345 PHE A O 1
ATOM 2580 N N . ALA A 1 346 ? -7.182 -9.667 -14.165 1.00 98.00 346 ALA A N 1
ATOM 2581 C CA . ALA A 1 346 ? -6.557 -9.763 -12.851 1.00 98.00 346 ALA A CA 1
ATOM 2582 C C . ALA A 1 346 ? -7.356 -9.004 -11.781 1.00 98.00 346 ALA A C 1
ATOM 2584 O O . ALA A 1 346 ? -7.522 -9.510 -10.670 1.00 98.00 346 ALA A O 1
ATOM 2585 N N . GLY A 1 347 ? -7.893 -7.825 -12.121 1.00 98.31 347 GLY A N 1
ATOM 2586 C CA . GLY A 1 347 ? -8.770 -7.058 -11.237 1.00 98.31 347 GLY A CA 1
ATOM 2587 C C . GLY A 1 347 ? -10.002 -7.865 -10.820 1.00 98.31 347 GLY A C 1
ATOM 2588 O O . GLY A 1 347 ? -10.241 -8.037 -9.626 1.00 98.31 347 GLY A O 1
ATOM 2589 N N . VAL A 1 348 ? -10.742 -8.428 -11.782 1.00 98.69 348 VAL A N 1
ATOM 2590 C CA . VAL A 1 348 ? -11.951 -9.225 -11.509 1.00 98.69 348 VAL A CA 1
ATOM 2591 C C . VAL A 1 348 ? -11.630 -10.440 -10.640 1.00 98.69 348 VAL A C 1
ATOM 2593 O O . VAL A 1 348 ? -12.250 -10.613 -9.591 1.00 98.69 348 VAL A O 1
ATOM 2596 N N . LEU A 1 349 ? -10.650 -11.265 -11.028 1.00 98.44 349 LEU A N 1
ATOM 2597 C CA . LEU A 1 349 ? -10.315 -12.464 -10.252 1.00 98.44 349 LEU A CA 1
ATOM 2598 C C . LEU A 1 349 ? -9.829 -12.115 -8.844 1.00 98.44 349 LEU A C 1
ATOM 2600 O O . LEU A 1 349 ? -10.272 -12.735 -7.878 1.00 98.44 349 LEU A O 1
ATOM 2604 N N . GLY A 1 350 ? -8.979 -11.094 -8.712 1.00 98.12 350 GLY A N 1
ATOM 2605 C CA . GLY A 1 350 ? -8.523 -10.612 -7.413 1.00 98.12 350 GLY A CA 1
ATOM 2606 C C . GLY A 1 350 ? -9.671 -10.109 -6.534 1.00 98.12 350 GLY A C 1
ATOM 2607 O O . GLY A 1 350 ? -9.703 -10.415 -5.343 1.00 98.12 350 GLY A O 1
ATOM 2608 N N . GLY A 1 351 ? -10.629 -9.376 -7.111 1.00 98.06 351 GLY A N 1
ATOM 2609 C CA . GLY A 1 351 ? -11.825 -8.899 -6.411 1.00 98.06 351 GLY A CA 1
ATOM 2610 C C . GLY A 1 351 ? -12.745 -10.023 -5.947 1.00 98.06 351 GLY A C 1
ATOM 2611 O O . GLY A 1 351 ? -13.333 -9.919 -4.873 1.00 98.06 351 GLY A O 1
ATOM 2612 N N . ILE A 1 352 ? -12.819 -11.121 -6.703 1.00 98.44 352 ILE A N 1
ATOM 2613 C CA . ILE A 1 352 ? -13.580 -12.313 -6.315 1.00 98.44 352 ILE A CA 1
ATOM 2614 C C . ILE A 1 352 ? -12.922 -13.012 -5.121 1.00 98.44 352 ILE A C 1
ATOM 2616 O O . ILE A 1 352 ? -13.607 -13.293 -4.141 1.00 98.44 352 ILE A O 1
ATOM 2620 N N . ILE A 1 353 ? -11.619 -13.306 -5.178 1.00 98.25 353 ILE A N 1
ATOM 2621 C CA . ILE A 1 353 ? -10.986 -14.225 -4.210 1.00 98.25 353 ILE A CA 1
ATOM 2622 C C . ILE A 1 353 ? -10.339 -13.532 -3.003 1.00 98.25 353 ILE A C 1
ATOM 2624 O O . ILE A 1 353 ? -10.218 -14.147 -1.943 1.00 98.25 353 ILE A O 1
ATOM 2628 N N . GLY A 1 354 ? -9.946 -12.260 -3.131 1.00 97.62 354 GLY A N 1
ATOM 2629 C CA . GLY A 1 354 ? -9.123 -11.577 -2.131 1.00 97.62 354 GLY A CA 1
ATOM 2630 C C . GLY A 1 354 ? -9.799 -11.431 -0.765 1.00 97.62 354 GLY A C 1
ATOM 2631 O O . GLY A 1 354 ? -9.217 -11.788 0.262 1.00 97.62 354 GLY A O 1
ATOM 2632 N N . GLY A 1 355 ? -11.045 -10.956 -0.747 1.00 97.06 355 GLY A N 1
ATOM 2633 C CA . GLY A 1 355 ? -11.834 -10.817 0.481 1.00 97.06 355 GLY A CA 1
ATOM 2634 C C . GLY A 1 355 ? -12.096 -12.157 1.191 1.00 97.06 355 GLY A C 1
ATOM 2635 O O . GLY A 1 355 ? -11.761 -12.278 2.371 1.00 97.06 355 GLY A O 1
ATOM 2636 N N . PRO A 1 356 ? -12.616 -13.190 0.497 1.00 97.56 356 PRO A N 1
ATOM 2637 C CA . PRO A 1 356 ? -12.859 -14.507 1.093 1.00 97.56 356 PRO A CA 1
ATOM 2638 C C . PRO A 1 356 ? -11.623 -15.166 1.700 1.00 97.56 356 PRO A C 1
ATOM 2640 O O . PRO A 1 356 ? -11.689 -15.690 2.813 1.00 97.56 356 PRO A O 1
ATOM 2643 N N . ILE A 1 357 ? -10.482 -15.113 1.006 1.00 98.12 357 ILE A N 1
ATOM 2644 C CA . ILE A 1 357 ? -9.234 -15.681 1.528 1.00 98.12 357 ILE A CA 1
ATOM 2645 C C . ILE A 1 357 ? -8.770 -14.886 2.758 1.00 98.12 357 ILE A C 1
ATOM 2647 O O . ILE A 1 357 ? -8.360 -15.487 3.751 1.00 98.12 357 ILE A O 1
ATOM 2651 N N . ALA A 1 358 ? -8.891 -13.553 2.750 1.00 97.75 358 ALA A N 1
ATOM 2652 C CA . ALA A 1 358 ? -8.545 -12.733 3.913 1.00 97.75 358 ALA A CA 1
ATOM 2653 C C . ALA A 1 358 ? -9.427 -13.074 5.120 1.00 97.75 358 ALA A C 1
ATOM 2655 O O . ALA A 1 358 ? -8.910 -13.260 6.222 1.00 97.75 358 ALA A O 1
ATOM 2656 N N . GLN A 1 359 ? -10.735 -13.251 4.908 1.00 96.69 359 GLN A N 1
ATOM 2657 C CA . GLN A 1 359 ? -11.657 -13.673 5.960 1.00 96.69 359 GLN A CA 1
ATOM 2658 C C . GLN A 1 359 ? -11.224 -15.018 6.571 1.00 96.69 359 GLN A C 1
ATOM 2660 O O . GLN A 1 359 ? -11.079 -15.119 7.789 1.00 96.69 359 GLN A O 1
ATOM 2665 N N . PHE A 1 360 ? -10.924 -16.016 5.734 1.00 97.25 360 PHE A N 1
ATOM 2666 C CA . PHE A 1 360 ? -10.484 -17.341 6.183 1.00 97.25 360 PHE A CA 1
ATOM 2667 C C . PHE A 1 360 ? -9.237 -17.301 7.078 1.00 97.25 360 PHE A C 1
ATOM 2669 O O . PHE A 1 360 ? -9.139 -18.072 8.034 1.00 97.25 360 PHE A O 1
ATOM 2676 N N . PHE A 1 361 ? -8.271 -16.427 6.777 1.00 97.31 361 PHE A N 1
ATOM 2677 C CA . PHE A 1 361 ? -7.084 -16.269 7.621 1.00 97.31 361 PHE A CA 1
ATOM 2678 C C . PHE A 1 361 ? -7.348 -15.413 8.855 1.00 97.31 361 PHE A C 1
ATOM 2680 O O . PHE A 1 361 ? -6.738 -15.668 9.890 1.00 97.31 361 PHE A O 1
ATOM 2687 N N . SER A 1 362 ? -8.257 -14.437 8.779 1.00 95.25 362 SER A N 1
ATOM 2688 C CA . SER A 1 362 ? -8.573 -13.567 9.917 1.00 95.25 362 SER A CA 1
ATOM 2689 C C . SER A 1 362 ? -9.123 -14.360 11.107 1.00 95.25 362 SER A C 1
ATOM 2691 O O . SER A 1 362 ? -8.731 -14.115 12.244 1.00 95.25 362 SER A O 1
ATOM 2693 N N . GLU A 1 363 ? -9.916 -15.398 10.831 1.00 92.75 363 GLU A N 1
ATOM 2694 C CA . GLU A 1 363 ? -10.481 -16.330 11.816 1.00 92.75 363 GLU A CA 1
ATOM 2695 C C . GLU A 1 363 ? -9.425 -17.251 12.466 1.00 92.75 363 GLU A C 1
ATOM 2697 O O . GLU A 1 363 ? -9.730 -17.984 13.404 1.00 92.75 363 GLU A O 1
ATOM 2702 N N . LYS A 1 364 ? -8.177 -17.231 11.974 1.00 94.88 364 LYS A N 1
ATOM 2703 C CA . LYS A 1 364 ? -7.077 -18.117 12.398 1.00 94.88 364 LYS A CA 1
ATOM 2704 C C . LYS A 1 364 ? -5.865 -17.369 12.935 1.00 94.88 364 LYS A C 1
ATOM 2706 O O . LYS A 1 364 ? -4.829 -17.987 13.190 1.00 94.88 364 LYS A O 1
ATOM 2711 N N . LEU A 1 365 ? -5.955 -16.048 13.066 1.00 95.12 365 LEU A N 1
ATOM 2712 C CA . LEU A 1 365 ? -4.840 -15.259 13.560 1.00 95.12 365 LEU A CA 1
ATOM 2713 C C . LEU A 1 365 ? -4.575 -15.557 15.043 1.00 95.12 365 LEU A C 1
ATOM 2715 O O . LEU A 1 365 ? -5.519 -15.654 15.830 1.00 95.12 365 LEU A O 1
ATOM 2719 N N . PRO A 1 366 ? -3.298 -15.665 15.451 1.00 95.00 366 PRO A N 1
ATOM 2720 C CA . PRO A 1 366 ? -2.952 -15.707 16.862 1.00 95.00 366 PRO A CA 1
ATOM 2721 C C . PRO A 1 366 ? -3.446 -14.450 17.586 1.00 95.00 366 PRO A C 1
ATOM 2723 O O . PRO A 1 366 ? -3.424 -13.343 17.043 1.00 95.00 366 PRO A O 1
ATOM 2726 N N . GLU A 1 367 ? -3.836 -14.604 18.847 1.00 94.50 367 GLU A N 1
ATOM 2727 C CA . GLU A 1 367 ? -4.254 -13.480 19.680 1.00 94.50 367 GLU A CA 1
ATOM 2728 C C . GLU A 1 367 ? -3.136 -12.427 19.790 1.00 94.50 367 GLU A C 1
ATOM 2730 O O . GLU A 1 367 ? -1.996 -12.744 20.145 1.00 94.50 367 GLU A O 1
ATOM 2735 N N . GLY A 1 368 ? -3.484 -11.159 19.563 1.00 93.69 368 GLY A N 1
ATOM 2736 C CA . GLY A 1 368 ? -2.548 -10.032 19.591 1.00 93.69 368 GLY A CA 1
ATOM 2737 C C . GLY A 1 368 ? -1.880 -9.744 18.245 1.00 93.69 368 GLY A C 1
ATOM 2738 O O . GLY A 1 368 ? -1.089 -8.810 18.161 1.00 93.69 368 GLY A O 1
ATOM 2739 N N . VAL A 1 369 ? -2.204 -10.499 17.192 1.00 97.06 369 VAL A N 1
ATOM 2740 C CA . VAL A 1 369 ? -1.794 -10.199 15.815 1.00 97.06 369 VAL A CA 1
ATOM 2741 C C . VAL A 1 369 ? -2.891 -9.399 15.112 1.00 97.06 369 VAL A C 1
ATOM 2743 O O . VAL A 1 369 ? -4.065 -9.759 15.150 1.00 97.06 369 VAL A O 1
ATOM 2746 N N . HIS A 1 370 ? -2.513 -8.300 14.458 1.00 96.81 370 HIS A N 1
ATOM 2747 C CA . HIS A 1 370 ? -3.464 -7.433 13.762 1.00 96.81 370 HIS A CA 1
ATOM 2748 C C . HIS A 1 370 ? -4.014 -8.092 12.482 1.00 96.81 370 HIS A C 1
ATOM 2750 O O . HIS A 1 370 ? -3.274 -8.752 11.747 1.00 96.81 370 HIS A O 1
ATOM 2756 N N . GLY A 1 371 ? -5.283 -7.815 12.152 1.00 95.44 371 GLY A N 1
ATOM 2757 C CA . GLY A 1 371 ? -5.994 -8.370 10.987 1.00 95.44 371 GLY A CA 1
ATOM 2758 C C . GLY A 1 371 ? -5.295 -8.170 9.636 1.00 95.44 371 GLY A C 1
ATOM 2759 O O . GLY A 1 371 ? -5.453 -8.982 8.729 1.00 95.44 371 GLY A O 1
ATOM 2760 N N . THR A 1 372 ? -4.440 -7.148 9.516 1.00 95.38 372 THR A N 1
ATOM 2761 C CA . THR A 1 372 ? -3.631 -6.908 8.304 1.00 95.38 372 THR A CA 1
ATOM 2762 C C . THR A 1 372 ? -2.794 -8.123 7.895 1.00 95.38 372 THR A C 1
ATOM 2764 O O . THR A 1 372 ? -2.630 -8.361 6.704 1.00 95.38 372 THR A O 1
ATOM 2767 N N . VAL A 1 373 ? -2.337 -8.949 8.850 1.00 97.62 373 VAL A N 1
ATOM 2768 C CA . VAL A 1 373 ? -1.580 -10.178 8.555 1.00 97.62 373 VAL A CA 1
ATOM 2769 C C . VAL A 1 373 ? -2.409 -11.151 7.714 1.00 97.62 373 VAL A C 1
ATOM 2771 O O . VAL A 1 373 ? -1.888 -11.744 6.769 1.00 97.62 373 VAL A O 1
ATOM 2774 N N . ALA A 1 374 ? -3.708 -11.276 7.993 1.00 97.69 374 ALA A N 1
ATOM 2775 C CA . ALA A 1 374 ? -4.608 -12.087 7.179 1.00 97.69 374 ALA A CA 1
ATOM 2776 C C . ALA A 1 374 ? -4.802 -11.487 5.779 1.00 97.69 374 ALA A C 1
ATOM 2778 O O . ALA A 1 374 ? -4.785 -12.220 4.789 1.00 97.69 374 ALA A O 1
ATOM 2779 N N . ASN A 1 375 ? -4.906 -10.159 5.682 1.00 97.62 375 ASN A N 1
ATOM 2780 C CA . ASN A 1 375 ? -5.058 -9.466 4.402 1.00 97.62 375 ASN A CA 1
ATOM 2781 C C . ASN A 1 375 ? -3.829 -9.672 3.509 1.00 97.62 375 ASN A C 1
ATOM 2783 O O . ASN A 1 375 ? -3.977 -10.062 2.356 1.00 97.62 375 ASN A O 1
ATOM 2787 N N . VAL A 1 376 ? -2.614 -9.483 4.031 1.00 97.81 376 VAL A N 1
ATOM 2788 C CA . VAL A 1 376 ? -1.381 -9.672 3.244 1.00 97.81 376 VAL A CA 1
ATOM 2789 C C . VAL A 1 376 ? -1.098 -11.150 2.949 1.00 97.81 376 VAL A C 1
ATOM 2791 O O . VAL A 1 376 ? -0.611 -11.475 1.870 1.00 97.81 376 VAL A O 1
ATOM 2794 N N . THR A 1 377 ? -1.510 -12.074 3.824 1.00 98.19 377 THR A N 1
ATOM 2795 C CA . THR A 1 377 ? -1.493 -13.517 3.510 1.00 98.19 377 THR A CA 1
ATOM 2796 C C . THR A 1 377 ? -2.440 -13.837 2.350 1.00 98.19 377 THR A C 1
ATOM 2798 O O . THR A 1 377 ? -2.086 -14.581 1.432 1.00 98.19 377 THR A O 1
ATOM 2801 N N . SER A 1 378 ? -3.627 -13.223 2.339 1.00 98.31 378 SER A N 1
ATOM 2802 C CA . SER A 1 378 ? -4.558 -13.320 1.216 1.00 98.31 378 SER A CA 1
ATOM 2803 C C . SER A 1 378 ? -3.979 -12.737 -0.068 1.00 98.31 378 SER A C 1
ATOM 2805 O O . SER A 1 378 ? -4.086 -13.368 -1.119 1.00 98.31 378 SER A O 1
ATOM 2807 N N . MET A 1 379 ? -3.306 -11.586 0.005 1.00 98.31 379 MET A N 1
ATOM 2808 C CA . MET A 1 379 ? -2.617 -10.987 -1.140 1.00 98.31 379 MET A CA 1
ATOM 2809 C C . MET A 1 379 ? -1.589 -11.951 -1.744 1.00 98.31 379 MET A C 1
ATOM 2811 O O . MET A 1 379 ? -1.556 -12.099 -2.967 1.00 98.31 379 MET A O 1
ATOM 2815 N N . THR A 1 380 ? -0.803 -12.649 -0.914 1.00 98.00 380 THR A N 1
ATOM 2816 C CA . THR A 1 380 ? 0.173 -13.657 -1.363 1.00 98.00 380 THR A CA 1
ATOM 2817 C C . THR A 1 380 ? -0.514 -14.761 -2.163 1.00 98.00 380 THR A C 1
ATOM 2819 O O . THR A 1 380 ? -0.171 -15.003 -3.321 1.00 98.00 380 THR A O 1
ATOM 2822 N N . ILE A 1 381 ? -1.516 -15.410 -1.567 1.00 98.12 381 ILE A N 1
ATOM 2823 C CA . ILE A 1 381 ? -2.182 -16.577 -2.161 1.00 98.12 381 ILE A CA 1
ATOM 2824 C C . ILE A 1 381 ? -2.975 -16.177 -3.404 1.00 98.12 381 ILE A C 1
ATOM 2826 O O . ILE A 1 381 ? -2.890 -16.847 -4.434 1.00 98.12 381 ILE A O 1
ATOM 2830 N N . SER A 1 382 ? -3.705 -15.065 -3.332 1.00 98.19 382 SER A N 1
ATOM 2831 C CA . SER A 1 382 ? -4.502 -14.552 -4.447 1.00 98.19 382 SER A CA 1
ATOM 2832 C C . SER A 1 382 ? -3.614 -14.205 -5.637 1.00 98.19 382 SER A C 1
ATOM 2834 O O . SER A 1 382 ? -3.930 -14.568 -6.768 1.00 98.19 382 SER A O 1
ATOM 2836 N N . THR A 1 383 ? -2.473 -13.554 -5.390 1.00 98.00 383 THR A N 1
ATOM 2837 C CA . THR A 1 383 ? -1.554 -13.153 -6.461 1.00 98.00 383 THR A CA 1
ATOM 2838 C C . THR A 1 383 ? -0.918 -14.360 -7.136 1.00 98.00 383 THR A C 1
ATOM 2840 O O . THR A 1 383 ? -0.920 -14.422 -8.363 1.00 98.00 383 THR A O 1
ATOM 2843 N N . ILE A 1 384 ? -0.439 -15.344 -6.366 1.00 97.56 384 ILE A N 1
ATOM 2844 C CA . ILE A 1 384 ? 0.101 -16.595 -6.925 1.00 97.56 384 ILE A CA 1
ATOM 2845 C C . ILE A 1 384 ? -0.973 -17.303 -7.755 1.00 97.56 384 ILE A C 1
ATOM 2847 O O . ILE A 1 384 ? -0.723 -17.677 -8.897 1.00 97.56 384 ILE A O 1
ATOM 2851 N N . THR A 1 385 ? -2.181 -17.443 -7.208 1.00 97.44 385 THR A N 1
ATOM 2852 C CA . THR A 1 385 ? -3.282 -18.153 -7.873 1.00 97.44 385 THR A CA 1
ATOM 2853 C C . THR A 1 385 ? -3.632 -17.507 -9.212 1.00 97.44 385 THR A C 1
ATOM 2855 O O . THR A 1 385 ? -3.671 -18.188 -10.233 1.00 97.44 385 THR A O 1
ATOM 2858 N N . VAL A 1 386 ? -3.844 -16.189 -9.238 1.00 97.38 386 VAL A N 1
ATOM 2859 C CA . VAL A 1 386 ? -4.220 -15.477 -10.470 1.00 97.38 386 VAL A CA 1
ATOM 2860 C C . VAL A 1 386 ? -3.071 -15.439 -11.475 1.00 97.38 386 VAL A C 1
ATOM 2862 O O . VAL A 1 386 ? -3.308 -15.618 -12.666 1.00 97.38 386 VAL A O 1
ATOM 2865 N N . SER A 1 387 ? -1.829 -15.287 -11.013 1.00 95.94 387 SER A N 1
ATOM 2866 C CA . SER A 1 387 ? -0.632 -15.366 -11.859 1.00 95.94 387 SER A CA 1
ATOM 2867 C C . SER A 1 387 ? -0.514 -16.730 -12.553 1.00 95.94 387 SER A C 1
ATOM 2869 O O . SER A 1 387 ? -0.311 -16.791 -13.768 1.00 95.94 387 SER A O 1
ATOM 2871 N N . VAL A 1 388 ? -0.735 -17.830 -11.827 1.00 95.25 388 VAL A N 1
ATOM 2872 C CA . VAL A 1 388 ? -0.762 -19.182 -12.410 1.00 95.25 388 VAL A CA 1
ATOM 2873 C C . VAL A 1 388 ? -1.888 -19.318 -13.435 1.00 95.25 388 VAL A C 1
ATOM 2875 O O . VAL A 1 388 ? -1.652 -19.842 -14.522 1.00 95.25 388 VAL A O 1
ATOM 2878 N N . VAL A 1 389 ? -3.087 -18.812 -13.128 1.00 95.75 389 VAL A N 1
ATOM 2879 C CA . VAL A 1 389 ? -4.224 -18.845 -14.063 1.00 95.75 389 VAL A CA 1
ATOM 2880 C C . VAL A 1 389 ? -3.897 -18.088 -15.348 1.00 95.75 389 VAL A C 1
ATOM 2882 O O . VAL A 1 389 ? -4.073 -18.651 -16.421 1.00 95.75 389 VAL A O 1
ATOM 2885 N N . ILE A 1 390 ? -3.381 -16.858 -15.268 1.00 94.69 390 ILE A N 1
ATOM 2886 C CA . ILE A 1 390 ? -3.005 -16.073 -16.456 1.00 94.69 390 ILE A CA 1
ATOM 2887 C C . ILE A 1 390 ? -1.942 -16.812 -17.276 1.00 94.69 390 ILE A C 1
ATOM 2889 O O . ILE A 1 390 ? -2.099 -16.944 -18.484 1.00 94.69 390 ILE A O 1
ATOM 2893 N N . SER A 1 391 ? -0.918 -17.368 -16.621 1.00 92.00 391 SER A N 1
ATOM 2894 C CA . SER A 1 391 ? 0.174 -18.089 -17.298 1.00 92.00 391 SER A CA 1
ATOM 2895 C C . SER A 1 391 ? -0.282 -19.356 -18.030 1.00 92.00 391 SER A C 1
ATOM 2897 O O . SER A 1 391 ? 0.401 -19.814 -18.941 1.00 92.00 391 SER A O 1
ATOM 2899 N N . ALA A 1 392 ? -1.399 -19.956 -17.612 1.00 92.56 392 ALA A N 1
ATOM 2900 C CA . ALA A 1 392 ? -1.952 -21.159 -18.229 1.00 92.56 392 ALA A CA 1
ATOM 2901 C C . ALA A 1 392 ? -2.870 -20.8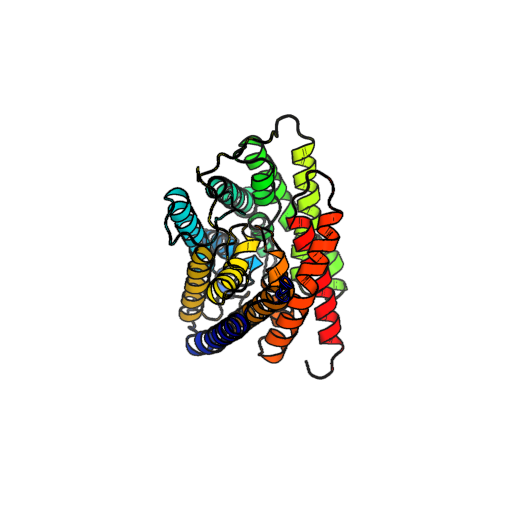61 -19.428 1.00 92.56 392 ALA A C 1
ATOM 2903 O O . ALA A 1 392 ? -3.232 -21.781 -20.165 1.00 92.56 392 ALA A O 1
ATOM 2904 N N . LEU A 1 393 ? -3.278 -19.603 -19.620 1.00 91.31 393 LEU A N 1
ATOM 2905 C CA . LEU A 1 393 ? -4.219 -19.205 -20.661 1.00 91.31 393 LEU A CA 1
ATOM 2906 C C . LEU A 1 393 ? -3.465 -18.710 -21.908 1.00 91.31 393 LEU A C 1
ATOM 2908 O O . LEU A 1 393 ? -2.642 -17.808 -21.801 1.00 91.31 393 LEU A O 1
ATOM 2912 N N . PRO A 1 394 ? -3.759 -19.233 -23.113 1.00 81.44 394 PRO A N 1
ATOM 2913 C CA . PRO A 1 394 ? -2.951 -18.985 -24.314 1.00 81.44 394 PRO A CA 1
ATOM 2914 C C . PRO A 1 394 ? -3.133 -17.594 -24.948 1.00 81.44 394 PRO A C 1
ATOM 2916 O O . PRO A 1 394 ? -2.562 -17.328 -26.001 1.00 81.44 394 PRO A O 1
ATOM 2919 N N . TRP A 1 395 ? -3.970 -16.732 -24.370 1.00 81.62 395 TRP A N 1
ATOM 2920 C CA . TRP A 1 395 ? -4.341 -15.427 -24.930 1.00 81.62 395 TRP A CA 1
ATOM 2921 C C . TRP A 1 395 ? -3.800 -14.232 -24.129 1.00 81.62 395 TRP A C 1
ATOM 2923 O O . TRP A 1 395 ? -4.235 -13.105 -24.380 1.00 81.62 395 TRP A O 1
ATOM 2933 N N . PHE A 1 396 ? -2.899 -14.473 -23.170 1.00 79.19 396 PHE A N 1
ATOM 2934 C CA . PHE A 1 396 ? -2.225 -13.443 -22.375 1.00 79.19 396 PHE A CA 1
ATOM 2935 C C . PHE A 1 396 ? -0.729 -13.363 -22.649 1.00 79.19 396 PHE A C 1
ATOM 2937 O O . PHE A 1 396 ? -0.124 -14.410 -22.976 1.00 79.19 396 PHE A O 1
#

Solvent-accessible surface area (backbone atoms only — not comparable to full-atom values): 18941 Å² total; per-residue (Å²): 141,80,81,78,76,76,70,77,78,69,52,50,25,26,64,69,15,39,54,50,34,44,52,50,15,51,48,47,28,54,48,43,65,74,48,47,26,79,38,65,76,56,22,31,67,52,42,58,54,68,30,91,82,27,67,70,39,48,53,42,49,59,31,9,31,68,23,40,64,64,48,32,39,22,47,44,20,14,51,19,34,55,54,15,43,53,50,27,37,54,27,43,68,66,70,40,94,80,14,62,48,47,31,40,84,67,40,42,74,45,45,69,49,29,51,46,14,21,52,51,5,34,45,37,20,47,73,67,70,38,57,61,61,56,57,75,43,86,86,45,90,75,76,61,57,34,48,16,41,55,23,37,17,27,44,48,30,73,73,23,28,84,23,66,55,46,42,54,52,29,12,52,51,32,22,66,48,39,36,61,43,22,53,47,36,30,65,74,46,26,58,80,66,72,49,53,75,57,44,19,50,27,46,28,35,25,55,46,20,47,52,47,30,52,50,47,68,68,40,90,77,36,57,71,35,87,75,69,75,77,61,93,64,83,75,79,84,77,60,51,60,32,42,67,48,38,39,45,50,41,36,8,32,73,24,40,62,67,47,32,39,14,32,46,18,24,50,31,22,51,50,15,45,51,51,37,20,45,50,10,31,31,22,22,31,84,42,67,51,29,48,30,29,27,49,26,0,23,30,32,0,18,30,40,14,42,32,65,44,22,53,48,40,50,97,81,40,74,69,50,28,32,31,4,33,53,30,21,3,38,39,40,16,73,73,75,36,64,38,68,69,46,6,48,53,30,0,40,54,19,10,65,47,18,28,60,46,15,52,64,37,47,81,65,56,61,91,75,45,56,64,63,33,18,40,27,45,15,27,28,54,42,29,53,51,52,49,52,54,50,73,71,39,96,88,107

Foldseek 3Di:
DDPPPPDPPQQFAAPLLLVVLLVVLVCLLVLLVVLFDAAPCLFLVNLLVPCVVDPVSLVLQLLLLCCVLLQWSGNLLSVLLVVLLVVLLVCVLVVHPPSFPQFLLQQSQLSVLLVLLQNLLLCCLCPPVNQSCVSVPVVDLDFNSSLSQLAQLSLQCSLQPPAPVSSVQLSNLSSPQQRVQLVCCCVVPCVVVVAQSCLSNLVSRLVSLQVSLVVLVPDPSNHHDDRDRSDPDDDPFDPLRDSVVLNQQLLLLSCVSSRTSGNSSSVSSVVSSSVRRNNHCLSTSSRQSLSSLSSSLSSLQLSLLSRNRSVCPGPNGDWNSSLSSSAQQSRQCVSVHSDNVSSNQSSNQCSVQQRVQLVVVQVVDDPSRGSSSSNSVSRSVSNRVSNVVVVVDPPD

Mean predicted aligned error: 4.24 Å

Sequence (396 aa):
MGETVKTKEKMTGALPGFIISIVIGFAFYFGLKALSGNNAVFDYNNMISGILDSVPKQIAWFFMNFTEAQFYASVFAGIGIILGGIVAWILAIKNSKYAGFDVCYGSSTLFPWVLASQLISLGLAIFVFRYINGFADSSVTWIATFITVVGAPPAVMLLYGPSVPALLTSSIIGGLICAPTAIWIGNAIVTPWKLPGVVANVSTMAITGIIVCMVCKILPWVKPVPVKPHRTEAAPADDVYSTSWFVRRVFADFTEAQFYGNEVASAFLLAGAVIGAIVCGNHGAYGSGAVPAIILSQFVGAATGVFLYAGKFDNGGWYATYVPVVSVGPACVLMYGANIPVAVFAGVLGGIIGGPIAQFFSEKLPEGVHGTVANVTSMTISTITVSVVISALPWF